Protein AF-0000000079914287 (afdb_homodimer)

Radius of gyration: 27.18 Å; Cα contacts (8 Å, |Δi|>4): 436; chains: 2; bounding box: 62×89×82 Å

Nearest PDB structures (foldseek):
  3f1b-assembly1_A-2  TM=6.170E-01  e=4.366E-04  Rhodococcus jostii RHA1
  5gpa-assembly1_A  TM=5.921E-01  e=1.396E-03  Halalkalibacterium halodurans C-125
  5gp9-assembly1_A  TM=5.927E-01  e=1.463E-03  Halalkalibacterium halodurans C-125
  3qkx-assembly1_A  TM=6.008E-01  e=1.605E-03  Haemophilus influenzae
  3dcf-assembly1_B  TM=6.128E-01  e=3.225E-03  Thermobifida fusca YX

Organism: NCBI:txid1990687

Sequence (414 aa):
MRTHGWGGAAPSSDDEAVARILRAAGEILDEGADEVTILQVAKRLAVTRPTVYRYYSSTDELLEATAAHAADDFLRGLACSVEGITDLTEAVIQALATTVERLHANRRFRVLFSDDFRGKVIPKVTSASAVELGRSIVDEFEVDWSGWGERDKNELVEHMLRTLQSFILDPGDPPRLGDALRDYLRRWVVPVSFTAPPPLAGSRRHRMRTHGWGGAAPSSDDEAVARILRAAGEILDEGADEVTILQVAKRLAVTRPTVYRYYSSTDELLEATAAHAADDFLRGLACSVEGITDLTEAVIQALATTVERLHANRRFRVLFSDDFRGKVIPKVTSASAVELGRSIVDEFEVDWSGWGERDKNELVEHMLRTLQSFILDPGDPPRLGDALRDYLRRWVVPVSFTAPPPLAGSRRHR

Solvent-accessible surface area (backbone atoms only — not comparable to full-atom values): 22902 Å² total; per-residue (Å²): 129,83,74,51,46,41,70,67,56,67,62,92,40,70,66,49,43,49,51,51,51,36,48,46,46,46,50,46,39,49,72,61,43,89,68,78,50,60,61,58,38,17,57,75,42,37,39,52,54,67,64,52,42,74,78,33,86,40,49,64,54,43,50,52,51,28,51,52,50,52,50,51,53,47,52,52,50,46,53,58,68,33,60,91,37,47,50,61,69,58,30,51,42,45,44,52,49,52,50,53,52,50,46,67,70,34,54,59,47,50,53,54,63,34,46,72,42,29,30,65,50,51,52,48,48,67,27,71,69,40,38,54,54,41,42,64,54,58,71,64,50,61,43,82,59,79,93,57,51,72,67,52,54,52,50,49,37,45,52,52,30,39,52,49,42,33,42,66,64,49,45,56,90,72,62,63,52,71,68,62,33,47,51,48,36,59,45,47,56,38,25,39,46,78,78,42,74,72,75,71,85,74,78,80,71,84,119,129,82,75,51,44,40,70,66,57,67,61,90,41,70,65,49,43,49,52,51,52,36,50,47,44,47,48,46,39,50,73,61,44,90,68,76,50,58,61,60,38,16,58,74,40,37,38,54,56,67,65,52,42,74,78,35,87,40,49,66,55,43,51,52,51,28,51,51,48,51,51,51,54,47,52,51,50,46,54,59,69,34,59,91,37,47,50,63,68,60,30,52,42,45,44,52,49,52,51,54,52,50,48,68,70,35,54,60,46,51,53,53,64,34,45,73,43,28,31,66,50,52,51,48,48,67,28,71,68,39,39,54,54,43,43,64,55,59,71,64,50,61,44,81,60,80,93,59,49,72,66,52,52,51,50,50,35,46,51,52,30,40,53,49,42,34,40,66,64,49,46,56,90,72,62,63,54,71,67,62,33,47,50,47,37,59,44,47,55,37,26,39,45,78,79,43,75,71,74,70,87,73,78,79,69,84,120

InterPro domains:
  IPR001647 DNA-binding HTH domain, TetR-type [PF00440] (23-65)
  IPR001647 DNA-binding HTH domain, TetR-type [PR00455] (21-34)
  IPR001647 DNA-binding HTH domain, TetR-type [PR00455] (41-64)
  IPR001647 DNA-binding HTH domain, TetR-type [PS50977] (15-74)
  IPR009057 Homedomain-like superfamily [SSF46689] (15-77)
  IPR050109 HTH-type, TetR-like transcriptional regulator [PTHR30055] (9-111)

Secondary structure (DSSP, 8-state):
----GGGG---SSHHHHHHHHHHHHHHHHHTT-S---HHHHHHHHT--HHHHHTT-SSHHHHHHHHHHHHHHHHHHHHHHHTTT---HHHHHHHHHHHHHHHHHH-GGGGGGGSHHHHHHHGGGGGSHHHHHHHHHHHTTS-S--TT--HHHHHHHHHHHHHHHHHHHH--TTTT--HHHHHHHIIIIISBGGGTS-----------/----GGGG---SSHHHHHHHHHHHHHHHHHTT-S---HHHHHHHHT--HHHHHTT-SSHHHHHHHHHHHHHHHHHHHHHHHTTT---HHHHHHHHHHHHHHHHHH-GGGGGGGSHHHHHHHGGGGGSHHHHHHHHHHHTTS-S--TT--HHHHHHHHHHHHHHHHHHHH--TTTT--HHHHHHHIIIIISBGGGTS-----------

Structure (mmCIF, N/CA/C/O backbone):
data_AF-0000000079914287-model_v1
#
loop_
_entity.id
_entity.type
_entity.pdbx_description
1 polymer 'HTH tetR-type domain-containing protein'
#
loop_
_atom_site.group_PDB
_atom_site.id
_atom_site.type_symbol
_atom_site.label_atom_id
_atom_site.label_alt_id
_atom_site.label_comp_id
_atom_site.label_asym_id
_atom_site.label_entity_id
_atom_site.label_seq_id
_atom_site.pdbx_PDB_ins_code
_atom_site.Cartn_x
_atom_site.Cartn_y
_atom_site.Cartn_z
_atom_site.occupancy
_atom_site.B_iso_or_equiv
_atom_site.auth_seq_id
_atom_site.auth_comp_id
_atom_site.auth_asym_id
_atom_site.auth_atom_id
_atom_site.pdbx_PDB_model_num
ATOM 1 N N . MET A 1 1 ? -17.125 53.438 -2.926 1 34.78 1 MET A N 1
ATOM 2 C CA . MET A 1 1 ? -17.188 52.562 -1.749 1 34.78 1 MET A CA 1
ATOM 3 C C . MET A 1 1 ? -15.805 52.031 -1.384 1 34.78 1 MET A C 1
ATOM 5 O O . MET A 1 1 ? -15.125 51.438 -2.217 1 34.78 1 MET A O 1
ATOM 9 N N . ARG A 1 2 ? -15 52.625 -0.612 1 43.12 2 ARG A N 1
ATOM 10 C CA . ARG A 1 2 ? -13.625 52.25 -0.274 1 43.12 2 ARG A CA 1
ATOM 11 C C . ARG A 1 2 ? -13.523 50.781 0.117 1 43.12 2 ARG A C 1
ATOM 13 O O . ARG A 1 2 ? -14.148 50.344 1.086 1 43.12 2 ARG A O 1
ATOM 20 N N . THR A 1 3 ? -13.492 49.812 -0.741 1 48.53 3 THR A N 1
ATOM 21 C CA . THR A 1 3 ? -13.453 48.375 -0.486 1 48.53 3 THR A CA 1
ATOM 22 C C . THR A 1 3 ? -12.562 48.062 0.712 1 48.53 3 THR A C 1
ATOM 24 O O . THR A 1 3 ? -11.383 48.406 0.729 1 48.53 3 THR A O 1
ATOM 27 N N . HIS A 1 4 ? -13.008 48.344 1.9 1 57.5 4 HIS A N 1
ATOM 28 C CA . HIS A 1 4 ? -12.258 48.031 3.115 1 57.5 4 HIS A CA 1
ATOM 29 C C . HIS A 1 4 ? -11.562 46.688 3.01 1 57.5 4 HIS A C 1
ATOM 31 O O . HIS A 1 4 ? -12.219 45.656 2.756 1 57.5 4 HIS A O 1
ATOM 37 N N . GLY A 1 5 ? -10.367 46.656 2.537 1 72.25 5 GLY A N 1
ATOM 38 C CA . GLY A 1 5 ? -9.469 45.531 2.363 1 72.25 5 GLY A CA 1
ATOM 39 C C . GLY A 1 5 ? -9.594 44.469 3.459 1 72.25 5 GLY A C 1
ATOM 40 O O . GLY A 1 5 ? -10.016 44.781 4.574 1 72.25 5 GLY A O 1
ATOM 41 N N . TRP A 1 6 ? -9.547 43.25 3.127 1 87.31 6 TRP A N 1
ATOM 42 C CA . TRP A 1 6 ? -9.562 42.094 4.031 1 87.31 6 TRP A CA 1
ATOM 43 C C . TRP A 1 6 ? -10.922 41.969 4.719 1 87.31 6 TRP A C 1
ATOM 45 O O . TRP A 1 6 ? -10.992 41.688 5.918 1 87.31 6 TRP A O 1
ATOM 55 N N . GLY A 1 7 ? -11.953 42.469 4.078 1 82.19 7 GLY A N 1
ATOM 56 C CA . GLY A 1 7 ? -13.297 42.375 4.641 1 82.19 7 GLY A CA 1
ATOM 57 C C . GLY A 1 7 ? -13.477 43.219 5.875 1 82.19 7 GLY A C 1
ATOM 58 O O . GLY A 1 7 ? -14.312 42.938 6.73 1 82.19 7 GLY A O 1
ATOM 59 N N . GLY A 1 8 ? -12.641 44.25 6.016 1 82.38 8 GLY A N 1
ATOM 60 C CA . GLY A 1 8 ? -12.773 45.156 7.133 1 82.38 8 GLY A CA 1
ATOM 61 C C . GLY A 1 8 ? -11.883 44.812 8.305 1 82.38 8 GLY A C 1
ATOM 62 O O . GLY A 1 8 ? -11.859 45.531 9.312 1 82.38 8 GLY A O 1
ATOM 63 N N . ALA A 1 9 ? -11.172 43.688 8.273 1 86.19 9 ALA A N 1
ATOM 64 C CA . ALA A 1 9 ? -10.258 43.281 9.336 1 86.19 9 ALA A CA 1
ATOM 65 C C . ALA A 1 9 ? -8.859 43.031 8.781 1 86.19 9 ALA A C 1
ATOM 67 O O . ALA A 1 9 ? -8.508 41.875 8.469 1 86.19 9 ALA A O 1
ATOM 68 N N . ALA A 1 10 ? -8.148 44.094 8.773 1 88.38 10 ALA A N 1
ATOM 69 C CA . ALA A 1 10 ? -6.797 44 8.227 1 88.38 10 ALA A CA 1
ATOM 70 C C . ALA A 1 10 ? -5.906 43.156 9.125 1 88.38 10 ALA A C 1
ATOM 72 O O . ALA A 1 10 ? -5.984 43.219 10.352 1 88.38 10 ALA A O 1
ATOM 73 N N . PRO A 1 11 ? -5.02 42.375 8.508 1 91.56 11 PRO A N 1
ATOM 74 C CA . PRO A 1 11 ? -4.094 41.562 9.32 1 91.56 11 PRO A CA 1
ATOM 75 C C . PRO A 1 11 ? -3.129 42.406 10.133 1 91.56 11 PRO A C 1
ATOM 77 O O . PRO A 1 11 ? -2.758 43.5 9.703 1 91.56 11 PRO A O 1
ATOM 80 N N . SER A 1 12 ? -2.797 41.938 11.242 1 91.31 12 SER A N 1
ATOM 81 C CA . SER A 1 12 ? -1.933 42.688 12.156 1 91.31 12 SER A CA 1
ATOM 82 C C . SER A 1 12 ? -0.463 42.5 11.797 1 91.31 12 SER A C 1
ATOM 84 O O . SER A 1 12 ? 0.4 43.219 12.312 1 91.31 12 SER A O 1
ATOM 86 N N . SER A 1 13 ? -0.139 41.594 10.992 1 93.12 13 SER A N 1
ATOM 87 C CA . SER A 1 13 ? 1.226 41.312 10.57 1 93.12 13 SER A CA 1
ATOM 88 C C . SER A 1 13 ? 1.245 40.656 9.195 1 93.12 13 SER A C 1
ATOM 90 O O . SER A 1 13 ? 0.214 40.156 8.711 1 93.12 13 SER A O 1
ATOM 92 N N . ASP A 1 14 ? 2.391 40.656 8.625 1 92.44 14 ASP A N 1
ATOM 93 C CA . ASP A 1 14 ? 2.555 39.969 7.344 1 92.44 14 ASP A CA 1
ATOM 94 C C . ASP A 1 14 ? 2.307 38.469 7.48 1 92.44 14 ASP A C 1
ATOM 96 O O . ASP A 1 14 ? 1.747 37.844 6.578 1 92.44 14 ASP A O 1
ATOM 100 N N . ASP A 1 15 ? 2.678 38.031 8.602 1 92.81 15 ASP A N 1
ATOM 101 C CA . ASP A 1 15 ? 2.473 36.594 8.852 1 92.81 15 ASP A CA 1
ATOM 102 C C . ASP A 1 15 ? 0.985 36.25 8.875 1 92.81 15 ASP A C 1
ATOM 104 O O . ASP A 1 15 ? 0.572 35.219 8.344 1 92.81 15 ASP A O 1
ATOM 108 N N . GLU A 1 16 ? 0.363 37.094 9.461 1 93.56 16 GLU A N 1
ATOM 109 C CA . GLU A 1 16 ? -1.08 36.875 9.508 1 93.56 16 GLU A CA 1
ATOM 110 C C . GLU A 1 16 ? -1.697 37 8.117 1 93.56 16 GLU A C 1
ATOM 112 O O . GLU A 1 16 ? -2.598 36.219 7.773 1 93.56 16 GLU A O 1
ATOM 117 N N . ALA A 1 17 ? -1.27 38 7.375 1 93.88 17 ALA A N 1
ATOM 118 C CA . ALA A 1 17 ? -1.757 38.125 6.004 1 93.88 17 ALA A CA 1
ATOM 119 C C . ALA A 1 17 ? -1.507 36.875 5.188 1 93.88 17 ALA A C 1
ATOM 121 O O . ALA A 1 17 ? -2.41 36.375 4.512 1 93.88 17 ALA A O 1
ATOM 122 N N . VAL A 1 18 ? -0.344 36.375 5.355 1 94.62 18 VAL A N 1
ATOM 123 C CA . VAL A 1 18 ? 0.049 35.156 4.629 1 94.62 18 VAL A CA 1
ATOM 124 C C . VAL A 1 18 ? -0.843 34 5.047 1 94.62 18 VAL A C 1
ATOM 126 O O . VAL A 1 18 ? -1.354 33.25 4.199 1 94.62 18 VAL A O 1
ATOM 129 N N . ALA A 1 19 ? -1.005 33.875 6.258 1 93.19 19 ALA A N 1
ATOM 130 C CA . ALA A 1 19 ? -1.832 32.781 6.77 1 93.19 19 ALA A CA 1
ATOM 131 C C . ALA A 1 19 ? -3.25 32.875 6.215 1 93.19 19 ALA A C 1
ATOM 133 O O . ALA A 1 19 ? -3.832 31.844 5.832 1 93.19 19 ALA A O 1
ATOM 134 N N . ARG A 1 20 ? -3.77 34 6.129 1 94.06 20 ARG A N 1
ATOM 135 C CA . ARG A 1 20 ? -5.129 34.188 5.629 1 94.06 20 ARG A CA 1
ATOM 136 C C . ARG A 1 20 ? -5.215 33.875 4.137 1 94.06 20 ARG A C 1
ATOM 138 O O . ARG A 1 20 ? -6.18 33.281 3.684 1 94.06 20 ARG A O 1
ATOM 145 N N . ILE A 1 21 ? -4.215 34.312 3.473 1 95.19 21 ILE A N 1
ATOM 146 C CA . ILE A 1 21 ? -4.176 34.062 2.035 1 95.19 21 ILE A CA 1
ATOM 147 C C . ILE A 1 21 ? -4.117 32.562 1.773 1 95.19 21 ILE A C 1
ATOM 149 O O . ILE A 1 21 ? -4.887 32.031 0.967 1 95.19 21 ILE A O 1
ATOM 153 N N . LEU A 1 22 ? -3.258 31.906 2.5 1 93.44 22 LEU A N 1
ATOM 154 C CA . LEU A 1 22 ? -3.074 30.469 2.295 1 93.44 22 LEU A CA 1
ATOM 155 C C . LEU A 1 22 ? -4.316 29.703 2.73 1 93.44 22 LEU A C 1
ATOM 157 O O . LEU A 1 22 ? -4.695 28.719 2.088 1 93.44 22 LEU A O 1
ATOM 161 N N . ARG A 1 23 ? -4.898 30.141 3.75 1 91.62 23 ARG A N 1
ATOM 162 C CA . ARG A 1 23 ? -6.137 29.516 4.195 1 91.62 23 ARG A CA 1
ATOM 163 C C . ARG A 1 23 ? -7.234 29.672 3.15 1 91.62 23 ARG A C 1
ATOM 165 O O . ARG A 1 23 ? -7.949 28.703 2.846 1 91.62 23 ARG A O 1
ATOM 172 N N . ALA A 1 24 ? -7.352 30.828 2.645 1 93.12 24 ALA A N 1
ATOM 173 C CA . ALA A 1 24 ? -8.352 31.078 1.614 1 93.12 24 ALA A CA 1
ATOM 174 C C . ALA A 1 24 ? -8.109 30.203 0.384 1 93.12 24 ALA A C 1
ATOM 176 O O . ALA A 1 24 ? -9.047 29.625 -0.165 1 93.12 24 ALA A O 1
ATOM 177 N N . ALA A 1 25 ? -6.867 30.172 -0.029 1 91.5 25 ALA A N 1
ATOM 178 C CA . ALA A 1 25 ? -6.52 29.328 -1.17 1 91.5 25 ALA A CA 1
ATOM 179 C C . ALA A 1 25 ? -6.867 27.875 -0.9 1 91.5 25 ALA A C 1
ATOM 181 O O . ALA A 1 25 ? -7.43 27.188 -1.761 1 91.5 25 ALA A O 1
ATOM 182 N N . GLY A 1 26 ? -6.535 27.391 0.259 1 86.31 26 GLY A N 1
ATOM 183 C CA . GLY A 1 26 ? -6.855 26.031 0.658 1 86.31 26 GLY A CA 1
ATOM 184 C C . GLY A 1 26 ? -8.344 25.75 0.634 1 86.31 26 GLY A C 1
ATOM 185 O O . GLY A 1 26 ? -8.766 24.672 0.188 1 86.31 26 GLY A O 1
ATOM 186 N N . GLU A 1 27 ? -9.078 26.688 1.101 1 86.81 27 GLU A N 1
ATOM 187 C CA . GLU A 1 27 ? -10.531 26.531 1.133 1 86.81 27 GLU A CA 1
ATOM 188 C C . GLU A 1 27 ? -11.102 26.422 -0.276 1 86.81 27 GLU A C 1
ATOM 190 O O . GLU A 1 27 ? -12.023 25.641 -0.517 1 86.81 27 GLU A O 1
ATOM 195 N N . ILE A 1 28 ? -10.578 27.172 -1.093 1 87.06 28 ILE A N 1
ATOM 196 C CA . ILE A 1 28 ? -11.023 27.125 -2.482 1 87.06 28 ILE A CA 1
ATOM 197 C C . ILE A 1 28 ? -10.742 25.75 -3.066 1 87.06 28 ILE A C 1
ATOM 199 O O . ILE A 1 28 ? -11.594 25.172 -3.748 1 87.06 28 ILE A O 1
ATOM 203 N N . LEU A 1 29 ? -9.625 25.25 -2.736 1 79.44 29 LEU A N 1
ATOM 204 C CA . LEU A 1 29 ? -9.266 23.922 -3.207 1 79.44 29 LEU A CA 1
ATOM 205 C C . LEU A 1 29 ? -10.188 22.859 -2.609 1 79.44 29 LEU A C 1
ATOM 207 O O . LEU A 1 29 ? -10.625 21.953 -3.311 1 79.44 29 LEU A O 1
ATOM 211 N N . ASP A 1 30 ? -10.461 23.078 -1.396 1 76.44 30 ASP A N 1
ATOM 212 C CA . ASP A 1 30 ? -11.289 22.125 -0.679 1 76.44 30 ASP A CA 1
ATOM 213 C C . ASP A 1 30 ? -12.711 22.109 -1.232 1 76.44 30 ASP A C 1
ATOM 215 O O . ASP A 1 30 ? -13.398 21.094 -1.156 1 76.44 30 ASP A O 1
ATOM 219 N N . GLU A 1 31 ? -13.102 23.188 -1.657 1 77.81 31 GLU A N 1
ATOM 220 C CA . GLU A 1 31 ? -14.445 23.297 -2.217 1 77.81 31 GLU A CA 1
ATOM 221 C C . GLU A 1 31 ? -14.523 22.672 -3.604 1 77.81 31 GLU A C 1
ATOM 223 O O . GLU A 1 31 ? -15.602 22.594 -4.195 1 77.81 31 GLU A O 1
ATOM 228 N N . GLY A 1 32 ? -13.414 22.156 -4.035 1 71.62 32 GLY A N 1
ATOM 229 C CA . GLY A 1 32 ? -13.438 21.359 -5.246 1 71.62 32 GLY A CA 1
ATOM 230 C C . GLY A 1 32 ? -13 22.125 -6.48 1 71.62 32 GLY A C 1
ATOM 231 O O . GLY A 1 32 ? -13.25 21.688 -7.605 1 71.62 32 GLY A O 1
ATOM 232 N N . ALA A 1 33 ? -12.469 23.281 -6.254 1 71.56 33 ALA A N 1
ATOM 233 C CA . ALA A 1 33 ? -12.016 24.031 -7.422 1 71.56 33 ALA A CA 1
ATOM 234 C C . ALA A 1 33 ? -10.883 23.312 -8.141 1 71.56 33 ALA A C 1
ATOM 236 O O . ALA A 1 33 ? -10 22.734 -7.496 1 71.56 33 ALA A O 1
ATOM 237 N N . ASP A 1 34 ? -11.039 23.172 -9.344 1 66.94 34 ASP A N 1
ATOM 238 C CA . ASP A 1 34 ? -10.016 22.531 -10.156 1 66.94 34 ASP A CA 1
ATOM 239 C C . ASP A 1 34 ? -8.719 23.328 -10.148 1 66.94 34 ASP A C 1
ATOM 241 O O . ASP A 1 34 ? -7.633 22.766 -10.312 1 66.94 34 ASP A O 1
ATOM 245 N N . GLU A 1 35 ? -8.945 24.641 -10.141 1 73.44 35 GLU A N 1
ATOM 246 C CA . GLU A 1 35 ? -7.809 25.547 -10.133 1 73.44 35 GLU A CA 1
ATOM 247 C C . GLU A 1 35 ? -8.016 26.672 -9.125 1 73.44 35 GLU A C 1
ATOM 249 O O . GLU A 1 35 ? -9.156 27.016 -8.805 1 73.44 35 GLU A O 1
ATOM 254 N N . VAL A 1 36 ? -6.957 27.016 -8.547 1 84.44 36 VAL A N 1
ATOM 255 C CA . VAL A 1 36 ? -6.953 28.203 -7.684 1 84.44 36 VAL A CA 1
ATOM 256 C C . VAL A 1 36 ? -6.242 29.344 -8.391 1 84.44 36 VAL A C 1
ATOM 258 O O . VAL A 1 36 ? -5.152 29.172 -8.938 1 84.44 36 VAL A O 1
ATOM 261 N N . THR A 1 37 ? -6.938 30.516 -8.492 1 89.62 37 THR A N 1
ATOM 262 C CA . THR A 1 37 ? -6.316 31.703 -9.078 1 89.62 37 THR A CA 1
ATOM 263 C C . THR A 1 37 ? -6.16 32.812 -8.047 1 89.62 37 THR A C 1
ATOM 265 O O . THR A 1 37 ? -6.816 32.781 -7 1 89.62 37 THR A O 1
ATOM 268 N N . ILE A 1 38 ? -5.324 33.719 -8.391 1 93.44 38 ILE A N 1
ATOM 269 C CA . ILE A 1 38 ? -5.102 34.875 -7.531 1 93.44 38 ILE A CA 1
ATOM 270 C C . ILE A 1 38 ? -6.395 35.688 -7.398 1 93.44 38 ILE A C 1
ATOM 272 O O . ILE A 1 38 ? -6.727 36.156 -6.312 1 93.44 38 ILE A O 1
ATOM 276 N N . LEU A 1 39 ? -7.117 35.75 -8.438 1 93.69 39 LEU A N 1
ATOM 277 C CA . LEU A 1 39 ? -8.375 36.5 -8.43 1 93.69 39 LEU A CA 1
ATOM 278 C C . LEU A 1 39 ? -9.375 35.875 -7.473 1 93.69 39 LEU A C 1
ATOM 280 O O . LEU A 1 39 ? -10.047 36.594 -6.719 1 93.69 39 LEU A O 1
ATOM 284 N N . GLN A 1 40 ? -9.547 34.625 -7.465 1 94.19 40 GLN A N 1
ATOM 285 C CA . GLN A 1 40 ? -10.469 33.906 -6.59 1 94.19 40 GLN A CA 1
ATOM 286 C C . GLN A 1 40 ? -10.117 34.125 -5.121 1 94.19 40 GLN A C 1
ATOM 288 O O . GLN A 1 40 ? -11 34.344 -4.285 1 94.19 40 GLN A O 1
ATOM 293 N N . VAL A 1 41 ? -8.859 34.062 -4.855 1 95.44 41 VAL A N 1
ATOM 294 C CA . VAL A 1 41 ? -8.375 34.25 -3.488 1 95.44 41 VAL A CA 1
ATOM 295 C C . VAL A 1 41 ? -8.633 35.688 -3.045 1 95.44 41 VAL A C 1
ATOM 297 O O . VAL A 1 41 ? -9.102 35.938 -1.929 1 95.44 41 VAL A O 1
ATOM 300 N N . ALA A 1 42 ? -8.305 36.656 -3.916 1 95.56 42 ALA A N 1
ATOM 301 C CA . ALA A 1 42 ? -8.539 38.062 -3.627 1 95.56 42 ALA A CA 1
ATOM 302 C C . ALA A 1 42 ? -10.016 38.312 -3.311 1 95.56 42 ALA A C 1
ATOM 304 O O . ALA A 1 42 ? -10.336 39 -2.33 1 95.56 42 ALA A O 1
ATOM 305 N N . LYS A 1 43 ? -10.867 37.719 -4.059 1 94.69 43 LYS A N 1
ATOM 306 C CA . LYS A 1 43 ? -12.305 37.875 -3.857 1 94.69 43 LYS A CA 1
ATOM 307 C C . LYS A 1 43 ? -12.742 37.312 -2.516 1 94.69 43 LYS A C 1
ATOM 309 O O . LYS A 1 43 ? -13.523 37.906 -1.789 1 94.69 43 LYS A O 1
ATOM 314 N N . ARG A 1 44 ? -12.211 36.219 -2.182 1 93.81 44 ARG A N 1
ATOM 315 C CA . ARG A 1 44 ? -12.578 35.531 -0.942 1 93.81 44 ARG A CA 1
ATOM 316 C C . ARG A 1 44 ? -12.164 36.344 0.273 1 93.81 44 ARG A C 1
ATOM 318 O O . ARG A 1 44 ? -12.867 36.375 1.288 1 93.81 44 ARG A O 1
ATOM 325 N N . LEU A 1 45 ? -11.078 37.031 0.094 1 95.19 45 LEU A N 1
ATOM 326 C CA . LEU A 1 45 ? -10.523 37.781 1.204 1 95.19 45 LEU A CA 1
ATOM 327 C C . LEU A 1 45 ? -11 39.25 1.155 1 95.19 45 LEU A C 1
ATOM 329 O O . LEU A 1 45 ? -10.695 40.031 2.055 1 95.19 45 LEU A O 1
ATOM 333 N N . ALA A 1 46 ? -11.719 39.562 0.076 1 94.75 46 ALA A N 1
ATOM 334 C CA . ALA A 1 46 ? -12.18 40.938 -0.134 1 94.75 46 ALA A CA 1
ATOM 335 C C . ALA A 1 46 ? -11.008 41.906 -0.203 1 94.75 46 ALA A C 1
ATOM 337 O O . ALA A 1 46 ? -11.008 42.938 0.472 1 94.75 46 ALA A O 1
ATOM 338 N N . VAL A 1 47 ? -10.086 41.5 -0.959 1 95.06 47 VAL A N 1
ATOM 339 C CA . VAL A 1 47 ? -8.938 42.344 -1.25 1 95.06 47 VAL A CA 1
ATOM 340 C C . VAL A 1 47 ? -8.734 42.438 -2.76 1 95.06 47 VAL A C 1
ATOM 342 O O . VAL A 1 47 ? -9.43 41.781 -3.529 1 95.06 47 VAL A O 1
ATOM 345 N N . THR A 1 48 ? -7.82 43.375 -3.131 1 93.44 48 THR A N 1
ATOM 346 C CA . THR A 1 48 ? -7.5 43.5 -4.547 1 93.44 48 THR A CA 1
ATOM 347 C C . THR A 1 48 ? -6.445 42.469 -4.961 1 93.44 48 THR A C 1
ATOM 349 O O . THR A 1 48 ? -5.727 41.938 -4.113 1 93.44 48 THR A O 1
ATOM 352 N N . ARG A 1 49 ? -6.352 42.219 -6.223 1 94.44 49 ARG A N 1
ATOM 353 C CA . ARG A 1 49 ? -5.34 41.312 -6.746 1 94.44 49 ARG A CA 1
ATOM 354 C C . ARG A 1 49 ? -3.938 41.781 -6.363 1 94.44 49 ARG A C 1
ATOM 356 O O . ARG A 1 49 ? -3.104 40.969 -5.949 1 94.44 49 ARG A O 1
ATOM 363 N N . PRO A 1 50 ? -3.648 43.094 -6.453 1 94.12 50 PRO A N 1
ATOM 364 C CA . PRO A 1 50 ? -2.309 43.562 -6.105 1 94.12 50 PRO A CA 1
ATOM 365 C C . PRO A 1 50 ? -1.926 43.25 -4.66 1 94.12 50 PRO A C 1
ATOM 367 O O . PRO A 1 50 ? -0.75 43.031 -4.367 1 94.12 50 PRO A O 1
ATOM 370 N N . THR A 1 51 ? -2.875 43.219 -3.834 1 93.69 51 THR A N 1
ATOM 371 C CA . THR A 1 51 ? -2.615 42.875 -2.441 1 93.69 51 THR A CA 1
ATOM 372 C C . THR A 1 51 ? -2.08 41.469 -2.324 1 93.69 51 THR A C 1
ATOM 374 O O . THR A 1 51 ? -1.125 41.219 -1.587 1 93.69 51 THR A O 1
ATOM 377 N N . VAL A 1 52 ? -2.66 40.5 -3.068 1 95.81 52 VAL A N 1
ATOM 378 C CA . VAL A 1 52 ? -2.213 39.125 -3.043 1 95.81 52 VAL A CA 1
ATOM 379 C C . VAL A 1 52 ? -0.867 39 -3.754 1 95.81 52 VAL A C 1
ATOM 381 O O . VAL A 1 52 ? 0.019 38.281 -3.299 1 95.81 52 VAL A O 1
ATOM 384 N N . TYR A 1 53 ? -0.616 39.812 -4.773 1 95 53 TYR A N 1
ATOM 385 C CA . TYR A 1 53 ? 0.611 39.781 -5.562 1 95 53 TYR A CA 1
ATOM 386 C C . TYR A 1 53 ? 1.797 40.281 -4.754 1 95 53 TYR A C 1
ATOM 388 O O . TYR A 1 53 ? 2.949 39.969 -5.062 1 95 53 TYR A O 1
ATOM 396 N N . ARG A 1 54 ? 1.473 41.094 -3.752 1 94.81 54 ARG A N 1
ATOM 397 C CA . ARG A 1 54 ? 2.531 41.562 -2.859 1 94.81 54 ARG A CA 1
ATOM 398 C C . ARG A 1 54 ? 3.207 40.406 -2.16 1 94.81 54 ARG A C 1
ATOM 400 O O . ARG A 1 54 ? 4.398 40.438 -1.852 1 94.81 54 ARG A O 1
ATOM 407 N N . TYR A 1 55 ? 2.473 39.375 -2.031 1 95.81 55 TYR A N 1
ATOM 408 C CA . TYR A 1 55 ? 2.98 38.219 -1.27 1 95.81 55 TYR A CA 1
ATOM 409 C C . TYR A 1 55 ? 3.342 37.062 -2.191 1 95.81 55 TYR A C 1
ATOM 411 O O . TYR A 1 55 ? 4.293 36.344 -1.926 1 95.81 55 TYR A O 1
ATOM 419 N N . TYR A 1 56 ? 2.527 36.906 -3.271 1 95.56 56 TYR A N 1
ATOM 420 C CA . TYR A 1 56 ? 2.742 35.812 -4.223 1 95.56 56 TYR A CA 1
ATOM 421 C C . TYR A 1 56 ? 2.672 36.312 -5.656 1 95.56 56 TYR A C 1
ATOM 423 O O . TYR A 1 56 ? 1.617 36.781 -6.113 1 95.56 56 TYR A O 1
ATOM 431 N N . SER A 1 57 ? 3.707 36.031 -6.359 1 94.12 57 SER A N 1
ATOM 432 C CA . SER A 1 57 ? 3.871 36.656 -7.668 1 94.12 57 SER A CA 1
ATOM 433 C C . SER A 1 57 ? 3.148 35.844 -8.75 1 94.12 57 SER A C 1
ATOM 435 O O . SER A 1 57 ? 2.957 36.344 -9.867 1 94.12 57 SER A O 1
ATOM 437 N N . SER A 1 58 ? 2.816 34.562 -8.383 1 93.12 58 SER A N 1
ATOM 438 C CA . SER A 1 58 ? 2.133 33.719 -9.352 1 93.12 58 SER A CA 1
ATOM 439 C C . SER A 1 58 ? 1.207 32.719 -8.656 1 93.12 58 SER A C 1
ATOM 441 O O . SER A 1 58 ? 1.341 32.469 -7.461 1 93.12 58 SER A O 1
ATOM 443 N N . THR A 1 59 ? 0.39 32.188 -9.5 1 89.81 59 THR A N 1
ATOM 444 C CA . THR A 1 59 ? -0.505 31.156 -9 1 89.81 59 THR A CA 1
ATOM 445 C C . THR A 1 59 ? 0.284 29.922 -8.57 1 89.81 59 THR A C 1
ATOM 447 O O . THR A 1 59 ? -0.047 29.297 -7.566 1 89.81 59 THR A O 1
ATOM 450 N N . ASP A 1 60 ? 1.322 29.719 -9.32 1 84.06 60 ASP A N 1
ATOM 451 C CA . ASP A 1 60 ? 2.154 28.562 -8.984 1 84.06 60 ASP A CA 1
ATOM 452 C C . ASP A 1 60 ? 2.811 28.734 -7.617 1 84.06 60 ASP A C 1
ATOM 454 O O . ASP A 1 60 ? 2.83 27.812 -6.809 1 84.06 60 ASP A O 1
ATOM 458 N N . GLU A 1 61 ? 3.299 29.844 -7.453 1 89.75 61 GLU A N 1
ATOM 459 C CA . GLU A 1 61 ? 3.91 30.141 -6.16 1 89.75 61 GLU A CA 1
ATOM 460 C C . GLU A 1 61 ? 2.887 30.047 -5.031 1 89.75 61 GLU A C 1
ATOM 462 O O . GLU A 1 61 ? 3.176 29.484 -3.967 1 89.75 61 GLU A O 1
ATOM 467 N N . LEU A 1 62 ? 1.711 30.531 -5.262 1 92.25 62 LEU A N 1
ATOM 468 C CA . LEU A 1 62 ? 0.635 30.484 -4.277 1 92.25 62 LEU A CA 1
ATOM 469 C C . LEU A 1 62 ? 0.247 29.031 -3.98 1 92.25 62 LEU A C 1
ATOM 471 O O . LEU A 1 62 ? 0.102 28.656 -2.818 1 92.25 62 LEU A O 1
ATOM 475 N N . LEU A 1 63 ? 0.181 28.266 -5.047 1 86.06 63 LEU A N 1
ATOM 476 C CA . LEU A 1 63 ? -0.21 26.875 -4.887 1 86.06 63 LEU A CA 1
ATOM 477 C C . LEU A 1 63 ? 0.846 26.094 -4.105 1 86.06 63 LEU A C 1
ATOM 479 O O . LEU A 1 63 ? 0.511 25.281 -3.244 1 86.06 63 LEU A O 1
ATOM 483 N N . GLU A 1 64 ? 2.031 26.344 -4.41 1 82.25 64 GLU A N 1
ATOM 484 C CA . GLU A 1 64 ? 3.123 25.688 -3.691 1 82.25 64 GLU A CA 1
ATOM 485 C C . GLU A 1 64 ? 3.102 26.062 -2.209 1 82.25 64 GLU A C 1
ATOM 487 O O . GLU A 1 64 ? 3.25 25.188 -1.35 1 82.25 64 GLU A O 1
ATOM 492 N N . ALA A 1 65 ? 2.955 27.297 -1.959 1 87.38 65 ALA A N 1
ATOM 493 C CA . ALA A 1 65 ? 2.906 27.766 -0.575 1 87.38 65 ALA A CA 1
ATOM 494 C C . ALA A 1 65 ? 1.686 27.203 0.15 1 87.38 65 ALA A C 1
ATOM 496 O O . ALA A 1 65 ? 1.763 26.844 1.328 1 87.38 65 ALA A O 1
ATOM 497 N N . THR A 1 66 ? 0.59 27.141 -0.54 1 87.44 66 THR A N 1
ATOM 498 C CA . THR A 1 66 ? -0.628 26.578 0.033 1 87.44 66 THR A CA 1
ATOM 499 C C . THR A 1 66 ? -0.428 25.109 0.395 1 87.44 66 THR A C 1
ATOM 501 O O . THR A 1 66 ? -0.822 24.672 1.479 1 87.44 66 THR A O 1
ATOM 504 N N . ALA A 1 67 ? 0.208 24.422 -0.465 1 79 67 ALA A N 1
ATOM 505 C CA . ALA A 1 67 ? 0.507 23 -0.216 1 79 67 ALA A CA 1
ATOM 506 C C . ALA A 1 67 ? 1.418 22.844 0.998 1 79 67 ALA A C 1
ATOM 508 O O . ALA A 1 67 ? 1.187 21.984 1.845 1 79 67 ALA A O 1
ATOM 509 N N . ALA A 1 68 ? 2.406 23.656 1.017 1 80.56 68 ALA A N 1
ATOM 510 C CA . ALA A 1 68 ? 3.348 23.609 2.133 1 80.56 68 ALA A CA 1
ATOM 511 C C . ALA A 1 68 ? 2.65 23.938 3.451 1 80.56 68 ALA A C 1
ATOM 513 O O . ALA A 1 68 ? 2.893 23.281 4.469 1 80.56 68 ALA A O 1
ATOM 514 N N . HIS A 1 69 ? 1.823 24.953 3.418 1 84.69 69 HIS A N 1
ATOM 515 C CA . HIS A 1 69 ? 1.074 25.328 4.609 1 84.69 69 HIS A CA 1
ATOM 516 C C . HIS A 1 69 ? 0.144 24.219 5.059 1 84.69 69 HIS A C 1
ATOM 518 O O . HIS A 1 69 ? 0.039 23.922 6.254 1 84.69 69 HIS A O 1
ATOM 524 N N . ALA A 1 70 ? -0.517 23.625 4.141 1 80.5 70 ALA A N 1
ATOM 525 C CA . ALA A 1 70 ? -1.409 22.516 4.445 1 80.5 70 ALA A CA 1
ATOM 526 C C . ALA A 1 70 ? -0.642 21.344 5.074 1 80.5 70 ALA A C 1
ATOM 528 O O . ALA A 1 70 ? -1.116 20.719 6.023 1 80.5 70 ALA A O 1
ATOM 529 N N . ALA A 1 71 ? 0.489 21.078 4.551 1 77.38 71 ALA A N 1
ATOM 530 C CA . ALA A 1 71 ? 1.343 20.016 5.082 1 77.38 71 ALA A CA 1
ATOM 531 C C . ALA A 1 71 ? 1.759 20.312 6.52 1 77.38 71 ALA A C 1
ATOM 533 O O . ALA A 1 71 ? 1.716 19.438 7.383 1 77.38 71 ALA A O 1
ATOM 534 N N . ASP A 1 72 ? 2.154 21.578 6.695 1 81.19 72 ASP A N 1
ATOM 535 C CA . ASP A 1 72 ? 2.557 22 8.031 1 81.19 72 ASP A CA 1
ATOM 536 C C . ASP A 1 72 ? 1.406 21.844 9.023 1 81.19 72 ASP A C 1
ATOM 538 O O . ASP A 1 72 ? 1.601 21.344 10.133 1 81.19 72 ASP A O 1
ATOM 542 N N . ASP A 1 73 ? 0.27 22.328 8.617 1 82.75 73 ASP A N 1
ATOM 543 C CA . ASP A 1 73 ? -0.912 22.203 9.469 1 82.75 73 ASP A CA 1
ATOM 544 C C . ASP A 1 73 ? -1.232 20.734 9.758 1 82.75 73 ASP A C 1
ATOM 546 O O . ASP A 1 73 ? -1.609 20.391 10.875 1 82.75 73 ASP A O 1
ATOM 550 N N . PHE A 1 74 ? -1.062 19.938 8.859 1 81.69 74 PHE A N 1
ATOM 551 C CA . PHE A 1 74 ? -1.297 18.516 9.008 1 81.69 74 PHE A CA 1
ATOM 552 C C . PHE A 1 74 ? -0.33 17.906 10.023 1 81.69 74 PHE A C 1
ATOM 554 O O . PHE A 1 74 ? -0.746 17.203 10.938 1 81.69 74 PHE A O 1
ATOM 561 N N . LEU A 1 75 ? 0.892 18.219 9.836 1 81.94 75 LEU A N 1
ATOM 562 C CA . LEU A 1 75 ? 1.929 17.688 10.719 1 81.94 75 LEU A CA 1
ATOM 563 C C . LEU A 1 75 ? 1.716 18.156 12.156 1 81.94 75 LEU A C 1
ATOM 565 O O . LEU A 1 75 ? 1.893 17.375 13.094 1 81.94 75 LEU A O 1
ATOM 569 N N . ARG A 1 76 ? 1.371 19.422 12.32 1 83.19 76 ARG A N 1
ATOM 570 C CA . ARG A 1 76 ? 1.081 19.938 13.648 1 83.19 76 ARG A CA 1
ATOM 571 C C . ARG A 1 76 ? -0.106 19.219 14.273 1 83.19 76 ARG A C 1
ATOM 573 O O . ARG A 1 76 ? -0.072 18.859 15.453 1 83.19 76 ARG A O 1
ATOM 580 N N . GLY A 1 77 ? -1.101 19.016 13.477 1 85.62 77 GLY A N 1
ATOM 581 C CA . GLY A 1 77 ? -2.256 18.266 13.945 1 85.62 77 GLY A CA 1
ATOM 582 C C . GLY A 1 77 ? -1.919 16.844 14.359 1 85.62 77 GLY A C 1
ATOM 583 O O . GLY A 1 77 ? -2.42 16.344 15.375 1 85.62 77 GLY A O 1
ATOM 584 N N . LEU A 1 78 ? -1.135 16.219 13.609 1 87.81 78 LEU A N 1
ATOM 585 C CA . LEU A 1 78 ? -0.701 14.867 13.93 1 87.81 78 LEU A CA 1
ATOM 586 C C . LEU A 1 78 ? 0.08 14.844 15.234 1 87.81 78 LEU A C 1
ATOM 588 O O . LEU A 1 78 ? -0.148 13.977 16.078 1 87.81 78 LEU A O 1
ATOM 592 N N . ALA A 1 79 ? 0.969 15.82 15.367 1 85.06 79 ALA A N 1
ATOM 593 C CA . ALA A 1 79 ? 1.75 15.922 16.594 1 85.06 79 ALA A CA 1
ATOM 594 C C . ALA A 1 79 ? 0.841 16.078 17.812 1 85.06 79 ALA A C 1
ATOM 596 O O . ALA A 1 79 ? 1.045 15.43 18.844 1 85.06 79 ALA A O 1
ATOM 597 N N . CYS A 1 80 ? -0.142 16.891 17.703 1 90 80 CYS A N 1
ATOM 598 C CA . CYS A 1 80 ? -1.081 17.125 18.797 1 90 80 CYS A CA 1
ATOM 599 C C . CYS A 1 80 ? -1.875 15.875 19.125 1 90 80 CYS A C 1
ATOM 601 O O . CYS A 1 80 ? -2.176 15.609 20.281 1 90 80 CYS A O 1
ATOM 603 N N . SER A 1 81 ? -2.18 15.148 18.125 1 91.94 81 SER A N 1
ATOM 604 C CA . SER A 1 81 ? -3.029 13.977 18.297 1 91.94 81 SER A CA 1
ATOM 605 C C . SER A 1 81 ? -2.322 12.898 19.109 1 91.94 81 SER A C 1
ATOM 607 O O . SER A 1 81 ? -2.975 12.062 19.734 1 91.94 81 SER A O 1
ATOM 609 N N . VAL A 1 82 ? -1.024 12.883 19.109 1 93.44 82 VAL A N 1
ATOM 610 C CA . VAL A 1 82 ? -0.298 11.828 19.812 1 93.44 82 VAL A CA 1
ATOM 611 C C . VAL A 1 82 ? 0.305 12.391 21.094 1 93.44 82 VAL A C 1
ATOM 613 O O . VAL A 1 82 ? 1.022 11.68 21.812 1 93.44 82 VAL A O 1
ATOM 616 N N . GLU A 1 83 ? 0.018 13.609 21.375 1 91.88 83 GLU A N 1
ATOM 617 C CA . GLU A 1 83 ? 0.535 14.242 22.578 1 91.88 83 GLU A CA 1
ATOM 618 C C . GLU A 1 83 ? 0.095 13.492 23.844 1 91.88 83 GLU A C 1
ATOM 620 O O . GLU A 1 83 ? -1.073 13.117 23.969 1 91.88 83 GLU A O 1
ATOM 625 N N . GLY A 1 84 ? 1.103 13.164 24.75 1 92.75 84 GLY A N 1
ATOM 626 C CA . GLY A 1 84 ? 0.802 12.531 26.016 1 92.75 84 GLY A CA 1
ATOM 627 C C . GLY A 1 84 ? 0.772 11.016 25.938 1 92.75 84 GLY A C 1
ATOM 628 O O . GLY A 1 84 ? 0.669 10.336 26.953 1 92.75 84 GLY A O 1
ATOM 629 N N . ILE A 1 85 ? 0.82 10.484 24.797 1 93.56 85 ILE A N 1
ATOM 630 C CA . ILE A 1 85 ? 0.823 9.039 24.656 1 93.56 85 ILE A CA 1
ATOM 631 C C . ILE A 1 85 ? 2.248 8.508 24.781 1 93.56 85 ILE A C 1
ATOM 633 O O . ILE A 1 85 ? 3.125 8.844 23.984 1 93.56 85 ILE A O 1
ATOM 637 N N . THR A 1 86 ? 2.449 7.645 25.703 1 92.88 86 THR A N 1
ATOM 638 C CA . THR A 1 86 ? 3.805 7.176 25.969 1 92.88 86 THR A CA 1
ATOM 639 C C . THR A 1 86 ? 3.99 5.746 25.484 1 92.88 86 THR A C 1
ATOM 641 O O . THR A 1 86 ? 5.117 5.262 25.375 1 92.88 86 THR A O 1
ATOM 644 N N . ASP A 1 87 ? 2.896 5.039 25.266 1 91.94 87 ASP A N 1
ATOM 645 C CA . ASP A 1 87 ? 2.955 3.693 24.703 1 91.94 87 ASP A CA 1
ATOM 646 C C . ASP A 1 87 ? 3.166 3.738 23.188 1 91.94 87 ASP A C 1
ATOM 648 O O . ASP A 1 87 ? 2.395 4.375 22.469 1 91.94 87 ASP A O 1
ATOM 652 N N . LEU A 1 88 ? 4.191 3.107 22.703 1 90.38 88 LEU A N 1
ATOM 653 C CA . LEU A 1 88 ? 4.555 3.156 21.281 1 90.38 88 LEU A CA 1
ATOM 654 C C . LEU A 1 88 ? 3.42 2.625 20.406 1 90.38 88 LEU A C 1
ATOM 656 O O . LEU A 1 88 ? 3.1 3.215 19.375 1 90.38 88 LEU A O 1
ATOM 660 N N . THR A 1 89 ? 2.797 1.547 20.828 1 90.31 89 THR A N 1
ATOM 661 C CA . THR A 1 89 ? 1.704 0.948 20.062 1 90.31 89 THR A CA 1
ATOM 662 C C . THR A 1 89 ? 0.561 1.942 19.891 1 90.31 89 THR A C 1
ATOM 664 O O . THR A 1 89 ? 0.092 2.164 18.766 1 90.31 89 THR A O 1
ATOM 667 N N . GLU A 1 90 ? 0.168 2.555 20.953 1 92.56 90 GLU A N 1
ATOM 668 C CA . GLU A 1 90 ? -0.943 3.5 20.922 1 92.56 90 GLU A CA 1
ATOM 669 C C . GLU A 1 90 ? -0.582 4.75 20.125 1 92.56 90 GLU A C 1
ATOM 671 O O . GLU A 1 90 ? -1.426 5.309 19.422 1 92.56 90 GLU A O 1
ATOM 676 N N . ALA A 1 91 ? 0.651 5.172 20.266 1 93.75 91 ALA A N 1
ATOM 677 C CA . ALA A 1 91 ? 1.102 6.34 19.5 1 93.75 91 ALA A CA 1
ATOM 678 C C . ALA A 1 91 ? 1.042 6.082 18 1 93.75 91 ALA A C 1
ATOM 680 O O . ALA A 1 91 ? 0.558 6.922 17.234 1 93.75 91 ALA A O 1
ATOM 681 N N . VAL A 1 92 ? 1.493 4.934 17.562 1 93.12 92 VAL A N 1
ATOM 682 C CA . VAL A 1 92 ? 1.522 4.566 16.156 1 93.12 92 VAL A CA 1
ATOM 683 C C . VAL A 1 92 ? 0.096 4.434 15.625 1 93.12 92 VAL A C 1
ATOM 685 O O . VAL A 1 92 ? -0.227 4.965 14.562 1 93.12 92 VAL A O 1
ATOM 688 N N . ILE A 1 93 ? -0.765 3.756 16.375 1 94.25 93 ILE A N 1
ATOM 689 C CA . ILE A 1 93 ? -2.15 3.566 15.961 1 94.25 93 ILE A CA 1
ATOM 690 C C . ILE A 1 93 ? -2.836 4.922 15.805 1 94.25 93 ILE A C 1
ATOM 692 O O . ILE A 1 93 ? -3.504 5.18 14.805 1 94.25 93 ILE A O 1
ATOM 696 N N . GLN A 1 94 ? -2.617 5.734 16.828 1 94.69 94 GLN A N 1
ATOM 697 C CA . GLN A 1 94 ? -3.234 7.055 16.797 1 94.69 94 GLN A CA 1
ATOM 698 C C . GLN A 1 94 ? -2.727 7.879 15.617 1 94.69 94 GLN A C 1
ATOM 700 O O . GLN A 1 94 ? -3.508 8.547 14.938 1 94.69 94 GLN A O 1
ATOM 705 N N . ALA A 1 95 ? -1.465 7.887 15.406 1 94.69 95 ALA A N 1
ATOM 706 C CA . ALA A 1 95 ? -0.868 8.633 14.297 1 94.69 95 ALA A CA 1
ATOM 707 C C . ALA A 1 95 ? -1.415 8.164 12.953 1 94.69 95 ALA A C 1
ATOM 709 O O . ALA A 1 95 ? -1.816 8.977 12.125 1 94.69 95 ALA A O 1
ATOM 710 N N . LEU A 1 96 ? -1.458 6.855 12.75 1 95.38 96 LEU A N 1
ATOM 711 C CA . LEU A 1 96 ? -1.954 6.281 11.5 1 95.38 96 LEU A CA 1
ATOM 712 C C . LEU A 1 96 ? -3.436 6.586 11.312 1 95.38 96 LEU A C 1
ATOM 714 O O . LEU A 1 96 ? -3.852 7.027 10.242 1 95.38 96 LEU A O 1
ATOM 718 N N . ALA A 1 97 ? -4.211 6.328 12.328 1 95.12 97 ALA A N 1
ATOM 719 C CA . ALA A 1 97 ? -5.656 6.543 12.242 1 95.12 97 ALA A CA 1
ATOM 720 C C . ALA A 1 97 ? -5.977 8.008 11.945 1 95.12 97 ALA A C 1
ATOM 722 O O . ALA A 1 97 ? -6.789 8.305 11.07 1 95.12 97 ALA A O 1
ATOM 723 N N . THR A 1 98 ? -5.352 8.906 12.688 1 93.25 98 THR A N 1
ATOM 724 C CA . THR A 1 98 ? -5.574 10.336 12.477 1 93.25 98 THR A CA 1
ATOM 725 C C . THR A 1 98 ? -5.219 10.734 11.047 1 93.25 98 THR A C 1
ATOM 727 O O . THR A 1 98 ? -5.957 11.492 10.406 1 93.25 98 THR A O 1
ATOM 730 N N . THR A 1 99 ? -4.105 10.25 10.547 1 91.75 99 THR A N 1
ATOM 731 C CA . THR A 1 99 ? -3.676 10.578 9.195 1 91.75 99 THR A CA 1
ATOM 732 C C . THR A 1 99 ? -4.688 10.078 8.164 1 91.75 99 THR A C 1
ATOM 734 O O . THR A 1 99 ? -5.121 10.836 7.293 1 91.75 99 THR A O 1
ATOM 737 N N . VAL A 1 100 ? -5.117 8.859 8.273 1 91.06 100 VAL A N 1
ATOM 738 C CA . VAL A 1 100 ? -6.086 8.266 7.355 1 91.06 100 VAL A CA 1
ATOM 739 C C . VAL A 1 100 ? -7.387 9.07 7.391 1 91.06 100 VAL A C 1
ATOM 741 O O . VAL A 1 100 ? -7.945 9.398 6.344 1 91.06 100 VAL A O 1
ATOM 744 N N . GLU A 1 101 ? -7.836 9.375 8.516 1 90.31 101 GLU A N 1
ATOM 745 C CA . GLU A 1 101 ? -9.109 10.078 8.68 1 90.31 101 GLU A CA 1
ATOM 746 C C . GLU A 1 101 ? -9.031 11.5 8.133 1 90.31 101 GLU A C 1
ATOM 748 O O . GLU A 1 101 ? -9.977 11.984 7.52 1 90.31 101 GLU A O 1
ATOM 753 N N . ARG A 1 102 ? -7.949 12.141 8.336 1 85.06 102 ARG A N 1
ATOM 754 C CA . ARG A 1 102 ? -7.773 13.484 7.812 1 85.06 102 ARG A CA 1
ATOM 755 C C . ARG A 1 102 ? -7.695 13.477 6.289 1 85.06 102 ARG A C 1
ATOM 757 O O . ARG A 1 102 ? -8.234 14.367 5.629 1 85.06 102 ARG A O 1
ATOM 764 N N . LEU A 1 103 ? -6.969 12.516 5.762 1 81.56 103 LEU A N 1
ATOM 765 C CA . LEU A 1 103 ? -6.879 12.391 4.312 1 81.56 103 LEU A CA 1
ATOM 766 C C . LEU A 1 103 ? -8.25 12.125 3.703 1 81.56 103 LEU A C 1
ATOM 768 O O . LEU A 1 103 ? -8.562 12.625 2.623 1 81.56 103 LEU A O 1
ATOM 772 N N . HIS A 1 104 ? -9.062 11.352 4.352 1 79.38 104 HIS A N 1
ATOM 773 C CA . HIS A 1 104 ? -10.406 11.031 3.871 1 79.38 104 HIS A CA 1
ATOM 774 C C . HIS A 1 104 ? -11.32 12.242 3.951 1 79.38 104 HIS A C 1
ATOM 776 O O . HIS A 1 104 ? -12.188 12.43 3.094 1 79.38 104 HIS A O 1
ATOM 782 N N . ALA A 1 105 ? -11.164 12.922 4.953 1 77.06 105 ALA A N 1
ATOM 783 C CA . ALA A 1 105 ? -12.031 14.07 5.191 1 77.06 105 ALA A CA 1
ATOM 784 C C . ALA A 1 105 ? -11.695 15.219 4.246 1 77.06 105 ALA A C 1
ATOM 786 O O . ALA A 1 105 ? -12.516 16.109 4.023 1 77.06 105 ALA A O 1
ATOM 787 N N . ASN A 1 106 ? -10.414 15.203 3.85 1 68.38 106 ASN A N 1
ATOM 788 C CA . ASN A 1 106 ? -9.977 16.297 2.988 1 68.38 106 ASN A CA 1
ATOM 789 C C . ASN A 1 106 ? -10.297 16.016 1.521 1 68.38 106 ASN A C 1
ATOM 791 O O . ASN A 1 106 ? -9.82 15.031 0.956 1 68.38 106 ASN A O 1
ATOM 795 N N . ARG A 1 107 ? -11.102 16.672 0.917 1 63.22 107 ARG A N 1
ATOM 796 C CA . ARG A 1 107 ? -11.555 16.5 -0.459 1 63.22 107 ARG A CA 1
ATOM 797 C C . ARG A 1 107 ? -10.391 16.578 -1.437 1 63.22 107 ARG A C 1
ATOM 799 O O . ARG A 1 107 ? -10.422 15.961 -2.502 1 63.22 107 ARG A O 1
ATOM 806 N N . ARG A 1 108 ? -9.438 17.422 -1.056 1 59.38 108 ARG A N 1
ATOM 807 C CA . ARG A 1 108 ? -8.289 17.578 -1.94 1 59.38 108 ARG A CA 1
ATOM 808 C C . ARG A 1 108 ? -7.621 16.234 -2.211 1 59.38 108 ARG A C 1
ATOM 810 O O . ARG A 1 108 ? -7.059 16.016 -3.287 1 59.38 108 ARG A O 1
ATOM 817 N N . PHE A 1 109 ? -7.801 15.477 -1.265 1 61.19 109 PHE A N 1
ATOM 818 C CA . PHE A 1 109 ? -7.148 14.172 -1.391 1 61.19 109 PHE A CA 1
ATOM 819 C C . PHE A 1 109 ? -7.992 13.219 -2.227 1 61.19 109 PHE A C 1
ATOM 821 O O . PHE A 1 109 ? -7.523 12.156 -2.629 1 61.19 109 PHE A O 1
ATOM 828 N N . ARG A 1 110 ? -9.117 13.773 -2.555 1 58.81 110 ARG A N 1
ATOM 829 C CA . ARG A 1 110 ? -9.938 12.945 -3.438 1 58.81 110 ARG A CA 1
ATOM 830 C C . ARG A 1 110 ? -9.289 12.797 -4.809 1 58.81 110 ARG A C 1
ATOM 832 O O . ARG A 1 110 ? -9.492 11.797 -5.5 1 58.81 110 ARG A O 1
ATOM 839 N N . VAL A 1 111 ? -8.617 13.898 -5.145 1 56.25 111 VAL A N 1
ATOM 840 C CA . VAL A 1 111 ? -7.914 13.859 -6.422 1 56.25 111 VAL A CA 1
ATOM 841 C C . VAL A 1 111 ? -6.863 12.75 -6.395 1 56.25 111 VAL A C 1
ATOM 843 O O . VAL A 1 111 ? -6.57 12.141 -7.43 1 56.25 111 VAL A O 1
ATOM 846 N N . LEU A 1 112 ? -6.363 12.578 -5.184 1 55.66 112 LEU A N 1
ATOM 847 C CA . LEU A 1 112 ? -5.367 11.523 -4.988 1 55.66 112 LEU A CA 1
ATOM 848 C C . LEU A 1 112 ? -5.957 10.156 -5.301 1 55.66 112 LEU A C 1
ATOM 850 O O . LEU A 1 112 ? -5.219 9.211 -5.594 1 55.66 112 LEU A O 1
ATOM 854 N N . PHE A 1 113 ? -7.262 10.281 -5.422 1 55 113 PHE A N 1
ATOM 855 C CA . PHE A 1 113 ? -7.938 9.016 -5.656 1 55 113 PHE A CA 1
ATOM 856 C C . PHE A 1 113 ? -8.258 8.836 -7.137 1 55 113 PHE A C 1
ATOM 858 O O . PHE A 1 113 ? -8.797 7.805 -7.539 1 55 113 PHE A O 1
ATOM 865 N N . SER A 1 114 ? -7.793 9.93 -7.863 1 58.53 114 SER A N 1
ATOM 866 C CA . SER A 1 114 ? -7.934 9.758 -9.305 1 58.53 114 SER A CA 1
ATOM 867 C C . SER A 1 114 ? -6.793 8.922 -9.875 1 58.53 114 SER A C 1
ATOM 869 O O . SER A 1 114 ? -5.684 8.93 -9.344 1 58.53 114 SER A O 1
ATOM 871 N N . ASP A 1 115 ? -7.059 8.109 -10.9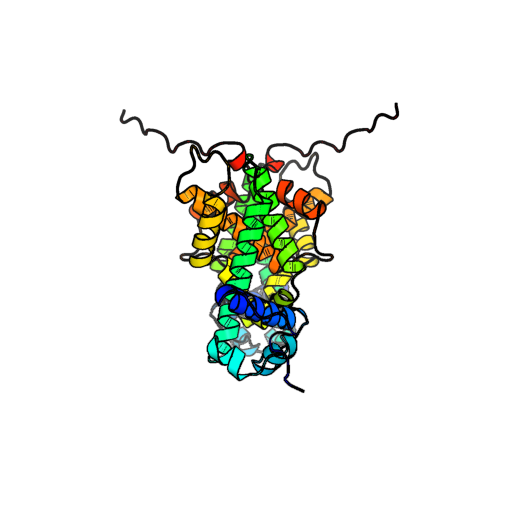61 1 58.84 115 ASP A N 1
ATOM 872 C CA . ASP A 1 115 ? -6.141 7.137 -11.539 1 58.84 115 ASP A CA 1
ATOM 873 C C . ASP A 1 115 ? -4.809 7.785 -11.914 1 58.84 115 ASP A C 1
ATOM 875 O O . ASP A 1 115 ? -3.744 7.219 -11.664 1 58.84 115 ASP A O 1
ATOM 879 N N . ASP A 1 116 ? -4.855 8.859 -12.531 1 56.78 116 ASP A N 1
ATOM 880 C CA . ASP A 1 116 ? -3.645 9.523 -13.008 1 56.78 116 ASP A CA 1
ATOM 881 C C . ASP A 1 116 ? -2.764 9.961 -11.844 1 56.78 116 ASP A C 1
ATOM 883 O O . ASP A 1 116 ? -1.545 9.781 -11.875 1 56.78 116 ASP A O 1
ATOM 887 N N . PHE A 1 117 ? -3.371 10.484 -10.961 1 59.34 117 PHE A N 1
ATOM 888 C CA . PHE A 1 117 ? -2.637 11.023 -9.82 1 59.34 117 PHE A CA 1
ATOM 889 C C . PHE A 1 117 ? -2.1 9.898 -8.945 1 59.34 117 PHE A C 1
ATOM 891 O O . PHE A 1 117 ? -0.963 9.961 -8.469 1 59.34 117 PHE A O 1
ATOM 898 N N . ARG A 1 118 ? -2.789 8.828 -8.961 1 63.25 118 ARG A N 1
ATOM 899 C CA . ARG A 1 118 ? -2.369 7.68 -8.156 1 63.25 118 ARG A CA 1
ATOM 900 C C . ARG A 1 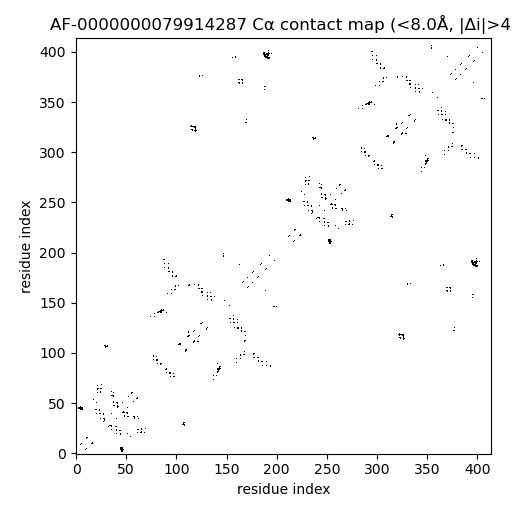118 ? -1.036 7.125 -8.641 1 63.25 118 ARG A C 1
ATOM 902 O O . ARG A 1 118 ? -0.152 6.82 -7.84 1 63.25 118 ARG A O 1
ATOM 909 N N . GLY A 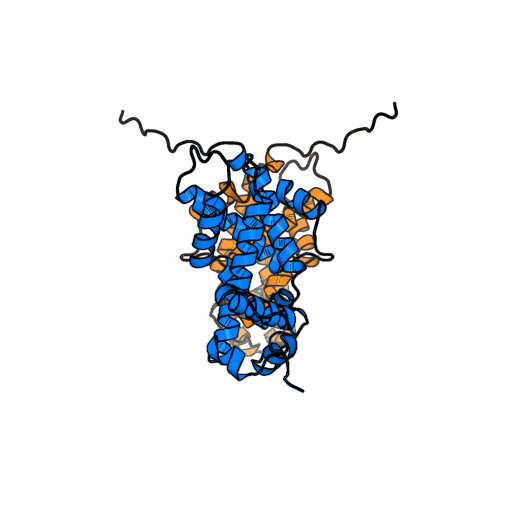1 119 ? -0.956 7.109 -9.883 1 64.56 119 GLY A N 1
ATOM 910 C CA . GLY A 1 119 ? 0.261 6.527 -10.43 1 64.56 119 GLY A CA 1
ATOM 911 C C . GLY A 1 119 ? 1.499 7.359 -10.141 1 64.56 119 GLY A C 1
ATOM 912 O O . GLY A 1 119 ? 2.596 6.816 -10 1 64.56 119 GLY A O 1
ATOM 913 N N . LYS A 1 120 ? 1.269 8.609 -9.961 1 66.06 120 LYS A N 1
ATOM 914 C CA . LYS A 1 120 ? 2.42 9.492 -9.82 1 66.06 120 LYS A CA 1
ATOM 915 C C . LYS A 1 120 ? 2.703 9.805 -8.352 1 66.06 120 LYS A C 1
ATOM 917 O O . LYS A 1 120 ? 3.863 9.891 -7.949 1 66.06 120 LYS A O 1
ATOM 922 N N . VAL A 1 121 ? 1.75 9.852 -7.566 1 70.25 121 VAL A N 1
ATOM 923 C CA . VAL A 1 121 ? 1.899 10.422 -6.23 1 70.25 121 VAL A CA 1
ATOM 924 C C . VAL A 1 121 ? 2.01 9.297 -5.199 1 70.25 121 VAL A C 1
ATOM 926 O O . VAL A 1 121 ? 2.826 9.367 -4.281 1 70.25 121 VAL A O 1
ATOM 929 N N . ILE A 1 122 ? 1.309 8.281 -5.406 1 77.31 122 ILE A N 1
ATOM 930 C CA . ILE A 1 122 ? 1.16 7.262 -4.371 1 77.31 122 ILE A CA 1
ATOM 931 C C . ILE A 1 122 ? 2.49 6.543 -4.16 1 77.31 122 ILE A C 1
ATOM 933 O O . ILE A 1 122 ? 2.883 6.27 -3.025 1 77.31 122 ILE A O 1
ATOM 937 N N . PRO A 1 123 ? 3.205 6.402 -5.25 1 76.25 123 PRO A N 1
ATOM 938 C CA . PRO A 1 123 ? 4.5 5.758 -5.027 1 76.25 123 PRO A CA 1
ATOM 939 C C . PRO A 1 123 ? 5.461 6.629 -4.219 1 76.25 123 PRO A C 1
ATOM 941 O O . PRO A 1 123 ? 6.391 6.113 -3.596 1 76.25 123 PRO A O 1
ATOM 944 N N . LYS A 1 124 ? 5.238 7.879 -4.102 1 79.44 124 LYS A N 1
ATOM 945 C CA . LYS A 1 124 ? 6.125 8.812 -3.408 1 79.44 124 LYS A CA 1
ATOM 946 C C . LYS A 1 124 ? 5.852 8.812 -1.906 1 79.44 124 LYS A C 1
ATOM 948 O O . LYS A 1 124 ? 6.633 9.359 -1.129 1 79.44 124 LYS A O 1
ATOM 953 N N . VAL A 1 125 ? 4.805 8.172 -1.52 1 85.19 125 VAL A N 1
ATOM 954 C CA . VAL A 1 125 ? 4.43 8.125 -0.111 1 85.19 125 VAL A CA 1
ATOM 955 C C . VAL A 1 125 ? 5.496 7.375 0.684 1 85.19 125 VAL A C 1
ATOM 957 O O . VAL A 1 125 ? 5.668 7.609 1.882 1 85.19 125 VAL A O 1
ATOM 960 N N . THR A 1 126 ? 6.27 6.535 0.038 1 88.44 126 THR A N 1
ATOM 961 C CA . THR A 1 126 ? 7.312 5.781 0.729 1 88.44 126 THR A CA 1
ATOM 962 C C . THR A 1 126 ? 8.695 6.23 0.276 1 88.44 126 THR A C 1
ATOM 964 O O . THR A 1 126 ? 9.68 5.504 0.445 1 88.44 126 THR A O 1
ATOM 967 N N . SER A 1 127 ? 8.734 7.359 -0.318 1 87.38 127 SER A N 1
ATOM 968 C CA . SER A 1 127 ? 10.008 7.891 -0.792 1 87.38 127 SER A CA 1
ATOM 969 C C . SER A 1 127 ? 10.961 8.164 0.369 1 87.38 127 SER A C 1
ATOM 971 O O . SER A 1 127 ? 10.539 8.203 1.527 1 87.38 127 SER A O 1
ATOM 973 N N . ALA A 1 128 ? 12.211 8.344 0.009 1 88.56 128 ALA A N 1
ATOM 974 C CA . ALA A 1 128 ? 13.211 8.664 1.021 1 88.56 128 ALA A CA 1
ATOM 975 C C . ALA A 1 128 ? 12.875 9.969 1.735 1 88.56 128 ALA A C 1
ATOM 977 O O . ALA A 1 128 ? 13.031 10.078 2.953 1 88.56 128 ALA A O 1
ATOM 978 N N . SER A 1 129 ? 12.414 10.93 0.961 1 86.62 129 SER A N 1
ATOM 979 C CA . SER A 1 129 ? 12.023 12.203 1.555 1 86.62 129 SER A CA 1
ATOM 980 C C . SER A 1 129 ? 10.836 12.039 2.494 1 86.62 129 SER A C 1
ATOM 982 O O . SER A 1 129 ? 10.758 12.711 3.527 1 86.62 129 SER A O 1
ATOM 984 N N . ALA A 1 130 ? 9.898 11.219 2.166 1 87.44 130 ALA A N 1
ATOM 985 C CA . ALA A 1 130 ? 8.75 10.945 3.031 1 87.44 130 ALA A CA 1
ATOM 986 C C . ALA A 1 130 ? 9.188 10.266 4.324 1 87.44 130 ALA A C 1
ATOM 988 O O . ALA A 1 130 ? 8.672 10.57 5.402 1 87.44 130 ALA A O 1
ATOM 989 N N . VAL A 1 131 ? 10.117 9.359 4.227 1 92.06 131 VAL A N 1
ATOM 990 C CA . VAL A 1 131 ? 10.641 8.688 5.41 1 92.06 131 VAL A CA 1
ATOM 991 C C . VAL A 1 131 ? 11.32 9.703 6.324 1 92.06 131 VAL A C 1
ATOM 993 O O . VAL A 1 131 ? 11.141 9.672 7.543 1 92.06 131 VAL A O 1
ATOM 996 N N . GLU A 1 132 ? 12.109 10.57 5.742 1 90.12 132 GLU A N 1
ATOM 997 C CA . GLU A 1 132 ? 12.758 11.617 6.523 1 90.12 132 GLU A CA 1
ATOM 998 C C . GLU A 1 132 ? 11.727 12.477 7.262 1 90.12 132 GLU A C 1
ATOM 1000 O O . GLU A 1 132 ? 11.898 12.781 8.445 1 90.12 132 GLU A O 1
ATOM 1005 N N . LEU A 1 133 ? 10.734 12.812 6.535 1 86.56 133 LEU A N 1
ATOM 1006 C CA . LEU A 1 133 ? 9.656 13.586 7.156 1 86.56 133 LEU A CA 1
ATOM 1007 C C . LEU A 1 133 ? 8.984 12.789 8.266 1 86.56 133 LEU A C 1
ATOM 1009 O O . LEU A 1 133 ? 8.742 13.312 9.352 1 86.56 133 LEU A O 1
ATOM 1013 N N . GLY A 1 134 ? 8.664 11.555 8.016 1 90.5 134 GLY A N 1
ATOM 1014 C CA . GLY A 1 134 ? 8.07 10.695 9.031 1 90.5 134 GLY A CA 1
ATOM 1015 C C . GLY A 1 134 ? 8.945 10.539 10.266 1 90.5 134 GLY A C 1
ATOM 1016 O O . GLY A 1 134 ? 8.438 10.508 11.383 1 90.5 134 GLY A O 1
ATOM 1017 N N . ARG A 1 135 ? 10.211 10.453 10.039 1 92.81 135 ARG A N 1
ATOM 1018 C CA . ARG A 1 135 ? 11.148 10.352 11.148 1 92.81 135 ARG A CA 1
ATOM 1019 C C . ARG A 1 135 ? 11.07 11.578 12.055 1 92.81 135 ARG A C 1
ATOM 1021 O O . ARG A 1 135 ? 11.133 11.461 13.273 1 92.81 135 ARG A O 1
ATOM 1028 N N . SER A 1 136 ? 10.984 12.734 11.5 1 88.75 136 SER A N 1
ATOM 1029 C CA . SER A 1 136 ? 10.891 13.961 12.289 1 88.75 136 SER A CA 1
ATOM 1030 C C . SER A 1 136 ? 9.664 13.938 13.195 1 88.75 136 SER A C 1
ATOM 1032 O O . SER A 1 136 ? 9.695 14.492 14.297 1 88.75 136 SER A O 1
ATOM 1034 N N . ILE A 1 137 ? 8.633 13.258 12.742 1 89.31 137 ILE A N 1
ATOM 1035 C CA . ILE A 1 137 ? 7.402 13.164 13.523 1 89.31 137 ILE A CA 1
ATOM 1036 C C . ILE A 1 137 ? 7.562 12.109 14.609 1 89.31 137 ILE A C 1
ATOM 1038 O O . ILE A 1 137 ? 7.277 12.367 15.781 1 89.31 137 ILE A O 1
ATOM 1042 N N . VAL A 1 138 ? 8.039 10.961 14.234 1 91.88 138 VAL A N 1
ATOM 1043 C CA . VAL A 1 138 ? 8.156 9.82 15.141 1 91.88 138 VAL A CA 1
ATOM 1044 C C . VAL A 1 138 ? 9.164 10.133 16.25 1 91.88 138 VAL A C 1
ATOM 1046 O O . VAL A 1 138 ? 8.984 9.727 17.391 1 91.88 138 VAL A O 1
ATOM 1049 N N . ASP A 1 139 ? 10.203 10.852 15.891 1 90.81 139 ASP A N 1
ATOM 1050 C CA . ASP A 1 139 ? 11.227 11.203 16.859 1 90.81 139 ASP A CA 1
ATOM 1051 C C . ASP A 1 139 ? 10.656 12.094 17.969 1 90.81 139 ASP A C 1
ATOM 1053 O O . ASP A 1 139 ? 11.234 12.195 19.047 1 90.81 139 ASP A O 1
ATOM 1057 N N . GLU A 1 140 ? 9.5 12.664 17.734 1 88.38 140 GLU A N 1
ATOM 1058 C CA . GLU A 1 140 ? 8.891 13.555 18.719 1 88.38 140 GLU A CA 1
ATOM 1059 C C . GLU A 1 140 ? 7.895 12.812 19.594 1 88.38 140 GLU A C 1
ATOM 1061 O O . GLU A 1 140 ? 7.344 13.383 20.547 1 88.38 140 GLU A O 1
ATOM 1066 N N . PHE A 1 141 ? 7.684 11.547 19.219 1 90.62 141 PHE A N 1
ATOM 1067 C CA . PHE A 1 141 ? 6.816 10.758 20.094 1 90.62 141 PHE A CA 1
ATOM 1068 C C . PHE A 1 141 ? 7.363 10.734 21.516 1 90.62 141 PHE A C 1
ATOM 1070 O O . PHE A 1 141 ? 8.578 10.664 21.719 1 90.62 141 PHE A O 1
ATOM 1077 N N . GLU A 1 142 ? 6.523 10.82 22.5 1 92.31 142 GLU A N 1
ATOM 1078 C CA . GLU A 1 142 ? 6.918 10.758 23.906 1 92.31 142 GLU A CA 1
ATOM 1079 C C . GLU A 1 142 ? 7.051 9.312 24.375 1 92.31 142 GLU A C 1
ATOM 1081 O O . GLU A 1 142 ? 6.43 8.914 25.359 1 92.31 142 GLU A O 1
ATOM 1086 N N . VAL A 1 143 ? 7.746 8.523 23.641 1 90.88 143 VAL A N 1
ATOM 1087 C CA . VAL A 1 143 ? 7.934 7.113 23.969 1 90.88 143 VAL A CA 1
ATOM 1088 C C . VAL A 1 143 ? 9.391 6.859 24.359 1 90.88 143 VAL A C 1
ATOM 1090 O O . VAL A 1 143 ? 10.266 7.688 24.078 1 90.88 143 VAL A O 1
ATOM 1093 N N . ASP A 1 144 ? 9.562 5.77 25.062 1 89.06 144 ASP A N 1
ATOM 1094 C CA . ASP A 1 144 ? 10.922 5.355 25.406 1 89.06 144 ASP A CA 1
ATOM 1095 C C . ASP A 1 144 ? 11.609 4.695 24.203 1 89.06 144 ASP A C 1
ATOM 1097 O O . ASP A 1 144 ? 11.25 3.584 23.812 1 89.06 144 ASP A O 1
ATOM 1101 N N . TRP A 1 145 ? 12.547 5.312 23.656 1 90.06 145 TRP A N 1
ATOM 1102 C CA . TRP A 1 145 ? 13.227 4.82 22.453 1 90.06 145 TRP A CA 1
ATOM 1103 C C . TRP A 1 145 ? 14.469 4.012 22.828 1 90.06 145 TRP A C 1
ATOM 1105 O O . TRP A 1 145 ? 15.297 3.705 21.969 1 90.06 145 TRP A O 1
ATOM 1115 N N . SER A 1 146 ? 14.523 3.703 24.109 1 86.88 146 SER A N 1
ATOM 1116 C CA . SER A 1 146 ? 15.672 2.904 24.531 1 86.88 146 SER A CA 1
ATOM 1117 C C . SER A 1 146 ? 15.734 1.584 23.766 1 86.88 146 SER A C 1
ATOM 1119 O O . SER A 1 146 ? 14.719 0.892 23.641 1 86.88 146 SER A O 1
ATOM 1121 N N . GLY A 1 147 ? 16.828 1.212 23.156 1 84.06 147 GLY A N 1
ATOM 1122 C CA . GLY A 1 147 ? 17 -0.036 22.422 1 84.06 147 GLY A CA 1
ATOM 1123 C C . GLY A 1 147 ? 16.719 0.091 20.953 1 84.06 147 GLY A C 1
ATOM 1124 O O . GLY A 1 147 ? 16.891 -0.867 20.188 1 84.06 147 GLY A O 1
ATOM 1125 N N . TRP A 1 148 ? 16.156 1.23 20.625 1 88.19 148 TRP A N 1
ATOM 1126 C CA . TRP A 1 148 ? 15.859 1.457 19.219 1 88.19 148 TRP A CA 1
ATOM 1127 C C . TRP A 1 148 ? 17.016 2.17 18.531 1 88.19 148 TRP A C 1
ATOM 1129 O O . TRP A 1 148 ? 17.422 3.262 18.938 1 88.19 148 TRP A O 1
ATOM 1139 N N . GLY A 1 149 ? 17.594 1.535 17.5 1 89.75 149 GLY A N 1
ATOM 1140 C CA . GLY A 1 149 ? 18.594 2.197 16.672 1 89.75 149 GLY A CA 1
ATOM 1141 C C . GLY A 1 149 ? 17.984 2.986 15.523 1 89.75 149 GLY A C 1
ATOM 1142 O O . GLY A 1 149 ? 16.766 2.984 15.336 1 89.75 149 GLY A O 1
ATOM 1143 N N . GLU A 1 150 ? 18.844 3.672 14.781 1 91.38 150 GLU A N 1
ATOM 1144 C CA . GLU A 1 150 ? 18.406 4.477 13.648 1 91.38 150 GLU A CA 1
ATOM 1145 C C . GLU A 1 150 ? 17.719 3.617 12.594 1 91.38 150 GLU A C 1
ATOM 1147 O O . GLU A 1 150 ? 16.703 4.012 12.031 1 91.38 150 GLU A O 1
ATOM 1152 N N . ARG A 1 151 ? 18.234 2.488 12.391 1 89.06 151 ARG A N 1
ATOM 1153 C CA . ARG A 1 151 ? 17.656 1.583 11.406 1 89.06 151 ARG A CA 1
ATOM 1154 C C . ARG A 1 151 ? 16.266 1.131 11.836 1 89.06 151 ARG A C 1
ATOM 1156 O O . ARG A 1 151 ? 15.359 1.023 11.008 1 89.06 151 ARG A O 1
ATOM 1163 N N . ASP A 1 152 ? 16.141 0.919 13.094 1 89.81 152 ASP A N 1
ATOM 1164 C CA . ASP A 1 152 ? 14.859 0.487 13.625 1 89.81 152 ASP A CA 1
ATOM 1165 C C . ASP A 1 152 ? 13.789 1.561 13.422 1 89.81 152 ASP A C 1
ATOM 1167 O O . ASP A 1 152 ? 12.68 1.264 12.977 1 89.81 152 ASP A O 1
ATOM 1171 N N . LYS A 1 153 ? 14.188 2.727 13.742 1 92.56 153 LYS A N 1
ATOM 1172 C CA . LYS A 1 153 ? 13.242 3.832 13.609 1 92.56 153 LYS A CA 1
ATOM 1173 C C . LYS A 1 153 ? 12.875 4.074 12.148 1 92.56 153 LYS A C 1
ATOM 1175 O O . LYS A 1 153 ? 11.711 4.328 11.828 1 92.56 153 LYS A O 1
ATOM 1180 N N . ASN A 1 154 ? 13.875 3.98 11.289 1 93.31 154 ASN A N 1
ATOM 1181 C CA . ASN A 1 154 ? 13.617 4.133 9.859 1 93.31 154 ASN A CA 1
ATOM 1182 C C . ASN A 1 154 ? 12.641 3.076 9.344 1 93.31 154 ASN A C 1
ATOM 1184 O O . ASN A 1 154 ? 11.727 3.385 8.586 1 93.31 154 ASN A O 1
ATOM 1188 N N . GLU A 1 155 ? 12.805 1.881 9.742 1 92.06 155 GLU A N 1
ATOM 1189 C CA . GLU A 1 155 ? 11.938 0.796 9.289 1 92.06 155 GLU A CA 1
ATOM 1190 C C . GLU A 1 155 ? 10.539 0.936 9.867 1 92.06 155 GLU A C 1
ATOM 1192 O O . GLU A 1 155 ? 9.555 0.585 9.219 1 92.06 155 GLU A O 1
ATOM 1197 N N . LEU A 1 156 ? 10.516 1.408 11.078 1 92.44 156 LEU A N 1
ATOM 1198 C CA . LEU A 1 156 ? 9.211 1.695 11.672 1 92.44 156 LEU A CA 1
ATOM 1199 C C . LEU A 1 156 ? 8.445 2.713 10.828 1 92.44 156 LEU A C 1
ATOM 1201 O O . LEU A 1 156 ? 7.277 2.492 10.492 1 92.44 156 LEU A O 1
ATOM 1205 N N . VAL A 1 157 ? 9.094 3.75 10.508 1 94.06 157 VAL A N 1
ATOM 1206 C CA . VAL A 1 157 ? 8.469 4.805 9.719 1 94.06 157 VAL A CA 1
ATOM 1207 C C . VAL A 1 157 ? 8.078 4.254 8.344 1 94.06 157 VAL A C 1
ATOM 1209 O O . VAL A 1 157 ? 6.988 4.539 7.844 1 94.06 157 VAL A O 1
ATOM 1212 N N . GLU A 1 158 ? 8.961 3.502 7.766 1 94.12 158 GLU A N 1
ATOM 1213 C CA . GLU A 1 158 ? 8.641 2.875 6.488 1 94.12 158 GLU A CA 1
ATOM 1214 C C . GLU A 1 158 ? 7.367 2.035 6.59 1 94.12 158 GLU A C 1
ATOM 1216 O O . GLU A 1 158 ? 6.492 2.117 5.73 1 94.12 158 GLU A O 1
ATOM 1221 N N . HIS A 1 159 ? 7.352 1.211 7.602 1 93.88 159 HIS A N 1
ATOM 1222 C CA . HIS A 1 159 ? 6.18 0.371 7.824 1 93.88 159 HIS A CA 1
ATOM 1223 C C . HIS A 1 159 ? 4.914 1.213 7.949 1 93.88 159 HIS A C 1
ATOM 1225 O O . HIS A 1 159 ? 3.879 0.873 7.375 1 93.88 159 HIS A O 1
ATOM 1231 N N . MET A 1 160 ? 4.973 2.293 8.68 1 94.56 160 MET A N 1
ATOM 1232 C CA . MET A 1 160 ? 3.838 3.197 8.844 1 94.56 160 MET A CA 1
ATOM 1233 C C . MET A 1 160 ? 3.432 3.811 7.508 1 94.56 160 MET A C 1
ATOM 1235 O O . MET A 1 160 ? 2.244 3.867 7.184 1 94.56 160 MET A O 1
ATOM 1239 N N . LEU A 1 161 ? 4.359 4.211 6.75 1 93.69 161 LEU A N 1
ATOM 1240 C CA . LEU A 1 161 ? 4.102 4.844 5.461 1 93.69 161 LEU A CA 1
ATOM 1241 C C . LEU A 1 161 ? 3.506 3.846 4.477 1 93.69 161 LEU A C 1
ATOM 1243 O O . LEU A 1 161 ? 2.602 4.188 3.711 1 93.69 161 LEU A O 1
ATOM 1247 N N . ARG A 1 162 ? 4.004 2.633 4.527 1 93.38 162 ARG A N 1
ATOM 1248 C CA . ARG A 1 162 ? 3.432 1.598 3.674 1 93.38 162 ARG A CA 1
ATOM 1249 C C . ARG A 1 162 ? 1.974 1.335 4.031 1 93.38 162 ARG A C 1
ATOM 1251 O O . ARG A 1 162 ? 1.139 1.126 3.15 1 93.38 162 ARG A O 1
ATOM 1258 N N . THR A 1 163 ? 1.72 1.298 5.27 1 93.81 163 THR A N 1
ATOM 1259 C CA . THR A 1 163 ? 0.342 1.136 5.719 1 93.81 163 THR A CA 1
ATOM 1260 C C . THR A 1 163 ? -0.53 2.283 5.215 1 93.81 163 THR A C 1
ATOM 1262 O O . THR A 1 163 ? -1.614 2.055 4.676 1 93.81 163 THR A O 1
ATOM 1265 N N . LEU A 1 164 ? -0.072 3.494 5.352 1 91.38 164 LEU A N 1
ATOM 1266 C CA . LEU A 1 164 ? -0.796 4.668 4.883 1 91.38 164 LEU A CA 1
ATOM 1267 C C . LEU A 1 164 ? -1.026 4.598 3.377 1 91.38 164 LEU A C 1
ATOM 1269 O O . LEU A 1 164 ? -2.133 4.867 2.9 1 91.38 164 LEU A O 1
ATOM 1273 N N . GLN A 1 165 ? 0.039 4.27 2.695 1 88.94 165 GLN A N 1
ATOM 1274 C CA . GLN A 1 165 ? -0.025 4.137 1.243 1 88.94 165 GLN A CA 1
ATOM 1275 C C . GLN A 1 165 ? -1.134 3.172 0.828 1 88.94 165 GLN A C 1
ATOM 1277 O O . GLN A 1 165 ? -1.9 3.459 -0.094 1 88.94 165 GLN A O 1
ATOM 1282 N N . SER A 1 166 ? -1.203 2.088 1.458 1 89.69 166 SER A N 1
ATOM 1283 C CA . SER A 1 166 ? -2.225 1.085 1.172 1 89.69 166 SER A CA 1
ATOM 1284 C C . SER A 1 166 ? -3.625 1.639 1.413 1 89.69 166 SER A C 1
ATOM 1286 O O . SER A 1 166 ? -4.523 1.453 0.588 1 89.69 166 SER A O 1
ATOM 1288 N N . PHE A 1 167 ? -3.855 2.355 2.506 1 88.62 167 PHE A N 1
ATOM 1289 C CA . PHE A 1 167 ? -5.176 2.865 2.857 1 88.62 167 PHE A CA 1
ATOM 1290 C C . PHE A 1 167 ? -5.555 4.047 1.972 1 88.62 167 PHE A C 1
ATOM 1292 O O . PHE A 1 167 ? -6.738 4.309 1.751 1 88.62 167 PHE A O 1
ATOM 1299 N N . ILE A 1 168 ? -4.586 4.77 1.542 1 83.62 168 ILE A N 1
ATOM 1300 C CA . ILE A 1 168 ? -4.855 5.828 0.572 1 83.62 168 ILE A CA 1
ATOM 1301 C C . ILE A 1 168 ? -5.32 5.207 -0.746 1 83.62 168 ILE A C 1
ATOM 1303 O O . ILE A 1 168 ? -6.281 5.68 -1.354 1 83.62 168 ILE A O 1
ATOM 1307 N N . LEU A 1 169 ? -4.641 4.211 -1.131 1 82.94 169 LEU A N 1
ATOM 1308 C CA . LEU A 1 169 ? -4.941 3.537 -2.391 1 82.94 169 LEU A CA 1
ATOM 1309 C C . LEU A 1 169 ? -6.285 2.826 -2.32 1 82.94 169 LEU A C 1
ATOM 1311 O O . LEU A 1 169 ? -7.051 2.84 -3.287 1 82.94 169 LEU A O 1
ATOM 1315 N N . ASP A 1 170 ? -6.527 2.184 -1.199 1 85.25 170 ASP A N 1
ATOM 1316 C CA . ASP A 1 170 ? -7.77 1.446 -0.986 1 85.25 170 ASP A CA 1
ATOM 1317 C C . ASP A 1 170 ? -8.297 1.66 0.43 1 85.25 170 ASP A C 1
ATOM 1319 O O . ASP A 1 170 ? -7.945 0.917 1.349 1 85.25 170 ASP A O 1
ATOM 1323 N N . PRO A 1 171 ? -9.164 2.529 0.667 1 84.25 171 PRO A N 1
ATOM 1324 C CA . PRO A 1 171 ? -9.695 2.811 2.004 1 84.25 171 PRO A CA 1
ATOM 1325 C C . PRO A 1 171 ? -10.688 1.748 2.48 1 84.25 171 PRO A C 1
ATOM 1327 O O . PRO A 1 171 ? -11.047 1.723 3.658 1 84.25 171 PRO A O 1
ATOM 1330 N N . GLY A 1 172 ? -11.039 0.886 1.549 1 81.44 172 GLY A N 1
ATOM 1331 C CA . GLY A 1 172 ? -12.117 -0.054 1.826 1 81.44 172 GLY A CA 1
ATOM 1332 C C . GLY A 1 172 ? -13.477 0.433 1.354 1 81.44 172 GLY A C 1
ATOM 1333 O O . GLY A 1 172 ? -13.633 1.607 1.015 1 81.44 172 GLY A O 1
ATOM 1334 N N . ASP A 1 173 ? -14.383 -0.493 1.229 1 80.31 173 ASP A N 1
ATOM 1335 C CA . ASP A 1 173 ? -15.742 -0.158 0.839 1 80.31 173 ASP A CA 1
ATOM 1336 C C . ASP A 1 173 ? -16.766 -0.822 1.768 1 80.31 173 ASP A C 1
ATOM 1338 O O . ASP A 1 173 ? -17.016 -2.023 1.657 1 80.31 173 ASP A O 1
ATOM 1342 N N . PRO A 1 174 ? -17.359 -0.018 2.734 1 84.19 174 PRO A N 1
ATOM 1343 C CA . PRO A 1 174 ? -17.062 1.385 3.029 1 84.19 174 PRO A CA 1
ATOM 1344 C C . PRO A 1 174 ? -15.672 1.575 3.643 1 84.19 174 PRO A C 1
ATOM 1346 O O . PRO A 1 174 ? -15.055 0.609 4.105 1 84.19 174 PRO A O 1
ATOM 1349 N N . PRO A 1 175 ? -15.25 2.906 3.58 1 87.5 175 PRO A N 1
ATOM 1350 C CA . PRO A 1 175 ? -13.945 3.164 4.188 1 87.5 175 PRO A CA 1
ATOM 1351 C C . PRO A 1 175 ? -13.898 2.795 5.668 1 87.5 175 PRO A C 1
ATOM 1353 O O . PRO A 1 175 ? -14.875 3.004 6.391 1 87.5 175 PRO A O 1
ATOM 1356 N N . ARG A 1 176 ? -12.852 2.18 6.016 1 89.81 176 ARG A N 1
ATOM 1357 C CA . ARG A 1 176 ? -12.648 1.832 7.418 1 89.81 176 ARG A CA 1
ATOM 1358 C C . ARG A 1 176 ? -12.156 3.037 8.219 1 89.81 176 ARG A C 1
ATOM 1360 O O . ARG A 1 176 ? -11.078 3.574 7.945 1 89.81 176 ARG A O 1
ATOM 1367 N N . LEU A 1 177 ? -12.977 3.523 9.125 1 92.31 177 LEU A N 1
ATOM 1368 C CA . LEU A 1 177 ? -12.648 4.688 9.938 1 92.31 177 LEU A CA 1
ATOM 1369 C C . LEU A 1 177 ? -13.016 4.445 11.398 1 92.31 177 LEU A C 1
ATOM 1371 O O . LEU A 1 177 ? -13.516 3.375 11.75 1 92.31 177 LEU A O 1
ATOM 1375 N N . GLY A 1 178 ? -12.672 5.328 12.273 1 93.06 178 GLY A N 1
ATOM 1376 C CA . GLY A 1 178 ? -13.062 5.27 13.672 1 93.06 178 GLY A CA 1
ATOM 1377 C C . GLY A 1 178 ? -12.531 4.043 14.391 1 93.06 178 GLY A C 1
ATOM 1378 O O . GLY A 1 178 ? -11.367 3.66 14.203 1 93.06 178 GLY A O 1
ATOM 1379 N N . ASP A 1 179 ? -13.336 3.395 15.188 1 93.75 179 ASP A N 1
ATOM 1380 C CA . ASP A 1 179 ? -12.938 2.268 16.031 1 93.75 179 ASP A CA 1
ATOM 1381 C C . ASP A 1 179 ? -12.562 1.058 15.172 1 93.75 179 ASP A C 1
ATOM 1383 O O . ASP A 1 179 ? -11.641 0.31 15.516 1 93.75 179 ASP A O 1
ATOM 1387 N N . ALA A 1 180 ? -13.281 0.956 14.086 1 92.75 180 ALA A N 1
ATOM 1388 C CA . ALA A 1 180 ? -12.992 -0.178 13.211 1 92.75 180 ALA A CA 1
ATOM 1389 C C . ALA A 1 180 ? -11.57 -0.095 12.664 1 92.75 180 ALA A C 1
ATOM 1391 O O . ALA A 1 180 ? -10.883 -1.11 12.562 1 92.75 180 ALA A O 1
ATOM 1392 N N . LEU A 1 181 ? -11.133 1.125 12.273 1 94.81 181 LEU A N 1
ATOM 1393 C CA . LEU A 1 181 ? -9.773 1.325 11.781 1 94.81 181 LEU A CA 1
ATOM 1394 C C . LEU A 1 181 ? -8.75 1.048 12.883 1 94.81 181 LEU A C 1
ATOM 1396 O O . LEU A 1 181 ? -7.781 0.317 12.664 1 94.81 181 LEU A O 1
ATOM 1400 N N . ARG A 1 182 ? -8.992 1.551 14.055 1 94.25 182 ARG A N 1
ATOM 1401 C CA . ARG A 1 182 ? -8.055 1.384 15.164 1 94.25 182 ARG A CA 1
ATOM 1402 C C . ARG A 1 182 ? -7.957 -0.079 15.586 1 94.25 182 ARG A C 1
ATOM 1404 O O . ARG A 1 182 ? -6.871 -0.567 15.906 1 94.25 182 ARG A O 1
ATOM 1411 N N . ASP A 1 183 ? -9.086 -0.759 15.539 1 91.38 183 ASP A N 1
ATOM 1412 C CA . ASP A 1 183 ? -9.078 -2.188 15.836 1 91.38 183 ASP A CA 1
ATOM 1413 C C . ASP A 1 183 ? -8.242 -2.957 14.812 1 91.38 183 ASP A C 1
ATOM 1415 O O . ASP A 1 183 ? -7.461 -3.834 15.18 1 91.38 183 ASP A O 1
ATOM 1419 N N . TYR A 1 184 ? -8.422 -2.637 13.594 1 92.81 184 TYR A N 1
ATOM 1420 C CA . TYR A 1 184 ? -7.656 -3.281 12.531 1 92.81 184 TYR A CA 1
ATOM 1421 C C . TYR A 1 184 ? -6.164 -3.008 12.695 1 92.81 184 TYR A C 1
ATOM 1423 O O . TYR A 1 184 ? -5.344 -3.926 12.594 1 92.81 184 TYR A O 1
ATOM 1431 N N . LEU A 1 185 ? -5.812 -1.719 12.891 1 93.62 185 LEU A N 1
ATOM 1432 C CA . LEU A 1 185 ? -4.414 -1.338 13.047 1 93.62 185 LEU A CA 1
ATOM 1433 C C . LEU A 1 185 ? -3.787 -2.062 14.234 1 93.62 185 LEU A C 1
ATOM 1435 O O . LEU A 1 185 ? -2.664 -2.564 14.141 1 93.62 185 LEU A O 1
ATOM 1439 N N . ARG A 1 186 ? -4.504 -2.193 15.336 1 89.25 186 ARG A N 1
ATOM 1440 C CA . ARG A 1 186 ? -4.008 -2.848 16.547 1 89.25 186 ARG A CA 1
ATOM 1441 C C . ARG A 1 186 ? -3.766 -4.332 16.297 1 89.25 186 ARG A C 1
ATOM 1443 O O . ARG A 1 186 ? -2.762 -4.887 16.75 1 89.25 186 ARG A O 1
ATOM 1450 N N . ARG A 1 187 ? -4.594 -4.852 15.555 1 87 187 ARG A N 1
ATOM 1451 C CA . ARG A 1 187 ? -4.551 -6.297 15.367 1 87 187 ARG A CA 1
ATOM 1452 C C . ARG A 1 187 ? -3.496 -6.68 14.328 1 87 187 ARG A C 1
ATOM 1454 O O . ARG A 1 187 ? -2.781 -7.672 14.5 1 87 187 ARG A O 1
ATOM 1461 N N . TRP A 1 188 ? -3.377 -5.855 13.281 1 87.94 188 TRP A N 1
ATOM 1462 C CA . TRP A 1 188 ? -2.688 -6.375 12.109 1 87.94 188 TRP A CA 1
ATOM 1463 C C . TRP A 1 188 ? -1.452 -5.543 11.789 1 87.94 188 TRP A C 1
ATOM 1465 O O . TRP A 1 188 ? -0.498 -6.039 11.18 1 87.94 188 TRP A O 1
ATOM 1475 N N . VAL A 1 189 ? -1.403 -4.324 12.188 1 86.81 189 VAL A N 1
ATOM 1476 C CA . VAL A 1 189 ? -0.343 -3.432 11.727 1 86.81 189 VAL A CA 1
ATOM 1477 C C . VAL A 1 189 ? 0.72 -3.293 12.812 1 86.81 189 VAL A C 1
ATOM 1479 O O . VAL A 1 189 ? 1.891 -3.041 12.516 1 86.81 189 VAL A O 1
ATOM 1482 N N . VAL A 1 190 ? 0.303 -3.469 14.086 1 81.5 190 VAL A N 1
ATOM 1483 C CA . VAL A 1 190 ? 1.267 -3.398 15.18 1 81.5 190 VAL A CA 1
ATOM 1484 C C . VAL A 1 190 ? 2.115 -4.668 15.203 1 81.5 190 VAL A C 1
ATOM 1486 O O . VAL A 1 190 ? 1.596 -5.766 15.414 1 81.5 190 VAL A O 1
ATOM 1489 N N . PRO A 1 191 ? 3.355 -4.449 14.969 1 77.38 191 PRO A N 1
ATOM 1490 C CA . PRO A 1 191 ? 4.215 -5.629 14.859 1 77.38 191 PRO A CA 1
ATOM 1491 C C . PRO A 1 191 ? 4.512 -6.273 16.203 1 77.38 191 PRO A C 1
ATOM 1493 O O . PRO A 1 191 ? 4.375 -5.629 17.25 1 77.38 191 PRO A O 1
ATOM 1496 N N . VAL A 1 192 ? 4.918 -7.512 16.203 1 64.94 192 VAL A N 1
ATOM 1497 C CA . VAL A 1 192 ? 5.297 -8.281 17.391 1 64.94 192 VAL A CA 1
ATOM 1498 C C . VAL A 1 192 ? 6.508 -7.641 18.062 1 64.94 192 VAL A C 1
ATOM 1500 O O . VAL A 1 192 ? 6.691 -7.762 19.266 1 64.94 192 VAL A O 1
ATOM 1503 N N . SER A 1 193 ? 7.324 -6.953 17.234 1 60.94 193 SER A N 1
ATOM 1504 C CA . SER A 1 193 ? 8.555 -6.359 17.734 1 60.94 193 SER A CA 1
ATOM 1505 C C . SER A 1 193 ? 8.266 -5.281 18.781 1 60.94 193 SER A C 1
ATOM 1507 O O . SER A 1 193 ? 9.148 -4.906 19.547 1 60.94 193 SER A O 1
ATOM 1509 N N . PHE A 1 194 ? 7.062 -4.758 18.656 1 65.25 194 PHE A N 1
ATOM 1510 C CA . PHE A 1 194 ? 6.711 -3.734 19.625 1 65.25 194 PHE A CA 1
ATOM 1511 C C . PHE A 1 194 ? 6.641 -4.328 21.031 1 65.25 194 PHE A C 1
ATOM 1513 O O . PHE A 1 194 ? 6.824 -3.617 22.016 1 65.25 194 PHE A O 1
ATOM 1520 N N . THR A 1 195 ? 6.367 -5.582 21.141 1 60 195 THR A N 1
ATOM 1521 C CA . THR A 1 195 ? 6.203 -6.195 22.453 1 60 195 THR A CA 1
ATOM 1522 C C . THR A 1 195 ? 7.5 -6.859 22.906 1 60 195 THR A C 1
ATOM 1524 O O . THR A 1 195 ? 7.656 -7.184 24.078 1 60 195 THR A O 1
ATOM 1527 N N . ALA A 1 196 ? 8.453 -7.227 22 1 54.81 196 ALA A N 1
ATOM 1528 C CA . ALA A 1 196 ? 9.727 -7.816 22.422 1 54.81 196 ALA A CA 1
ATOM 1529 C C . ALA A 1 196 ? 10.906 -7.031 21.859 1 54.81 196 ALA A C 1
ATOM 1531 O O . ALA A 1 196 ? 10.984 -6.781 20.656 1 54.81 196 ALA A O 1
ATOM 1532 N N . PRO A 1 197 ? 11.555 -6.18 22.656 1 48.09 197 PRO A N 1
ATOM 1533 C CA . PRO A 1 197 ? 12.734 -5.473 22.141 1 48.09 197 PRO A CA 1
ATOM 1534 C C . PRO A 1 197 ? 13.617 -6.355 21.281 1 48.09 197 PRO A C 1
ATOM 1536 O O . PRO A 1 197 ? 13.656 -7.574 21.469 1 48.09 197 PRO A O 1
ATOM 1539 N N . PRO A 1 198 ? 13.883 -6.02 19.969 1 47 198 PRO A N 1
ATOM 1540 C CA . PRO A 1 198 ? 14.805 -6.832 19.188 1 47 198 PRO A CA 1
ATOM 1541 C C . PRO A 1 198 ? 16 -7.328 20 1 47 198 PRO A C 1
ATOM 1543 O O . PRO A 1 198 ? 16.422 -6.66 20.938 1 47 198 PRO A O 1
ATOM 1546 N N . PRO A 1 199 ? 16.172 -8.594 20.016 1 41.91 199 PRO A N 1
ATOM 1547 C CA . PRO A 1 199 ? 17.391 -8.977 20.734 1 41.91 199 PRO A CA 1
ATOM 1548 C C . PRO A 1 199 ? 18.594 -8.148 20.328 1 41.91 199 PRO A C 1
ATOM 1550 O O . PRO A 1 199 ? 18.656 -7.656 19.203 1 41.91 199 PRO A O 1
ATOM 1553 N N . LEU A 1 200 ? 19.172 -7.527 21.281 1 34.5 200 LEU A N 1
ATOM 1554 C CA . LEU A 1 200 ? 20.453 -6.871 21.016 1 34.5 200 LEU A CA 1
ATOM 1555 C C . LEU A 1 200 ? 21.344 -7.754 20.156 1 34.5 200 LEU A C 1
ATOM 1557 O O . LEU A 1 200 ? 21.375 -8.977 20.312 1 34.5 200 LEU A O 1
ATOM 1561 N N . ALA A 1 201 ? 21.719 -7.438 18.922 1 39.16 201 ALA A N 1
ATOM 1562 C CA . ALA A 1 201 ? 22.797 -8.133 18.234 1 39.16 201 ALA A CA 1
ATOM 1563 C C . ALA A 1 201 ? 23.875 -8.562 19.219 1 39.16 201 ALA A C 1
ATOM 1565 O O . ALA A 1 201 ? 24.562 -7.727 19.812 1 39.16 201 ALA A O 1
ATOM 1566 N N . GLY A 1 202 ? 23.719 -9.555 20.031 1 32.81 202 GLY A N 1
ATOM 1567 C CA . GLY A 1 202 ? 24.781 -10.07 20.891 1 32.81 202 GLY A CA 1
ATOM 1568 C C . GLY A 1 202 ? 26.156 -9.984 20.25 1 32.81 202 GLY A C 1
ATOM 1569 O O . GLY A 1 202 ? 26.281 -9.789 19.047 1 32.81 202 GLY A O 1
ATOM 1570 N N . SER A 1 203 ? 27.297 -9.914 21.234 1 32.47 203 SER A N 1
ATOM 1571 C CA . SER A 1 203 ? 28.703 -10.148 21.562 1 32.47 203 SER A CA 1
ATOM 1572 C C . SER A 1 203 ? 29.172 -11.5 21.016 1 32.47 203 SER A C 1
ATOM 1574 O O . SER A 1 203 ? 28.719 -12.547 21.484 1 32.47 203 SER A O 1
ATOM 1576 N N . ARG A 1 204 ? 29.312 -11.797 19.766 1 30.84 204 ARG A N 1
ATOM 1577 C CA . ARG A 1 204 ? 30.344 -12.789 19.484 1 30.84 204 ARG A CA 1
ATOM 1578 C C . ARG A 1 204 ? 31.5 -12.68 20.484 1 30.84 204 ARG A C 1
ATOM 1580 O O . ARG A 1 204 ? 32.219 -11.688 20.484 1 30.84 204 ARG A O 1
ATOM 1587 N N . ARG A 1 205 ? 31.328 -13.242 21.688 1 26.5 205 ARG A N 1
ATOM 1588 C CA . ARG A 1 205 ? 32.5 -13.641 22.469 1 26.5 205 ARG A CA 1
ATOM 1589 C C . ARG A 1 205 ? 33.5 -14.375 21.594 1 26.5 205 ARG A C 1
ATOM 1591 O O . ARG A 1 205 ? 33.156 -15.336 20.906 1 26.5 205 ARG A O 1
ATOM 1598 N N . HIS A 1 206 ? 34.531 -13.617 21.125 1 25.88 206 HIS A N 1
ATOM 1599 C CA . HIS A 1 206 ? 35.875 -14.133 20.906 1 25.88 206 HIS A CA 1
ATOM 1600 C C . HIS A 1 206 ? 36.25 -15.156 21.969 1 25.88 206 HIS A C 1
ATOM 1602 O O . HIS A 1 206 ? 36.531 -14.797 23.109 1 25.88 206 HIS A O 1
ATOM 1608 N N . ARG A 1 207 ? 35.562 -16.359 22.109 1 21.23 207 ARG A N 1
ATOM 1609 C CA . ARG A 1 207 ? 36.531 -17.375 22.438 1 21.23 207 ARG A CA 1
ATOM 1610 C C . ARG A 1 207 ? 37.312 -17.797 21.188 1 21.23 207 ARG A C 1
ATOM 1612 O O . ARG A 1 207 ? 36.781 -17.875 20.094 1 21.23 207 ARG A O 1
ATOM 1619 N N . MET B 1 1 ? 8.953 -29.219 -47.719 1 34.88 1 MET B N 1
ATOM 1620 C CA . MET B 1 1 ? 9.445 -29.578 -46.406 1 34.88 1 MET B CA 1
ATOM 1621 C C . MET B 1 1 ? 8.297 -29.703 -45.406 1 34.88 1 MET B C 1
ATOM 1623 O O . MET B 1 1 ? 7.512 -28.766 -45.25 1 34.88 1 MET B O 1
ATOM 1627 N N . ARG B 1 2 ? 7.633 -30.766 -45.219 1 42.81 2 ARG B N 1
ATOM 1628 C CA . ARG B 1 2 ? 6.469 -30.984 -44.375 1 42.81 2 ARG B CA 1
ATOM 1629 C C . ARG B 1 2 ? 6.691 -30.406 -42.969 1 42.81 2 ARG B C 1
ATOM 1631 O O . ARG B 1 2 ? 7.605 -30.812 -42.25 1 42.81 2 ARG B O 1
ATOM 1638 N N . THR B 1 3 ? 6.559 -29.125 -42.688 1 48.84 3 THR B N 1
ATOM 1639 C CA . THR B 1 3 ? 6.793 -28.453 -41.406 1 48.84 3 THR B CA 1
ATOM 1640 C C . THR B 1 3 ? 6.312 -29.312 -40.25 1 48.84 3 THR B C 1
ATOM 1642 O O . THR B 1 3 ? 5.148 -29.719 -40.188 1 48.84 3 THR B O 1
ATOM 1645 N N . HIS B 1 4 ? 7.039 -30.344 -39.906 1 57.34 4 HIS B N 1
ATOM 1646 C CA . HIS B 1 4 ? 6.711 -31.203 -38.781 1 57.34 4 HIS B CA 1
ATOM 1647 C C . HIS B 1 4 ? 6.184 -30.375 -37.594 1 57.34 4 HIS B C 1
ATOM 1649 O O . HIS B 1 4 ? 6.852 -29.438 -37.125 1 57.34 4 HIS B O 1
ATOM 1655 N N . GLY B 1 5 ? 4.902 -30.172 -37.562 1 72.25 5 GLY B N 1
ATOM 1656 C CA . GLY B 1 5 ? 4.125 -29.469 -36.531 1 72.25 5 GLY B CA 1
ATOM 1657 C C . GLY B 1 5 ? 4.68 -29.625 -35.125 1 72.25 5 GLY B C 1
ATOM 1658 O O . GLY B 1 5 ? 5.359 -30.609 -34.844 1 72.25 5 GLY B O 1
ATOM 1659 N N . TRP B 1 6 ? 4.688 -28.625 -34.375 1 87.19 6 TRP B N 1
ATOM 1660 C CA . TRP B 1 6 ? 5.094 -28.594 -32.969 1 87.19 6 TRP B CA 1
ATOM 1661 C C . TRP B 1 6 ? 6.586 -28.859 -32.844 1 87.19 6 TRP B C 1
ATOM 1663 O O . TRP B 1 6 ? 7.012 -29.594 -31.938 1 87.19 6 TRP B O 1
ATOM 1673 N N . GLY B 1 7 ? 7.34 -28.516 -33.844 1 82.12 7 GLY B N 1
ATOM 1674 C CA . GLY B 1 7 ? 8.781 -28.719 -33.812 1 82.12 7 GLY B CA 1
ATOM 1675 C C . GLY B 1 7 ? 9.18 -30.188 -33.812 1 82.12 7 GLY B C 1
ATOM 1676 O O . GLY B 1 7 ? 10.25 -30.531 -33.312 1 82.12 7 GLY B O 1
ATOM 1677 N N . GLY B 1 8 ? 8.289 -31.031 -34.281 1 82.44 8 GLY B N 1
ATOM 1678 C CA . GLY B 1 8 ? 8.602 -32.438 -34.406 1 82.44 8 GLY B CA 1
ATOM 1679 C C . GLY B 1 8 ? 8.109 -33.25 -33.219 1 82.44 8 GLY B C 1
ATOM 1680 O O . GLY B 1 8 ? 8.258 -34.469 -33.188 1 82.44 8 GLY B O 1
ATOM 1681 N N . ALA B 1 9 ? 7.574 -32.625 -32.188 1 86.06 9 ALA B N 1
ATOM 1682 C CA . ALA B 1 9 ? 7.043 -33.312 -31 1 86.06 9 ALA B CA 1
ATOM 1683 C C . ALA B 1 9 ? 5.594 -32.906 -30.75 1 86.06 9 ALA B C 1
ATOM 1685 O O . ALA B 1 9 ? 5.316 -32 -29.953 1 86.06 9 ALA B O 1
ATOM 1686 N N . ALA B 1 10 ? 4.773 -33.688 -31.406 1 88.31 10 ALA B N 1
ATOM 1687 C CA . ALA B 1 10 ? 3.35 -33.375 -31.281 1 88.31 10 ALA B CA 1
ATOM 1688 C C . ALA B 1 10 ? 2.855 -33.656 -29.859 1 88.31 10 ALA B C 1
ATOM 1690 O O . ALA B 1 10 ? 3.256 -34.625 -29.234 1 88.31 10 ALA B O 1
ATOM 1691 N N . PRO B 1 11 ? 1.951 -32.812 -29.359 1 91.62 11 PRO B N 1
ATOM 1692 C CA . PRO B 1 11 ? 1.395 -33.031 -28.016 1 91.62 11 PRO B CA 1
ATOM 1693 C C . PRO B 1 11 ? 0.58 -34.344 -27.953 1 91.62 11 PRO B C 1
ATOM 1695 O O . PRO B 1 11 ? -0.035 -34.75 -28.938 1 91.62 11 PRO B O 1
ATOM 1698 N N . SER B 1 12 ? 0.633 -34.938 -26.859 1 91.31 12 SER B N 1
ATOM 1699 C CA . SER B 1 12 ? -0.04 -36.219 -26.672 1 91.31 12 SER B CA 1
ATOM 1700 C C . SER B 1 12 ? -1.519 -36.031 -26.344 1 91.31 12 SER B C 1
ATOM 1702 O O . SER B 1 12 ? -2.295 -37 -26.375 1 91.31 12 SER B O 1
ATOM 1704 N N . SER B 1 13 ? -1.928 -34.875 -26.016 1 93.12 13 SER B N 1
ATOM 1705 C CA . SER B 1 13 ? -3.309 -34.562 -25.688 1 93.12 13 SER B CA 1
ATOM 1706 C C . SER B 1 13 ? -3.615 -33.094 -25.969 1 93.12 13 SER B C 1
ATOM 1708 O O . SER B 1 13 ? -2.701 -32.281 -26.156 1 93.12 13 SER B O 1
ATOM 1710 N N . ASP B 1 14 ? -4.867 -32.812 -25.984 1 92.38 14 ASP B N 1
ATOM 1711 C CA . ASP B 1 14 ? -5.285 -31.422 -26.156 1 92.38 14 ASP B CA 1
ATOM 1712 C C . ASP B 1 14 ? -4.816 -30.562 -24.984 1 92.38 14 ASP B C 1
ATOM 1714 O O . ASP B 1 14 ? -4.449 -29.406 -25.172 1 92.38 14 ASP B O 1
ATOM 1718 N N . ASP B 1 15 ? -4.812 -31.203 -23.891 1 92.81 15 ASP B N 1
ATOM 1719 C CA . ASP B 1 15 ? -4.363 -30.484 -22.703 1 92.81 15 ASP B CA 1
ATOM 1720 C C . ASP B 1 15 ? -2.893 -30.094 -22.828 1 92.81 15 ASP B C 1
ATOM 1722 O O . ASP B 1 15 ? -2.51 -28.984 -22.453 1 92.81 15 ASP B O 1
ATOM 1726 N N . GLU B 1 16 ? -2.248 -30.984 -23.312 1 93.5 16 GLU B N 1
ATOM 1727 C CA . GLU B 1 16 ? -0.83 -30.688 -23.5 1 93.5 16 GLU B CA 1
ATOM 1728 C C . GLU B 1 16 ? -0.629 -29.609 -24.547 1 93.5 16 GLU B C 1
ATOM 1730 O O . GLU B 1 16 ? 0.234 -28.734 -24.406 1 93.5 16 GLU B O 1
ATOM 1735 N N . ALA B 1 17 ? -1.367 -29.703 -25.641 1 93.94 17 ALA B N 1
ATOM 1736 C CA . ALA B 1 17 ? -1.292 -28.688 -26.688 1 93.94 17 ALA B CA 1
ATOM 1737 C C . ALA B 1 17 ? -1.589 -27.297 -26.109 1 93.94 17 ALA B C 1
ATOM 1739 O O . ALA B 1 17 ? -0.845 -26.344 -26.359 1 93.94 17 ALA B O 1
ATOM 1740 N N . VAL B 1 18 ? -2.59 -27.266 -25.312 1 94.56 18 VAL B N 1
ATOM 1741 C CA . VAL B 1 18 ? -3.002 -26 -24.688 1 94.56 18 VAL B CA 1
ATOM 1742 C C . VAL B 1 18 ? -1.888 -25.484 -23.797 1 94.56 18 VAL B C 1
ATOM 1744 O O . VAL B 1 18 ? -1.534 -24.297 -23.859 1 94.56 18 VAL B O 1
ATOM 1747 N N . ALA B 1 19 ? -1.388 -26.312 -23.047 1 93.19 19 ALA B N 1
ATOM 1748 C CA . ALA B 1 19 ? -0.32 -25.922 -22.141 1 93.19 19 ALA B CA 1
ATOM 1749 C C . ALA B 1 19 ? 0.874 -25.359 -22.891 1 93.19 19 ALA B C 1
ATOM 1751 O O . ALA B 1 19 ? 1.458 -24.344 -22.484 1 93.19 19 ALA B O 1
ATOM 1752 N N . ARG B 1 20 ? 1.195 -25.938 -23.969 1 94 20 ARG B N 1
ATOM 1753 C CA . ARG B 1 20 ? 2.33 -25.484 -24.766 1 94 20 ARG B CA 1
ATOM 1754 C C . ARG B 1 20 ? 2.051 -24.141 -25.406 1 94 20 ARG B C 1
ATOM 1756 O O . ARG B 1 20 ? 2.93 -23.266 -25.453 1 94 20 ARG B O 1
ATOM 1763 N N . ILE B 1 21 ? 0.866 -24.016 -25.859 1 95.25 21 ILE B N 1
ATOM 1764 C CA . ILE B 1 21 ? 0.473 -22.766 -26.484 1 95.25 21 ILE B CA 1
ATOM 1765 C C . ILE B 1 21 ? 0.542 -21.625 -25.469 1 95.25 21 ILE B C 1
ATOM 1767 O O . ILE B 1 21 ? 1.129 -20.578 -25.734 1 95.25 21 ILE B O 1
ATOM 1771 N N . LEU B 1 22 ? -0.009 -21.891 -24.312 1 93.44 22 LEU B N 1
ATOM 1772 C CA . LEU B 1 22 ? -0.051 -20.875 -23.281 1 93.44 22 LEU B CA 1
ATOM 1773 C C . LEU B 1 22 ? 1.35 -20.562 -22.766 1 93.44 22 LEU B C 1
ATOM 1775 O O . LEU B 1 22 ? 1.669 -19.406 -22.469 1 93.44 22 LEU B O 1
ATOM 1779 N N . ARG B 1 23 ? 2.125 -21.547 -22.656 1 91.62 23 ARG B N 1
ATOM 1780 C CA . ARG B 1 23 ? 3.508 -21.328 -22.25 1 91.62 23 ARG B CA 1
ATOM 1781 C C . ARG B 1 23 ? 4.258 -20.484 -23.266 1 91.62 23 ARG B C 1
ATOM 1783 O O . ARG B 1 23 ? 4.984 -19.5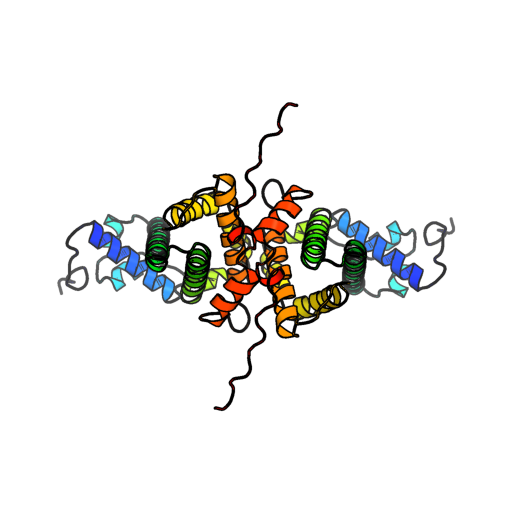62 -22.891 1 91.62 23 ARG B O 1
ATOM 1790 N N . ALA B 1 24 ? 4.086 -20.797 -24.484 1 93.19 24 ALA B N 1
ATOM 1791 C CA . ALA B 1 24 ? 4.73 -20.031 -25.547 1 93.19 24 ALA B CA 1
ATOM 1792 C C . ALA B 1 24 ? 4.281 -18.562 -25.531 1 93.19 24 ALA B C 1
ATOM 1794 O O . ALA B 1 24 ? 5.102 -17.656 -25.656 1 93.19 24 ALA B O 1
ATOM 1795 N N . ALA B 1 25 ? 2.988 -18.391 -25.406 1 91.56 25 ALA B N 1
ATOM 1796 C CA . ALA B 1 25 ? 2.459 -17.031 -25.328 1 91.56 25 ALA B CA 1
ATOM 1797 C C . ALA B 1 25 ? 3.055 -16.281 -24.141 1 91.56 25 ALA B C 1
ATOM 1799 O O . ALA B 1 25 ? 3.449 -15.125 -24.266 1 91.56 25 ALA B O 1
ATOM 1800 N N . GLY B 1 26 ? 3.107 -16.922 -23.016 1 86.31 26 GLY B N 1
ATOM 1801 C CA . GLY B 1 26 ? 3.699 -16.344 -21.812 1 86.31 26 GLY B CA 1
ATOM 1802 C C . GLY B 1 26 ? 5.152 -15.945 -22 1 86.31 26 GLY B C 1
ATOM 1803 O O . GLY B 1 26 ? 5.57 -14.883 -21.547 1 86.31 26 GLY B O 1
ATOM 1804 N N . GLU B 1 27 ? 5.852 -16.797 -22.656 1 86.81 27 GLU B N 1
ATOM 1805 C CA . GLU B 1 27 ? 7.266 -16.531 -22.906 1 86.81 27 GLU B CA 1
ATOM 1806 C C . GLU B 1 27 ? 7.449 -15.305 -23.797 1 86.81 27 GLU B C 1
ATOM 1808 O O . GLU B 1 27 ? 8.367 -14.508 -23.578 1 86.81 27 GLU B O 1
ATOM 1813 N N . ILE B 1 28 ? 6.629 -15.219 -24.719 1 87.25 28 ILE B N 1
ATOM 1814 C CA . ILE B 1 28 ? 6.684 -14.062 -25.594 1 87.25 28 ILE B CA 1
ATOM 1815 C C . ILE B 1 28 ? 6.438 -12.789 -24.797 1 87.25 28 ILE B C 1
ATOM 1817 O O . ILE B 1 28 ? 7.141 -11.789 -24.969 1 87.25 28 ILE B O 1
ATOM 1821 N N . LEU B 1 29 ? 5.531 -12.883 -23.922 1 79.44 29 LEU B N 1
ATOM 1822 C CA . LEU B 1 29 ? 5.23 -11.734 -23.062 1 79.44 29 LEU B CA 1
ATOM 1823 C C . LEU B 1 29 ? 6.406 -11.414 -22.156 1 79.44 29 LEU B C 1
ATOM 1825 O O . LEU B 1 29 ? 6.754 -10.242 -21.969 1 79.44 29 LEU B O 1
ATOM 1829 N N . ASP B 1 30 ? 6.973 -12.438 -21.688 1 76.44 30 ASP B N 1
ATOM 1830 C CA . ASP B 1 30 ? 8.086 -12.281 -20.75 1 76.44 30 ASP B CA 1
ATOM 1831 C C . ASP B 1 30 ? 9.297 -11.656 -21.453 1 76.44 30 ASP B C 1
ATOM 1833 O O . ASP B 1 30 ? 10.102 -10.984 -20.797 1 76.44 30 ASP B O 1
ATOM 1837 N N . GLU B 1 31 ? 9.406 -11.953 -22.625 1 77.56 31 GLU B N 1
ATOM 1838 C CA . GLU B 1 31 ? 10.523 -11.422 -23.406 1 77.56 31 GLU B CA 1
ATOM 1839 C C . GLU B 1 31 ? 10.312 -9.953 -23.75 1 77.56 31 GLU B C 1
ATOM 1841 O O . GLU B 1 31 ? 11.188 -9.305 -24.312 1 77.56 31 GLU B O 1
ATOM 1846 N N . GLY B 1 32 ? 9.203 -9.43 -23.281 1 71.62 32 GLY B N 1
ATOM 1847 C CA . GLY B 1 32 ? 9.008 -7.996 -23.375 1 71.62 32 GLY B CA 1
ATOM 1848 C C . GLY B 1 32 ? 8.164 -7.578 -24.562 1 71.62 32 GLY B C 1
ATOM 1849 O O . GLY B 1 32 ? 8.164 -6.41 -24.953 1 71.62 32 GLY B O 1
ATOM 1850 N N . ALA B 1 33 ? 7.562 -8.547 -25.188 1 71.81 33 ALA B N 1
ATOM 1851 C CA . ALA B 1 33 ? 6.723 -8.172 -26.328 1 71.81 33 ALA B CA 1
ATOM 1852 C C . ALA B 1 33 ? 5.539 -7.324 -25.875 1 71.81 33 ALA B C 1
ATOM 1854 O O . ALA B 1 33 ? 4.945 -7.574 -24.828 1 71.81 33 ALA B O 1
ATOM 1855 N N . ASP B 1 34 ? 5.383 -6.305 -26.531 1 67 34 ASP B N 1
ATOM 1856 C CA . ASP B 1 34 ? 4.273 -5.406 -26.219 1 67 34 ASP B CA 1
ATOM 1857 C C . ASP B 1 34 ? 2.93 -6.086 -26.5 1 67 34 ASP B C 1
ATOM 1859 O O . ASP B 1 34 ? 1.923 -5.75 -25.859 1 67 34 ASP B O 1
ATOM 1863 N N . GLU B 1 35 ? 2.977 -6.863 -27.547 1 73.56 35 GLU B N 1
ATOM 1864 C CA . GLU B 1 35 ? 1.775 -7.594 -27.938 1 73.56 35 GLU B CA 1
ATOM 1865 C C . GLU B 1 35 ? 2.098 -9.047 -28.281 1 73.56 35 GLU B C 1
ATOM 1867 O O . GLU B 1 35 ? 3.229 -9.367 -28.641 1 73.56 35 GLU B O 1
ATOM 1872 N N . VAL B 1 36 ? 1.188 -9.852 -27.938 1 84.44 36 VAL B N 1
ATOM 1873 C CA . VAL B 1 36 ? 1.263 -11.25 -28.344 1 84.44 36 VAL B CA 1
ATOM 1874 C C . VAL B 1 36 ? 0.244 -11.523 -29.453 1 84.44 36 VAL B C 1
ATOM 1876 O O . VAL B 1 36 ? -0.922 -11.141 -29.328 1 84.44 36 VAL B O 1
ATOM 1879 N N . THR B 1 37 ? 0.729 -12.078 -30.594 1 89.75 37 THR B N 1
ATOM 1880 C CA . THR B 1 37 ? -0.177 -12.438 -31.672 1 89.75 37 THR B CA 1
ATOM 1881 C C . THR B 1 37 ? -0.191 -13.953 -31.891 1 89.75 37 THR B C 1
ATOM 1883 O O . THR B 1 37 ? 0.721 -14.656 -31.438 1 89.75 37 THR B O 1
ATOM 1886 N N . ILE B 1 38 ? -1.198 -14.367 -32.562 1 93.44 38 ILE B N 1
ATOM 1887 C CA . ILE B 1 38 ? -1.33 -15.781 -32.906 1 93.44 38 ILE B CA 1
ATOM 1888 C C . ILE B 1 38 ? -0.165 -16.219 -33.781 1 93.44 38 ILE B C 1
ATOM 1890 O O . ILE B 1 38 ? 0.382 -17.297 -33.625 1 93.44 38 ILE B O 1
ATOM 1894 N N . LEU B 1 39 ? 0.237 -15.367 -34.656 1 93.75 39 LEU B N 1
ATOM 1895 C CA . LEU B 1 39 ? 1.336 -15.68 -35.562 1 93.75 39 LEU B CA 1
ATOM 1896 C C . LEU B 1 39 ? 2.635 -15.891 -34.781 1 93.75 39 LEU B C 1
ATOM 1898 O O . LEU B 1 39 ? 3.391 -16.812 -35.094 1 93.75 39 LEU B O 1
ATOM 1902 N N . GLN B 1 40 ? 2.967 -15.086 -33.875 1 94.19 40 GLN B N 1
ATOM 1903 C CA . GLN B 1 40 ? 4.18 -15.195 -33.062 1 94.19 40 GLN B CA 1
ATOM 1904 C C . GLN B 1 40 ? 4.207 -16.516 -32.281 1 94.19 40 GLN B C 1
ATOM 1906 O O . GLN B 1 40 ? 5.246 -17.172 -32.219 1 94.19 40 GLN B O 1
ATOM 1911 N N . VAL B 1 41 ? 3.082 -16.844 -31.75 1 95.44 41 VAL B N 1
ATOM 1912 C CA . VAL B 1 41 ? 2.969 -18.078 -30.969 1 95.44 41 VAL B CA 1
ATOM 1913 C C . VAL B 1 41 ? 3.145 -19.281 -31.891 1 95.44 41 VAL B C 1
ATOM 1915 O O . VAL B 1 41 ? 3.859 -20.234 -31.547 1 95.44 41 VAL B O 1
ATOM 1918 N N . ALA B 1 42 ? 2.467 -19.25 -33.031 1 95.56 42 ALA B N 1
ATOM 1919 C CA . ALA B 1 42 ? 2.586 -20.328 -34.031 1 95.56 42 ALA B CA 1
ATOM 1920 C C . ALA B 1 42 ? 4.043 -20.547 -34.438 1 95.56 42 ALA B C 1
ATOM 1922 O O . ALA B 1 42 ? 4.523 -21.672 -34.469 1 95.56 42 ALA B O 1
ATOM 1923 N N . LYS B 1 43 ? 4.742 -19.484 -34.625 1 94.62 43 LYS B N 1
ATOM 1924 C CA . LYS B 1 43 ? 6.145 -19.547 -35.031 1 94.62 43 LYS B CA 1
ATOM 1925 C C . LYS B 1 43 ? 7 -20.156 -33.938 1 94.62 43 LYS B C 1
ATOM 1927 O O . LYS B 1 43 ? 7.859 -21 -34.188 1 94.62 43 LYS B O 1
ATOM 1932 N N . ARG B 1 44 ? 6.727 -19.797 -32.75 1 93.81 44 ARG B N 1
ATOM 1933 C CA . ARG B 1 44 ? 7.5 -20.281 -31.609 1 93.81 44 ARG B CA 1
ATOM 1934 C C . ARG B 1 44 ? 7.324 -21.781 -31.422 1 93.81 44 ARG B C 1
ATOM 1936 O O . ARG B 1 44 ? 8.266 -22.484 -31.031 1 93.81 44 ARG B O 1
ATOM 1943 N N . LEU B 1 45 ? 6.145 -22.203 -31.75 1 95.12 45 LEU B N 1
ATOM 1944 C CA . LEU B 1 45 ? 5.812 -23.609 -31.547 1 95.12 45 LEU B CA 1
ATOM 1945 C C . LEU B 1 45 ? 6.062 -24.422 -32.812 1 95.12 45 LEU B C 1
ATOM 1947 O O . LEU B 1 45 ? 5.91 -25.641 -32.844 1 95.12 45 LEU B O 1
ATOM 1951 N N . ALA B 1 46 ? 6.422 -23.703 -33.875 1 94.75 46 ALA B N 1
ATOM 1952 C CA . ALA B 1 46 ? 6.633 -24.328 -35.188 1 94.75 46 ALA B CA 1
ATOM 1953 C C . ALA B 1 46 ? 5.367 -25.031 -35.656 1 94.75 46 ALA B C 1
ATOM 1955 O O . ALA B 1 46 ? 5.418 -26.203 -36.062 1 94.75 46 ALA B O 1
ATOM 1956 N N . VAL B 1 47 ? 4.34 -24.328 -35.531 1 95.06 47 VAL B N 1
ATOM 1957 C CA . VAL B 1 47 ? 3.059 -24.797 -36.062 1 95.06 47 VAL B CA 1
ATOM 1958 C C . VAL B 1 47 ? 2.441 -23.719 -36.969 1 95.06 47 VAL B C 1
ATOM 1960 O O . VAL B 1 47 ? 2.982 -22.625 -37.062 1 95.06 47 VAL B O 1
ATOM 1963 N N . THR B 1 48 ? 1.349 -24.125 -37.625 1 93.44 48 THR B N 1
ATOM 1964 C CA . THR B 1 48 ? 0.644 -23.156 -38.469 1 93.44 48 THR B CA 1
ATOM 1965 C C . THR B 1 48 ? -0.342 -22.344 -37.625 1 93.44 48 THR B C 1
ATOM 1967 O O . THR B 1 48 ? -0.733 -22.75 -36.531 1 93.44 48 THR B O 1
ATOM 1970 N N . ARG B 1 49 ? -0.739 -21.219 -38.156 1 94.38 49 ARG B N 1
ATOM 1971 C CA . ARG B 1 49 ? -1.728 -20.391 -37.469 1 94.38 49 ARG B CA 1
ATOM 1972 C C . ARG B 1 49 ? -3.021 -21.156 -37.219 1 94.38 49 ARG B C 1
ATOM 1974 O O . ARG B 1 49 ? -3.6 -21.078 -36.125 1 94.38 49 ARG B O 1
ATOM 1981 N N . PRO B 1 50 ? -3.492 -21.938 -38.219 1 94.12 50 PRO B N 1
ATOM 1982 C CA . PRO B 1 50 ? -4.738 -22.688 -38 1 94.12 50 PRO B CA 1
ATOM 1983 C C . PRO B 1 50 ? -4.672 -23.641 -36.844 1 94.12 50 PRO B C 1
ATOM 1985 O O . PRO B 1 50 ? -5.684 -23.891 -36.156 1 94.12 50 PRO B O 1
ATOM 1988 N N . THR B 1 51 ? -3.545 -24.156 -36.594 1 93.62 51 THR B N 1
ATOM 1989 C CA . THR B 1 51 ? -3.373 -25.047 -35.438 1 93.62 51 THR B CA 1
ATOM 1990 C C . THR B 1 51 ? -3.668 -24.312 -34.156 1 93.62 51 THR B C 1
ATOM 1992 O O . THR B 1 51 ? -4.348 -24.844 -33.281 1 93.62 51 THR B O 1
ATOM 1995 N N . VAL B 1 52 ? -3.191 -23.078 -34 1 95.75 52 VAL B N 1
ATOM 1996 C CA . VAL B 1 52 ? -3.432 -22.281 -32.781 1 95.75 52 VAL B CA 1
ATOM 1997 C C . VAL B 1 52 ? -4.891 -21.844 -32.75 1 95.75 52 VAL B C 1
ATOM 1999 O O . VAL B 1 52 ? -5.52 -21.859 -31.688 1 95.75 52 VAL B O 1
ATOM 2002 N N . TYR B 1 53 ? -5.512 -21.609 -33.906 1 95 53 TYR B N 1
ATOM 2003 C CA . TYR B 1 53 ? -6.891 -21.141 -34 1 95 53 TYR B CA 1
ATOM 2004 C C . TYR B 1 53 ? -7.867 -22.234 -33.625 1 95 53 TYR B C 1
ATOM 2006 O O . TYR B 1 53 ? -9.008 -21.953 -33.25 1 95 53 TYR B O 1
ATOM 2014 N N . ARG B 1 54 ? -7.402 -23.469 -33.75 1 94.88 54 ARG B N 1
ATOM 2015 C CA . ARG B 1 54 ? -8.227 -24.578 -33.281 1 94.88 54 ARG B CA 1
ATOM 2016 C C . ARG B 1 54 ? -8.531 -24.469 -31.812 1 94.88 54 ARG B C 1
ATOM 2018 O O . ARG B 1 54 ? -9.594 -24.906 -31.344 1 94.88 54 ARG B O 1
ATOM 2025 N N . TYR B 1 55 ? -7.652 -23.844 -31.141 1 95.88 55 TYR B N 1
ATOM 2026 C CA . TYR B 1 55 ? -7.78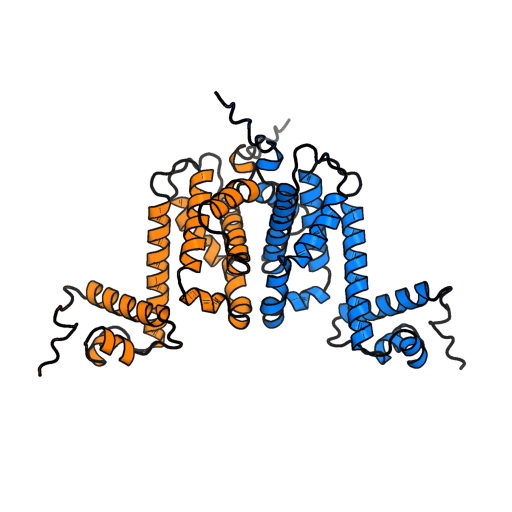1 -23.781 -29.688 1 95.88 55 TYR B CA 1
ATOM 2027 C C . TYR B 1 55 ? -8.227 -22.391 -29.234 1 95.88 55 TYR B C 1
ATOM 2029 O O . TYR B 1 55 ? -8.961 -22.266 -28.25 1 95.88 55 TYR B O 1
ATOM 2037 N N . TYR B 1 56 ? -7.723 -21.344 -29.953 1 95.56 56 TYR B N 1
ATOM 2038 C CA . TYR B 1 56 ? -8.039 -19.969 -29.609 1 95.56 56 TYR B CA 1
ATOM 2039 C C . TYR B 1 56 ? -8.43 -19.172 -30.844 1 95.56 56 TYR B C 1
ATOM 2041 O O . TYR B 1 56 ? -7.609 -18.969 -31.75 1 95.56 56 TYR B O 1
ATOM 2049 N N . SER B 1 57 ? -9.57 -18.594 -30.75 1 94.12 57 SER B N 1
ATOM 2050 C CA . SER B 1 57 ? -10.164 -17.984 -31.938 1 94.12 57 SER B CA 1
ATOM 2051 C C . SER B 1 57 ? -9.664 -16.562 -32.156 1 94.12 57 SER B C 1
ATOM 2053 O O . SER B 1 57 ? -9.844 -15.984 -33.219 1 94.12 57 SER B O 1
ATOM 2055 N N . SER B 1 58 ? -9.078 -15.992 -31.031 1 93.19 58 SER B N 1
ATOM 2056 C CA . SER B 1 58 ? -8.578 -14.625 -31.125 1 93.19 58 SER B CA 1
ATOM 2057 C C . SER B 1 58 ? -7.383 -14.414 -30.203 1 93.19 58 SER B C 1
ATOM 2059 O O . SER B 1 58 ? -7.156 -15.195 -29.281 1 93.19 58 SER B O 1
ATOM 2061 N N . THR B 1 59 ? -6.754 -13.328 -30.5 1 89.88 59 THR B N 1
ATOM 2062 C CA . THR B 1 59 ? -5.633 -12.945 -29.656 1 89.88 59 THR B CA 1
ATOM 2063 C C . THR B 1 59 ? -6.109 -12.609 -28.25 1 89.88 59 THR B C 1
ATOM 2065 O O . THR B 1 59 ? -5.441 -12.938 -27.266 1 89.88 59 THR B O 1
ATOM 2068 N N . ASP B 1 60 ? -7.285 -12.047 -28.25 1 84.31 60 ASP B N 1
ATOM 2069 C CA . ASP B 1 60 ? -7.844 -11.695 -26.938 1 84.31 60 ASP B CA 1
ATOM 2070 C C . ASP B 1 60 ? -8.117 -12.945 -26.109 1 84.31 60 ASP B C 1
ATOM 2072 O O . ASP B 1 60 ? -7.805 -12.984 -24.922 1 84.31 60 ASP B O 1
ATOM 2076 N N . GLU B 1 61 ? -8.68 -13.828 -26.734 1 89.81 61 GLU B N 1
ATOM 2077 C CA . GLU B 1 61 ? -8.945 -15.078 -26.047 1 89.81 61 GLU B CA 1
ATOM 2078 C C . GLU B 1 61 ? -7.652 -15.75 -25.594 1 89.81 61 GLU B C 1
ATOM 2080 O O . GLU B 1 61 ? -7.57 -16.266 -24.469 1 89.81 61 GLU B O 1
ATOM 2085 N N . LEU B 1 62 ? -6.66 -15.727 -26.422 1 92.25 62 LEU B N 1
ATOM 2086 C CA . LEU B 1 62 ? -5.359 -16.297 -26.094 1 92.25 62 LEU B CA 1
ATOM 2087 C C . LEU B 1 62 ? -4.723 -15.578 -24.922 1 92.25 62 LEU B C 1
ATOM 2089 O O . LEU B 1 62 ? -4.219 -16.219 -23.984 1 92.25 62 LEU B O 1
ATOM 2093 N N . LEU B 1 63 ? -4.852 -14.266 -24.953 1 85.94 63 LEU B N 1
ATOM 2094 C CA . LEU B 1 63 ? -4.258 -13.461 -23.891 1 85.94 63 LEU B CA 1
ATOM 2095 C C . LEU B 1 63 ? -4.953 -13.719 -22.562 1 85.94 63 LEU B C 1
ATOM 2097 O O . LEU B 1 63 ? -4.297 -13.828 -21.531 1 85.94 63 LEU B O 1
ATOM 2101 N N . GLU B 1 64 ? -6.195 -13.805 -22.609 1 82.19 64 GLU B N 1
ATOM 2102 C CA . GLU B 1 64 ? -6.961 -14.094 -21.406 1 82.19 64 GLU B CA 1
ATOM 2103 C C . GLU B 1 64 ? -6.582 -15.461 -20.828 1 82.19 64 GLU B C 1
ATOM 2105 O O . GLU B 1 64 ? -6.379 -15.602 -19.625 1 82.19 64 GLU B O 1
ATOM 2110 N N . ALA B 1 65 ? -6.535 -16.406 -21.672 1 87.44 65 ALA B N 1
ATOM 2111 C CA . ALA B 1 65 ? -6.176 -17.75 -21.234 1 87.44 65 ALA B CA 1
ATOM 2112 C C . ALA B 1 65 ? -4.742 -17.797 -20.719 1 87.44 65 ALA B C 1
ATOM 2114 O O . ALA B 1 65 ? -4.449 -18.5 -19.75 1 87.44 65 ALA B O 1
ATOM 2115 N N . THR B 1 66 ? -3.869 -17.078 -21.359 1 87.44 66 THR B N 1
ATOM 2116 C CA . THR B 1 66 ? -2.48 -17 -20.922 1 87.44 66 THR B CA 1
ATOM 2117 C C . THR B 1 66 ? -2.385 -16.391 -19.531 1 87.44 66 THR B C 1
ATOM 2119 O O . THR B 1 66 ? -1.659 -16.906 -18.672 1 87.44 66 THR B O 1
ATOM 2122 N N . ALA B 1 67 ? -3.141 -15.383 -19.312 1 78.88 67 ALA B N 1
ATOM 2123 C CA . ALA B 1 67 ? -3.176 -14.734 -18 1 78.88 67 ALA B CA 1
ATOM 2124 C C . ALA B 1 67 ? -3.697 -15.688 -16.938 1 78.88 67 ALA B C 1
ATOM 2126 O O . ALA B 1 67 ? -3.135 -15.773 -15.844 1 78.88 67 ALA B O 1
ATOM 2127 N N . ALA B 1 68 ? -4.734 -16.344 -17.281 1 80.5 68 ALA B N 1
ATOM 2128 C CA . ALA B 1 68 ? -5.328 -17.312 -16.359 1 80.5 68 ALA B CA 1
ATOM 2129 C C . ALA B 1 68 ? -4.352 -18.438 -16.031 1 80.5 68 ALA B C 1
ATOM 2131 O O . ALA B 1 68 ? -4.227 -18.828 -14.867 1 80.5 68 ALA B O 1
ATOM 2132 N N . HIS B 1 69 ? -3.711 -18.938 -17.062 1 84.56 69 HIS B N 1
ATOM 2133 C CA . HIS B 1 69 ? -2.725 -19.984 -16.859 1 84.56 69 HIS B CA 1
ATOM 2134 C C . HIS B 1 69 ? -1.569 -19.516 -15.992 1 84.56 69 HIS B C 1
ATOM 2136 O O . HIS B 1 69 ? -1.11 -20.234 -15.109 1 84.56 69 HIS B O 1
ATOM 2142 N N . ALA B 1 70 ? -1.102 -18.359 -16.25 1 80.44 70 ALA B N 1
ATOM 2143 C CA . ALA B 1 70 ? -0.021 -17.781 -15.461 1 80.44 70 ALA B CA 1
ATOM 2144 C C . ALA B 1 70 ? -0.43 -17.625 -13.992 1 80.44 70 ALA B C 1
ATOM 2146 O O . ALA B 1 70 ? 0.362 -17.906 -13.094 1 80.44 70 ALA B O 1
ATOM 2147 N N . ALA B 1 71 ? -1.612 -17.203 -13.773 1 77.31 71 ALA B N 1
ATOM 2148 C CA . ALA B 1 71 ? -2.141 -17.062 -12.422 1 77.31 71 ALA B CA 1
ATOM 2149 C C . ALA B 1 71 ? -2.191 -18.406 -11.711 1 77.31 71 ALA B C 1
ATOM 2151 O O . ALA B 1 71 ? -1.8 -18.531 -10.547 1 77.31 71 ALA B O 1
ATOM 2152 N N . ASP B 1 72 ? -2.689 -19.391 -12.477 1 81.06 72 ASP B N 1
ATOM 2153 C CA . ASP B 1 72 ? -2.768 -20.734 -11.914 1 81.06 72 ASP B CA 1
ATOM 2154 C C . ASP B 1 72 ? -1.381 -21.25 -11.531 1 81.06 72 ASP B C 1
ATOM 2156 O O . ASP B 1 72 ? -1.2 -21.828 -10.453 1 81.06 72 ASP B O 1
ATOM 2160 N N . ASP B 1 73 ? -0.475 -21.109 -12.453 1 82.62 73 ASP B N 1
ATOM 2161 C CA . ASP B 1 73 ? 0.898 -21.531 -12.195 1 82.62 73 ASP B CA 1
ATOM 2162 C C . ASP B 1 73 ? 1.479 -20.797 -10.984 1 82.62 73 ASP B C 1
ATOM 2164 O O . ASP B 1 73 ? 2.189 -21.391 -10.172 1 82.62 73 ASP B O 1
ATOM 2168 N N . PHE B 1 74 ? 1.186 -19.625 -10.844 1 81.5 74 PHE B N 1
ATOM 2169 C CA . PHE B 1 74 ? 1.643 -18.812 -9.727 1 81.5 74 PHE B CA 1
ATOM 2170 C C . PHE B 1 74 ? 1.076 -19.328 -8.414 1 81.5 74 PHE B C 1
ATOM 2172 O O . PHE B 1 74 ? 1.818 -19.547 -7.449 1 81.5 74 PHE B O 1
ATOM 2179 N N . LEU B 1 75 ? -0.189 -19.547 -8.414 1 81.75 75 LEU B N 1
ATOM 2180 C CA . LEU B 1 75 ? -0.867 -20.031 -7.215 1 81.75 75 LEU B CA 1
ATOM 2181 C C . LEU B 1 75 ? -0.336 -21.391 -6.801 1 81.75 75 LEU B C 1
ATOM 2183 O O . LEU B 1 75 ? -0.144 -21.656 -5.609 1 81.75 75 LEU B O 1
ATOM 2187 N N . ARG B 1 76 ? -0.127 -22.266 -7.773 1 83 76 ARG B N 1
ATOM 2188 C CA . ARG B 1 76 ? 0.442 -23.578 -7.484 1 83 76 ARG B CA 1
ATOM 2189 C C . ARG B 1 76 ? 1.841 -23.453 -6.887 1 83 76 ARG B C 1
ATOM 2191 O O . ARG B 1 76 ? 2.178 -24.141 -5.926 1 83 76 ARG B O 1
ATOM 2198 N N . GLY B 1 77 ? 2.594 -22.578 -7.465 1 85.44 77 GLY B N 1
ATOM 2199 C CA . GLY B 1 77 ? 3.922 -22.328 -6.934 1 85.44 77 GLY B CA 1
ATOM 2200 C C . GLY B 1 77 ? 3.902 -21.797 -5.512 1 85.44 77 GLY B C 1
ATOM 2201 O O . GLY B 1 77 ? 4.723 -22.203 -4.684 1 85.44 77 GLY B O 1
ATOM 2202 N N . LEU B 1 78 ? 3.037 -20.938 -5.258 1 87.69 78 LEU B N 1
ATOM 2203 C CA . LEU B 1 78 ? 2.893 -20.391 -3.91 1 87.69 78 LEU B CA 1
ATOM 2204 C C . LEU B 1 78 ? 2.51 -21.484 -2.92 1 87.69 78 LEU B C 1
ATOM 2206 O O . LEU B 1 78 ? 3.074 -21.562 -1.827 1 87.69 78 LEU B O 1
ATOM 2210 N N . ALA B 1 79 ? 1.564 -22.312 -3.35 1 84.81 79 ALA B N 1
ATOM 2211 C CA . ALA B 1 79 ? 1.142 -23.438 -2.508 1 84.81 79 ALA B CA 1
ATOM 2212 C C . ALA B 1 79 ? 2.316 -24.344 -2.184 1 84.81 79 ALA B C 1
ATOM 2214 O O . ALA B 1 79 ? 2.49 -24.766 -1.033 1 84.81 79 ALA B O 1
ATOM 2215 N N . CYS B 1 80 ? 3.115 -24.641 -3.131 1 89.88 80 CYS B N 1
ATOM 2216 C CA . CYS B 1 80 ? 4.273 -25.516 -2.949 1 89.88 80 CYS B CA 1
ATOM 2217 C C . CYS B 1 80 ? 5.289 -24.875 -2.012 1 89.88 80 CYS B C 1
ATOM 2219 O O . CYS B 1 80 ? 5.934 -25.562 -1.221 1 89.88 80 CYS B O 1
ATOM 2221 N N . SER B 1 81 ? 5.398 -23.594 -2.113 1 91.69 81 SER B N 1
ATOM 2222 C CA . SER B 1 81 ? 6.418 -22.891 -1.342 1 91.69 81 SER B CA 1
ATOM 2223 C C . SER B 1 81 ? 6.113 -22.938 0.152 1 91.69 81 SER B C 1
ATOM 2225 O O . SER B 1 81 ? 7.02 -22.812 0.979 1 91.69 81 SER B O 1
ATOM 2227 N N . VAL B 1 82 ? 4.879 -23.094 0.514 1 93.31 82 VAL B N 1
ATOM 2228 C CA . VAL B 1 82 ? 4.527 -23.078 1.929 1 93.31 82 VAL B CA 1
ATOM 2229 C C . VAL B 1 82 ? 4.227 -24.5 2.408 1 93.31 82 VAL B C 1
ATOM 2231 O O . VAL B 1 82 ? 3.828 -24.703 3.559 1 93.31 82 VAL B O 1
ATOM 2234 N N . GLU B 1 83 ? 4.418 -25.438 1.556 1 91.69 83 GLU B N 1
ATOM 2235 C CA . GLU B 1 83 ? 4.168 -26.828 1.904 1 91.69 83 GLU B CA 1
ATOM 2236 C C . GLU B 1 83 ? 5.035 -27.266 3.084 1 91.69 83 GLU B C 1
ATOM 2238 O O . GLU B 1 83 ? 6.234 -26.984 3.121 1 91.69 83 GLU B O 1
ATOM 2243 N N . GLY B 1 84 ? 4.371 -27.891 4.133 1 92.69 84 GLY B N 1
ATOM 2244 C CA . GLY B 1 84 ? 5.094 -28.438 5.273 1 92.69 84 GLY B CA 1
ATOM 2245 C C . GLY B 1 84 ? 5.305 -27.422 6.383 1 92.69 84 GLY B C 1
ATOM 2246 O O . GLY B 1 84 ? 5.773 -27.781 7.469 1 92.69 84 GLY B O 1
ATOM 2247 N N . ILE B 1 85 ? 5.023 -26.234 6.141 1 93.56 85 ILE B N 1
ATOM 2248 C CA . ILE B 1 85 ? 5.176 -25.219 7.172 1 93.56 85 ILE B CA 1
ATOM 2249 C C . ILE B 1 85 ? 3.93 -25.188 8.055 1 93.56 85 ILE B C 1
ATOM 2251 O O . ILE B 1 85 ? 2.83 -24.891 7.574 1 93.56 85 ILE B O 1
ATOM 2255 N N . THR B 1 86 ? 4.109 -25.375 9.305 1 92.81 86 THR B N 1
ATOM 2256 C CA . THR B 1 86 ? 2.957 -25.469 10.195 1 92.81 86 THR B CA 1
ATOM 2257 C C . THR B 1 86 ? 2.84 -24.219 11.062 1 92.81 86 THR B C 1
ATOM 2259 O O . THR B 1 86 ? 1.803 -23.984 11.688 1 92.81 86 THR B O 1
ATOM 2262 N N . ASP B 1 87 ? 3.91 -23.469 11.172 1 91.94 87 ASP B N 1
ATOM 2263 C CA . ASP B 1 87 ? 3.881 -22.203 11.898 1 91.94 87 ASP B CA 1
ATOM 2264 C C . ASP B 1 87 ? 3.262 -21.094 11.055 1 91.94 87 ASP B C 1
ATOM 2266 O O . ASP B 1 87 ? 3.711 -20.828 9.938 1 91.94 87 ASP B O 1
ATOM 2270 N N . LEU B 1 88 ? 2.238 -20.453 11.531 1 90.38 88 LEU B N 1
ATOM 2271 C CA . LEU B 1 88 ? 1.5 -19.438 10.781 1 90.38 88 LEU B CA 1
ATOM 2272 C C . LEU B 1 88 ? 2.412 -18.281 10.375 1 90.38 88 LEU B C 1
ATOM 2274 O O . LEU B 1 88 ? 2.354 -17.812 9.234 1 90.38 88 LEU B O 1
ATOM 2278 N N . THR B 1 89 ? 3.268 -17.844 11.273 1 90.31 89 THR B N 1
ATOM 2279 C CA . THR B 1 89 ? 4.18 -16.75 11 1 90.31 89 THR B CA 1
ATOM 2280 C C . THR B 1 89 ? 5.086 -17.078 9.812 1 90.31 89 THR B C 1
ATOM 2282 O O . THR B 1 89 ? 5.199 -16.297 8.875 1 90.31 89 THR B O 1
ATOM 2285 N N . GLU B 1 90 ? 5.66 -18.234 9.852 1 92.56 90 GLU B N 1
ATOM 2286 C CA . GLU B 1 90 ? 6.582 -18.641 8.797 1 92.56 90 GLU B CA 1
ATOM 2287 C C . GLU B 1 90 ? 5.848 -18.859 7.477 1 92.56 90 GLU B C 1
ATOM 2289 O O . GLU B 1 90 ? 6.383 -18.562 6.406 1 92.56 90 GLU B O 1
ATOM 2294 N N . ALA B 1 91 ? 4.656 -19.391 7.57 1 93.62 91 ALA B N 1
ATOM 2295 C CA . ALA B 1 91 ? 3.863 -19.594 6.363 1 93.62 91 ALA B CA 1
ATOM 2296 C C . ALA B 1 91 ? 3.543 -18.266 5.68 1 93.62 91 ALA B C 1
ATOM 2298 O O . ALA B 1 91 ? 3.68 -18.141 4.461 1 93.62 91 ALA B O 1
ATOM 2299 N N . VAL B 1 92 ? 3.148 -17.281 6.438 1 93.06 92 VAL B N 1
ATOM 2300 C CA . VAL B 1 92 ? 2.781 -15.969 5.914 1 93.06 92 VAL B CA 1
ATOM 2301 C C . VAL B 1 92 ? 4.012 -15.289 5.316 1 93.06 92 VAL B C 1
ATOM 2303 O O . VAL B 1 92 ? 3.953 -14.75 4.203 1 93.06 92 VAL B O 1
ATOM 2306 N N . ILE B 1 93 ? 5.129 -15.328 6.027 1 94.31 93 ILE B N 1
ATOM 2307 C CA . ILE B 1 93 ? 6.359 -14.703 5.555 1 94.31 93 ILE B CA 1
ATOM 2308 C C . ILE B 1 93 ? 6.789 -15.344 4.238 1 94.31 93 ILE B C 1
ATOM 2310 O O . ILE B 1 93 ? 7.113 -14.641 3.275 1 94.31 93 ILE B O 1
ATOM 2314 N N . GLN B 1 94 ? 6.746 -16.656 4.258 1 94.62 94 GLN B N 1
ATOM 2315 C CA . GLN B 1 94 ? 7.148 -17.391 3.059 1 94.62 94 GLN B CA 1
ATOM 2316 C C . GLN B 1 94 ? 6.23 -17.062 1.884 1 94.62 94 GLN B C 1
ATOM 2318 O O . GLN B 1 94 ? 6.699 -16.844 0.765 1 94.62 94 GLN B O 1
ATOM 2323 N N . ALA B 1 95 ? 4.973 -17.062 2.109 1 94.62 95 ALA B N 1
ATOM 2324 C CA . ALA B 1 95 ? 4.004 -16.766 1.061 1 94.62 95 ALA B CA 1
ATOM 2325 C C . ALA B 1 95 ? 4.219 -15.367 0.501 1 94.62 95 ALA B C 1
ATOM 2327 O O . ALA B 1 95 ? 4.258 -15.172 -0.716 1 94.62 95 ALA B O 1
ATOM 2328 N N . LEU B 1 96 ? 4.387 -14.375 1.372 1 95.31 96 LEU B N 1
ATOM 2329 C CA . LEU B 1 96 ? 4.594 -12.992 0.961 1 95.31 96 LEU B CA 1
ATOM 2330 C C . LEU B 1 96 ? 5.91 -12.844 0.211 1 95.31 96 LEU B C 1
ATOM 2332 O O . LEU B 1 96 ? 5.953 -12.234 -0.862 1 95.31 96 LEU B O 1
ATOM 2336 N N . ALA B 1 97 ? 6.953 -13.367 0.771 1 95.12 97 ALA B N 1
ATOM 2337 C CA . ALA B 1 97 ? 8.273 -13.242 0.16 1 95.12 97 ALA B CA 1
ATOM 2338 C C . ALA B 1 97 ? 8.297 -13.883 -1.226 1 95.12 97 ALA B C 1
ATOM 2340 O O . ALA B 1 97 ? 8.797 -13.281 -2.184 1 95.12 97 ALA B O 1
ATOM 2341 N N . THR B 1 98 ? 7.789 -15.094 -1.316 1 93.12 98 THR B N 1
ATOM 2342 C CA . THR B 1 98 ? 7.754 -15.797 -2.594 1 93.12 98 THR B CA 1
ATOM 2343 C C . THR B 1 98 ? 6.969 -14.992 -3.629 1 93.12 98 THR B C 1
ATOM 2345 O O . THR B 1 98 ? 7.391 -14.875 -4.781 1 93.12 98 THR B O 1
ATOM 2348 N N . THR B 1 99 ? 5.832 -14.461 -3.244 1 91.69 99 THR B N 1
ATOM 2349 C CA . THR B 1 99 ? 5.008 -13.68 -4.16 1 91.69 99 THR B CA 1
ATOM 2350 C C . THR B 1 99 ? 5.754 -12.445 -4.645 1 91.69 99 THR B C 1
ATOM 2352 O O . THR B 1 99 ? 5.828 -12.188 -5.852 1 91.69 99 THR B O 1
ATOM 2355 N N . VAL B 1 100 ? 6.355 -11.703 -3.75 1 91 100 VAL B N 1
ATOM 2356 C CA . VAL B 1 100 ? 7.102 -10.492 -4.094 1 91 100 VAL B CA 1
ATOM 2357 C C . VAL B 1 100 ? 8.242 -10.844 -5.047 1 91 100 VAL B C 1
ATOM 2359 O O . VAL B 1 100 ? 8.445 -10.172 -6.059 1 91 100 VAL B O 1
ATOM 2362 N N . GLU B 1 101 ? 8.938 -11.844 -4.766 1 90.25 101 GLU B N 1
ATOM 2363 C CA . GLU B 1 101 ? 10.102 -12.242 -5.559 1 90.25 101 GLU B CA 1
ATOM 2364 C C . GLU B 1 101 ? 9.68 -12.719 -6.945 1 90.25 101 GLU B C 1
ATOM 2366 O O . GLU B 1 101 ? 10.352 -12.422 -7.938 1 90.25 101 GLU B O 1
ATOM 2371 N N . ARG B 1 102 ? 8.625 -13.422 -7.023 1 85.06 102 ARG B N 1
ATOM 2372 C CA . ARG B 1 102 ? 8.125 -13.883 -8.32 1 85.06 102 ARG B CA 1
ATOM 2373 C C . ARG B 1 102 ? 7.637 -12.711 -9.164 1 85.06 102 ARG B C 1
ATOM 2375 O O . ARG B 1 102 ? 7.844 -12.688 -10.375 1 85.06 102 ARG B O 1
ATOM 2382 N N . LEU B 1 103 ? 6.934 -11.805 -8.523 1 81.5 103 LEU B N 1
ATOM 2383 C CA . LEU B 1 103 ? 6.465 -10.625 -9.242 1 81.5 103 LEU B CA 1
ATOM 2384 C C . LEU B 1 103 ? 7.637 -9.797 -9.758 1 81.5 103 LEU B C 1
ATOM 2386 O O . LEU B 1 103 ? 7.57 -9.242 -10.859 1 81.5 103 LEU B O 1
ATOM 2390 N N . HIS B 1 104 ? 8.703 -9.711 -9.008 1 79.25 104 HIS B N 1
ATOM 2391 C CA . HIS B 1 104 ? 9.891 -8.961 -9.414 1 79.25 104 HIS B CA 1
ATOM 2392 C C . HIS B 1 104 ? 10.617 -9.656 -10.555 1 79.25 104 HIS B C 1
ATOM 2394 O O . HIS B 1 104 ? 11.188 -8.992 -11.43 1 79.25 104 HIS B O 1
ATOM 2400 N N . ALA B 1 105 ? 10.641 -10.867 -10.453 1 77.06 105 ALA B N 1
ATOM 2401 C CA . ALA B 1 105 ? 11.375 -11.656 -11.445 1 77.06 105 ALA B CA 1
ATOM 2402 C C . ALA B 1 105 ? 10.633 -11.688 -12.781 1 77.06 105 ALA B C 1
ATOM 2404 O O . ALA B 1 105 ? 11.227 -11.961 -13.82 1 77.06 105 ALA B O 1
ATOM 2405 N N . ASN B 1 106 ? 9.312 -11.523 -12.641 1 68.19 106 ASN B N 1
ATOM 2406 C CA . ASN B 1 106 ? 8.508 -11.594 -13.852 1 68.19 106 ASN B CA 1
ATOM 2407 C C . ASN B 1 106 ? 8.445 -10.242 -14.562 1 68.19 106 ASN B C 1
ATOM 2409 O O . ASN B 1 106 ? 7.973 -9.258 -13.992 1 68.19 106 ASN B O 1
ATOM 2413 N N . ARG B 1 107 ? 8.969 -10.078 -15.633 1 63.03 107 ARG B N 1
ATOM 2414 C CA . ARG B 1 107 ? 9.062 -8.852 -16.406 1 63.03 107 ARG B CA 1
ATOM 2415 C C . ARG B 1 107 ? 7.68 -8.297 -16.719 1 63.03 107 ARG B C 1
ATOM 2417 O O . ARG B 1 107 ? 7.512 -7.082 -16.875 1 63.03 107 ARG B O 1
ATOM 2424 N N . ARG B 1 108 ? 6.758 -9.25 -16.891 1 59.34 108 ARG B N 1
ATOM 2425 C CA . ARG B 1 108 ? 5.406 -8.812 -17.219 1 59.34 108 ARG B CA 1
ATOM 2426 C C . ARG B 1 108 ? 4.871 -7.852 -16.172 1 59.34 108 ARG B C 1
ATOM 2428 O O . ARG B 1 108 ? 4.074 -6.965 -16.469 1 59.34 108 ARG B O 1
ATOM 2435 N N . PHE B 1 109 ? 5.391 -8.078 -15.078 1 61.19 109 PHE B N 1
ATOM 2436 C CA . PHE B 1 109 ? 4.906 -7.258 -13.977 1 61.19 109 PHE B CA 1
ATOM 2437 C C . PHE B 1 109 ? 5.605 -5.902 -13.961 1 61.19 109 PHE B C 1
ATOM 2439 O O . PHE B 1 109 ? 5.188 -4.992 -13.242 1 61.19 109 PHE B O 1
ATOM 2446 N N . ARG B 1 110 ? 6.523 -5.832 -14.875 1 58.88 110 ARG B N 1
ATOM 2447 C CA . ARG B 1 110 ? 7.168 -4.527 -14.969 1 58.88 110 ARG B CA 1
ATOM 2448 C C . ARG B 1 110 ? 6.195 -3.471 -15.477 1 58.88 110 ARG B C 1
ATOM 2450 O O . ARG B 1 110 ? 6.336 -2.285 -15.164 1 58.88 110 ARG B O 1
ATOM 2457 N N . VAL B 1 111 ? 5.32 -4.004 -16.344 1 56.53 111 VAL B N 1
ATOM 2458 C CA . VAL B 1 111 ? 4.309 -3.092 -16.859 1 56.53 111 VAL B CA 1
ATOM 2459 C C . VAL B 1 111 ? 3.449 -2.566 -15.711 1 56.53 111 VAL B C 1
ATOM 2461 O O . VAL B 1 111 ? 2.965 -1.434 -15.758 1 56.53 111 VAL B O 1
ATOM 2464 N N . LEU B 1 112 ? 3.32 -3.453 -14.75 1 55.5 112 LEU B N 1
ATOM 2465 C CA . LEU B 1 112 ? 2.551 -3.082 -13.562 1 55.5 112 LEU B CA 1
ATOM 2466 C C . LEU B 1 112 ? 3.201 -1.91 -12.836 1 55.5 112 LEU B C 1
ATOM 2468 O O . LEU B 1 112 ? 2.537 -1.195 -12.086 1 55.5 112 LEU B O 1
ATOM 2472 N N . PHE B 1 113 ? 4.406 -1.721 -13.359 1 54.69 113 PHE B N 1
ATOM 2473 C CA . PHE B 1 113 ? 5.148 -0.654 -12.695 1 54.69 113 PHE B CA 1
ATOM 2474 C C . PHE B 1 113 ? 5.062 0.641 -13.492 1 54.69 113 PHE B C 1
ATOM 2476 O O . PHE B 1 113 ? 5.59 1.672 -13.078 1 54.69 113 PHE B O 1
ATOM 2483 N N . SER B 1 114 ? 4.293 0.452 -14.641 1 58.44 114 SER B N 1
ATOM 2484 C CA . SER B 1 114 ? 4.055 1.692 -15.367 1 58.44 114 SER B CA 1
ATOM 2485 C C . SER B 1 114 ? 2.922 2.496 -14.734 1 58.44 114 SER B C 1
ATOM 2487 O O . SER B 1 114 ? 2.012 1.926 -14.133 1 58.44 114 SER B O 1
ATOM 2489 N N . ASP B 1 115 ? 2.986 3.883 -14.797 1 58.75 115 ASP B N 1
ATOM 2490 C CA . ASP B 1 115 ? 2.092 4.812 -14.117 1 58.75 115 ASP B CA 1
ATOM 2491 C C . ASP B 1 115 ? 0.633 4.52 -14.461 1 58.75 115 ASP B C 1
ATOM 2493 O O . ASP B 1 115 ? -0.23 4.531 -13.578 1 58.75 115 ASP B O 1
ATOM 2497 N N . ASP B 1 116 ? 0.35 4.34 -15.672 1 56.84 116 ASP B N 1
ATOM 2498 C CA . ASP B 1 116 ? -1.027 4.145 -16.109 1 56.84 116 ASP B CA 1
ATOM 2499 C C . ASP B 1 116 ? -1.603 2.846 -15.547 1 56.84 116 ASP B C 1
ATOM 2501 O O . ASP B 1 116 ? -2.744 2.816 -15.086 1 56.84 116 ASP B O 1
ATOM 2505 N N . PHE B 1 117 ? -0.852 1.924 -15.633 1 59.47 117 PHE B N 1
ATOM 2506 C CA . PHE B 1 117 ? -1.312 0.608 -15.203 1 59.47 117 PHE B CA 1
ATOM 2507 C C . PHE B 1 117 ? -1.418 0.539 -13.68 1 59.47 117 PHE B C 1
ATOM 2509 O O . PHE B 1 117 ? -2.375 -0.024 -13.148 1 59.47 117 PHE B O 1
ATOM 2516 N N . ARG B 1 118 ? -0.608 1.298 -13.055 1 63.34 118 ARG B N 1
ATOM 2517 C CA . ARG B 1 118 ? -0.627 1.32 -11.594 1 63.34 118 ARG B CA 1
ATOM 2518 C C . ARG B 1 118 ? -1.955 1.859 -11.07 1 63.34 118 ARG B C 1
ATOM 2520 O O . ARG B 1 118 ? -2.533 1.301 -10.141 1 63.34 118 ARG B O 1
ATOM 2527 N N . GLY B 1 119 ? -2.377 2.834 -11.742 1 64.62 119 GLY B N 1
ATOM 2528 C CA . GLY B 1 119 ? -3.605 3.449 -11.266 1 64.62 119 GLY B CA 1
ATOM 2529 C C . GLY B 1 119 ? -4.816 2.545 -11.391 1 64.62 119 GLY B C 1
ATOM 2530 O O . GLY B 1 119 ? -5.742 2.617 -10.578 1 64.62 119 GLY B O 1
ATOM 2531 N N . LYS B 1 120 ? -4.723 1.663 -12.328 1 66.38 120 LYS B N 1
ATOM 2532 C CA . LYS B 1 120 ? -5.902 0.848 -12.609 1 66.38 120 LYS B CA 1
ATOM 2533 C C . LYS B 1 120 ? -5.805 -0.513 -11.93 1 66.38 120 LYS B C 1
ATOM 2535 O O . LYS B 1 120 ? -6.805 -1.043 -11.438 1 66.38 120 LYS B O 1
ATOM 2540 N N . VAL B 1 121 ? -4.695 -1.025 -11.789 1 70.06 121 VAL B N 1
ATOM 2541 C CA . VAL B 1 121 ? -4.543 -2.43 -11.414 1 70.06 121 VAL B CA 1
ATOM 2542 C C . VAL B 1 121 ? -4.215 -2.541 -9.93 1 70.06 121 VAL B C 1
ATOM 2544 O O . VAL B 1 121 ? -4.746 -3.406 -9.234 1 70.06 121 VAL B O 1
ATOM 2547 N N . ILE B 1 122 ? -3.465 -1.653 -9.453 1 77.38 122 ILE B N 1
ATOM 2548 C CA . ILE B 1 122 ? -2.9 -1.799 -8.117 1 77.38 122 ILE B CA 1
ATOM 2549 C C . ILE B 1 122 ? -4.012 -1.698 -7.074 1 77.38 122 ILE B C 1
ATOM 2551 O O . ILE B 1 122 ? -4.027 -2.457 -6.102 1 77.38 122 ILE B O 1
ATOM 2555 N N . PRO B 1 123 ? -4.98 -0.874 -7.395 1 76.38 123 PRO B N 1
ATOM 2556 C CA . PRO B 1 123 ? -6.062 -0.825 -6.41 1 76.38 123 PRO B CA 1
ATOM 2557 C C . PRO B 1 123 ? -6.867 -2.123 -6.352 1 76.38 123 PRO B C 1
ATOM 2559 O O . PRO B 1 123 ? -7.508 -2.41 -5.34 1 76.38 123 PRO B O 1
ATOM 2562 N N . LYS B 1 124 ? -6.785 -2.957 -7.305 1 79.56 124 LYS B N 1
ATOM 2563 C CA . LYS B 1 124 ? -7.551 -4.195 -7.375 1 79.56 124 LYS B CA 1
ATOM 2564 C C . LYS B 1 124 ? -6.875 -5.309 -6.582 1 79.56 124 LYS B C 1
ATOM 2566 O O . LYS B 1 124 ? -7.477 -6.355 -6.332 1 79.56 124 LYS B O 1
ATOM 2571 N N . VAL B 1 125 ? -5.691 -5.062 -6.164 1 85.25 125 VAL B N 1
ATOM 2572 C CA . VAL B 1 125 ? -4.934 -6.059 -5.414 1 85.25 125 VAL B CA 1
ATOM 2573 C C . VAL B 1 125 ? -5.625 -6.344 -4.086 1 85.25 125 VAL B C 1
ATOM 2575 O O . VAL B 1 125 ? -5.488 -7.438 -3.527 1 85.25 125 VAL B O 1
ATOM 2578 N N . THR B 1 126 ? -6.434 -5.434 -3.598 1 88.56 126 THR B N 1
ATOM 2579 C CA . THR B 1 126 ? -7.129 -5.637 -2.332 1 88.56 126 THR B CA 1
ATOM 2580 C C . THR B 1 126 ? -8.633 -5.754 -2.557 1 88.56 126 THR B C 1
ATOM 2582 O O . THR B 1 126 ? -9.422 -5.57 -1.626 1 88.56 126 THR B O 1
ATOM 2585 N N . SER B 1 127 ? -8.992 -6 -3.754 1 87.38 127 SER B N 1
ATOM 2586 C CA . SER B 1 127 ? -10.406 -6.137 -4.082 1 87.38 127 SER B CA 1
ATOM 2587 C C . SER B 1 127 ? -11.031 -7.328 -3.363 1 87.38 127 SER B C 1
ATOM 2589 O O . SER B 1 127 ? -10.32 -8.188 -2.846 1 87.38 127 SER B O 1
ATOM 2591 N N . ALA B 1 128 ? -12.344 -7.34 -3.357 1 88.56 128 ALA B N 1
ATOM 2592 C CA . ALA B 1 128 ? -13.062 -8.453 -2.746 1 88.56 128 ALA B CA 1
ATOM 2593 C C . ALA B 1 128 ? -12.719 -9.773 -3.432 1 88.56 128 ALA B C 1
ATOM 2595 O O . ALA B 1 128 ? -12.555 -10.797 -2.77 1 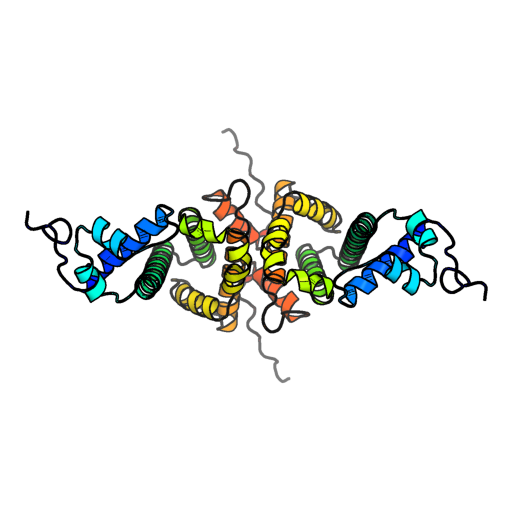88.56 128 ALA B O 1
ATOM 2596 N N . SER B 1 129 ? -12.641 -9.719 -4.746 1 86.75 129 SER B N 1
ATOM 2597 C CA . SER B 1 129 ? -12.281 -10.922 -5.492 1 86.75 129 SER B CA 1
ATOM 2598 C C . SER B 1 129 ? -10.867 -11.375 -5.152 1 86.75 129 SER B C 1
ATOM 2600 O O . SER B 1 129 ? -10.594 -12.578 -5.094 1 86.75 129 SER B O 1
ATOM 2602 N N . ALA B 1 130 ? -9.945 -10.484 -4.969 1 87.5 130 ALA B N 1
ATOM 2603 C CA . ALA B 1 130 ? -8.578 -10.828 -4.578 1 87.5 130 ALA B CA 1
ATOM 2604 C C . ALA B 1 130 ? -8.547 -11.453 -3.186 1 87.5 130 ALA B C 1
ATOM 2606 O O . ALA B 1 130 ? -7.797 -12.406 -2.943 1 87.5 130 ALA B O 1
ATOM 2607 N N . VAL B 1 131 ? -9.336 -10.938 -2.295 1 92 131 VAL B N 1
ATOM 2608 C CA . VAL B 1 131 ? -9.414 -11.5 -0.95 1 92 131 VAL B CA 1
ATOM 2609 C C . VAL B 1 131 ? -9.953 -12.93 -1.019 1 92 131 VAL B C 1
ATOM 2611 O O . VAL B 1 131 ? -9.438 -13.82 -0.342 1 92 131 VAL B O 1
ATOM 2614 N N . GLU B 1 132 ? -10.977 -13.133 -1.806 1 90.12 132 GLU B N 1
ATOM 2615 C CA . GLU B 1 132 ? -11.523 -14.477 -1.983 1 90.12 132 GLU B CA 1
ATOM 2616 C C . GLU B 1 132 ? -10.453 -15.438 -2.502 1 90.12 132 GLU B C 1
ATOM 2618 O O . GLU B 1 132 ? -10.336 -16.562 -2.012 1 90.12 132 GLU B O 1
ATOM 2623 N N . LEU B 1 133 ? -9.75 -14.953 -3.449 1 86.38 133 LEU B N 1
ATOM 2624 C CA . LEU B 1 133 ? -8.664 -15.773 -3.982 1 86.38 133 LEU B CA 1
ATOM 2625 C C . LEU B 1 133 ? -7.609 -16.031 -2.914 1 86.38 133 LEU B C 1
ATOM 2627 O O . LEU B 1 133 ? -7.152 -17.172 -2.756 1 86.38 133 LEU B O 1
ATOM 2631 N N . GLY B 1 134 ? -7.199 -15.031 -2.203 1 90.44 134 GLY B N 1
ATOM 2632 C CA . GLY B 1 134 ? -6.238 -15.195 -1.122 1 90.44 134 GLY B CA 1
ATOM 2633 C C . GLY B 1 134 ? -6.707 -16.156 -0.05 1 90.44 134 GLY B C 1
ATOM 2634 O O . GLY B 1 134 ? -5.91 -16.938 0.484 1 90.44 134 GLY B O 1
ATOM 2635 N N . ARG B 1 135 ? -7.969 -16.109 0.231 1 92.69 135 ARG B N 1
ATOM 2636 C CA . ARG B 1 135 ? -8.547 -17.016 1.208 1 92.69 135 ARG B CA 1
ATOM 2637 C C . ARG B 1 135 ? -8.383 -18.469 0.763 1 92.69 135 ARG B C 1
ATOM 2639 O O . ARG B 1 135 ? -8.094 -19.344 1.579 1 92.69 135 ARG B O 1
ATOM 2646 N N . SER B 1 136 ? -8.617 -18.75 -0.469 1 88.69 136 SER B N 1
ATOM 2647 C CA . SER B 1 136 ? -8.477 -20.109 -0.983 1 88.69 136 SER B CA 1
ATOM 2648 C C . SER B 1 136 ? -7.059 -20.641 -0.781 1 88.69 136 SER B C 1
ATOM 2650 O O . SER B 1 136 ? -6.859 -21.828 -0.56 1 88.69 136 SER B O 1
ATOM 2652 N N . ILE B 1 137 ? -6.109 -19.734 -0.801 1 89.19 137 ILE B N 1
ATOM 2653 C CA . ILE B 1 137 ? -4.711 -20.109 -0.62 1 89.19 137 ILE B CA 1
ATOM 2654 C C . ILE B 1 137 ? -4.418 -20.297 0.866 1 89.19 137 ILE B C 1
ATOM 2656 O O . ILE B 1 137 ? -3.861 -21.328 1.267 1 89.19 137 ILE B O 1
ATOM 2660 N N . VAL B 1 138 ? -4.812 -19.359 1.664 1 91.69 138 VAL B N 1
ATOM 2661 C CA . VAL B 1 138 ? -4.52 -19.344 3.094 1 91.69 138 VAL B CA 1
ATOM 2662 C C . VAL B 1 138 ? -5.215 -20.531 3.77 1 91.69 138 VAL B C 1
ATOM 2664 O O . VAL B 1 138 ? -4.668 -21.125 4.695 1 91.69 138 VAL B O 1
ATOM 2667 N N . ASP B 1 139 ? -6.398 -20.859 3.311 1 90.62 139 ASP B N 1
ATOM 2668 C CA . ASP B 1 139 ? -7.152 -21.969 3.885 1 90.62 139 ASP B CA 1
ATOM 2669 C C . ASP B 1 139 ? -6.418 -23.297 3.678 1 90.62 139 ASP B C 1
ATOM 2671 O O . ASP B 1 139 ? -6.688 -24.266 4.379 1 90.62 139 ASP B O 1
ATOM 2675 N N . GLU B 1 140 ? -5.469 -23.312 2.785 1 88.19 140 GLU B N 1
ATOM 2676 C CA . GLU B 1 140 ? -4.738 -24.547 2.492 1 88.19 140 GLU B CA 1
ATOM 2677 C C . GLU B 1 140 ? -3.447 -24.625 3.303 1 88.19 140 GLU B C 1
ATOM 2679 O O . GLU B 1 140 ? -2.746 -25.641 3.264 1 88.19 140 GLU B O 1
ATOM 2684 N N . PHE B 1 141 ? -3.18 -23.516 4 1 90.44 141 PHE B N 1
ATOM 2685 C CA . PHE B 1 141 ? -2.012 -23.578 4.871 1 90.44 141 PHE B CA 1
ATOM 2686 C C . PHE B 1 141 ? -2.139 -24.734 5.863 1 90.44 141 PHE B C 1
ATOM 2688 O O . PHE B 1 141 ? -3.229 -25 6.371 1 90.44 141 PHE B O 1
ATOM 2695 N N . GLU B 1 142 ? -1.075 -25.438 6.133 1 92.19 142 GLU B N 1
ATOM 2696 C CA . GLU B 1 142 ? -1.056 -26.516 7.102 1 92.19 142 GLU B CA 1
ATOM 2697 C C . GLU B 1 142 ? -0.86 -26 8.523 1 92.19 142 GLU B C 1
ATOM 2699 O O . GLU B 1 142 ? 0.06 -26.422 9.227 1 92.19 142 GLU B O 1
ATOM 2704 N N . VAL B 1 143 ? -1.622 -25.031 8.898 1 90.75 143 VAL B N 1
ATOM 2705 C CA . VAL B 1 143 ? -1.52 -24.438 10.227 1 90.75 143 VAL B CA 1
ATOM 2706 C C . VAL B 1 143 ? -2.766 -24.766 11.039 1 90.75 143 VAL B C 1
ATOM 2708 O O . VAL B 1 143 ? -3.783 -25.188 10.484 1 90.75 143 VAL B O 1
ATOM 2711 N N . ASP B 1 144 ? -2.598 -24.656 12.336 1 88.81 144 ASP B N 1
ATOM 2712 C CA . ASP B 1 144 ? -3.742 -24.828 13.219 1 88.81 144 ASP B CA 1
ATOM 2713 C C . ASP B 1 144 ? -4.637 -23.594 13.227 1 88.81 144 ASP B C 1
ATOM 2715 O O . ASP B 1 144 ? -4.254 -22.547 13.75 1 88.81 144 ASP B O 1
ATOM 2719 N N . TRP B 1 145 ? -5.766 -23.703 12.695 1 90 145 TRP B N 1
ATOM 2720 C CA . TRP B 1 145 ? -6.68 -22.562 12.562 1 90 145 TRP B CA 1
ATOM 2721 C C . TRP B 1 145 ? -7.648 -22.516 13.734 1 90 145 TRP B C 1
ATOM 2723 O O . TRP B 1 145 ? -8.633 -21.766 13.703 1 90 145 TRP B O 1
ATOM 2733 N N . SER B 1 146 ? -7.309 -23.312 14.734 1 86.81 146 SER B N 1
ATOM 2734 C CA . SER B 1 146 ? -8.18 -23.281 15.906 1 86.81 146 SER B CA 1
ATOM 2735 C C . SER B 1 146 ? -8.266 -21.891 16.5 1 86.81 146 SER B C 1
ATOM 2737 O O . SER B 1 146 ? -7.246 -21.219 16.672 1 86.81 146 SER B O 1
ATOM 2739 N N . GLY B 1 147 ? -9.438 -21.328 16.734 1 84 147 GLY B N 1
ATOM 2740 C CA . GLY B 1 147 ? -9.633 -20.016 17.328 1 84 147 GLY B CA 1
ATOM 2741 C C . GLY B 1 147 ? -9.781 -18.922 16.297 1 84 147 GLY B C 1
ATOM 2742 O O . GLY B 1 147 ? -10.023 -17.75 16.641 1 84 147 GLY B O 1
ATOM 2743 N N . TRP B 1 148 ? -9.492 -19.297 15.078 1 88.25 148 TRP B N 1
ATOM 2744 C CA . TRP B 1 148 ? -9.625 -18.312 14.008 1 88.25 148 TRP B CA 1
ATOM 2745 C C . TRP B 1 148 ? -11.016 -18.375 13.383 1 88.25 148 TRP B C 1
ATOM 2747 O O . TRP B 1 148 ? -11.43 -19.422 12.891 1 88.25 148 TRP B O 1
ATOM 2757 N N . GLY B 1 149 ? -11.75 -17.266 13.422 1 89.69 149 GLY B N 1
ATOM 2758 C CA . GLY B 1 149 ? -13.016 -17.172 12.711 1 89.69 149 GLY B CA 1
ATOM 2759 C C . GLY B 1 149 ? -12.859 -16.703 11.281 1 89.69 149 GLY B C 1
ATOM 2760 O O . GLY B 1 149 ? -11.75 -16.391 10.836 1 89.69 149 GLY B O 1
ATOM 2761 N N . GLU B 1 150 ? -13.984 -16.688 10.5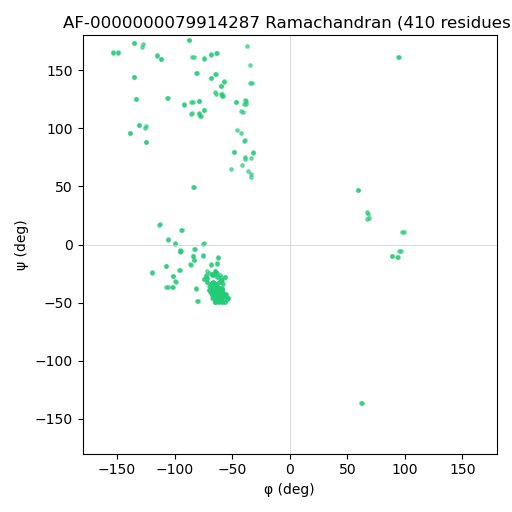62 1 91.31 150 GLU B N 1
ATOM 2762 C CA . GLU B 1 150 ? -13.984 -16.266 9.164 1 91.31 150 GLU B CA 1
ATOM 2763 C C . GLU B 1 150 ? -13.508 -14.82 9.031 1 91.31 150 GLU B C 1
ATOM 2765 O O . GLU B 1 150 ? -12.742 -14.492 8.117 1 91.31 150 GLU B O 1
ATOM 2770 N N . ARG B 1 151 ? -13.898 -14.023 9.922 1 88.94 151 ARG B N 1
ATOM 2771 C CA . ARG B 1 151 ? -13.492 -12.617 9.891 1 88.94 151 ARG B CA 1
ATOM 2772 C C . ARG B 1 151 ? -11.992 -12.477 10.109 1 88.94 151 ARG B C 1
ATOM 2774 O O . ARG B 1 151 ? -11.344 -11.648 9.461 1 88.94 151 ARG B O 1
ATOM 2781 N N . ASP B 1 152 ? -11.508 -13.289 10.961 1 89.69 152 ASP B N 1
ATOM 2782 C CA . ASP B 1 152 ? -10.078 -13.258 11.242 1 89.69 152 ASP B CA 1
ATOM 2783 C C . ASP B 1 152 ? -9.258 -13.633 10.008 1 89.69 152 ASP B C 1
ATOM 2785 O O . ASP B 1 152 ? -8.281 -12.953 9.68 1 89.69 152 ASP B O 1
ATOM 2789 N N . LYS B 1 153 ? -9.703 -14.656 9.414 1 92.56 153 LYS B N 1
ATOM 2790 C CA . LYS B 1 153 ? -8.984 -15.117 8.227 1 92.56 153 LYS B CA 1
ATOM 2791 C C . LYS B 1 153 ? -9.07 -14.102 7.098 1 92.56 153 LYS B C 1
ATOM 2793 O O . LYS B 1 153 ? -8.086 -13.852 6.402 1 92.56 153 LYS B O 1
ATOM 2798 N N . ASN B 1 154 ? -10.242 -13.516 6.945 1 93.25 154 ASN B N 1
ATOM 2799 C CA . ASN B 1 154 ? -10.406 -12.477 5.934 1 93.25 154 ASN B CA 1
ATOM 2800 C C . ASN B 1 154 ? -9.484 -11.297 6.188 1 93.25 154 ASN B C 1
ATOM 2802 O O . ASN B 1 154 ? -8.852 -10.781 5.258 1 93.25 154 ASN B O 1
ATOM 2806 N N . GLU B 1 155 ? -9.367 -10.867 7.379 1 92 155 GLU B N 1
ATOM 2807 C CA . GLU B 1 155 ? -8.516 -9.727 7.719 1 92 155 GLU B CA 1
ATOM 2808 C C . GLU B 1 155 ? -7.039 -10.078 7.559 1 92 155 GLU B C 1
ATOM 2810 O O . GLU B 1 155 ? -6.234 -9.219 7.188 1 92 155 GLU B O 1
ATOM 2815 N N . LEU B 1 156 ? -6.75 -11.297 7.887 1 92.38 156 LEU B N 1
ATOM 2816 C CA . LEU B 1 156 ? -5.387 -11.758 7.648 1 92.38 156 LEU B CA 1
ATOM 2817 C C . LEU B 1 156 ? -5.023 -11.641 6.172 1 92.38 156 LEU B C 1
ATOM 2819 O O . LEU B 1 156 ? -3.979 -11.086 5.824 1 92.38 156 LEU B O 1
ATOM 2823 N N . VAL B 1 157 ? -5.871 -12.141 5.363 1 94.06 157 VAL B N 1
ATOM 2824 C CA . VAL B 1 157 ? -5.637 -12.102 3.924 1 94.06 157 VAL B CA 1
ATOM 2825 C C . VAL B 1 157 ? -5.566 -10.648 3.449 1 94.06 157 VAL B C 1
ATOM 2827 O O . VAL B 1 157 ? -4.703 -10.297 2.641 1 94.06 157 VAL B O 1
ATOM 2830 N N . GLU B 1 158 ? -6.465 -9.852 3.936 1 94.12 158 GLU B N 1
ATOM 2831 C CA . GLU B 1 158 ? -6.426 -8.43 3.592 1 94.12 158 GLU B CA 1
ATOM 2832 C C . GLU B 1 158 ? -5.074 -7.812 3.949 1 94.12 158 GLU B C 1
ATOM 2834 O O . GLU B 1 158 ? -4.488 -7.086 3.146 1 94.12 158 GLU B O 1
ATOM 2839 N N . HIS B 1 159 ? -4.672 -8.078 5.156 1 93.81 159 HIS B N 1
ATOM 2840 C CA . HIS B 1 159 ? -3.381 -7.574 5.609 1 93.81 159 HIS B CA 1
ATOM 2841 C C . HIS B 1 159 ? -2.256 -8.023 4.684 1 93.81 159 HIS B C 1
ATOM 2843 O O . HIS B 1 159 ? -1.384 -7.23 4.328 1 93.81 159 HIS B O 1
ATOM 2849 N N . MET B 1 160 ? -2.254 -9.258 4.293 1 94.5 160 MET B N 1
ATOM 2850 C CA . MET B 1 160 ? -1.25 -9.805 3.379 1 94.5 160 MET B CA 1
ATOM 2851 C C . MET B 1 160 ? -1.311 -9.102 2.025 1 94.5 160 MET B C 1
ATOM 2853 O O . MET B 1 160 ? -0.276 -8.727 1.47 1 94.5 160 MET B O 1
ATOM 2857 N N . LEU B 1 161 ? -2.459 -8.891 1.537 1 93.62 161 LEU B N 1
ATOM 2858 C CA . LEU B 1 161 ? -2.652 -8.258 0.236 1 93.62 161 LEU B CA 1
ATOM 2859 C C . LEU B 1 161 ? -2.221 -6.801 0.272 1 93.62 161 LEU B C 1
ATOM 2861 O O . LEU B 1 161 ? -1.614 -6.305 -0.68 1 93.62 161 LEU B O 1
ATOM 2865 N N . ARG B 1 162 ? -2.518 -6.145 1.376 1 93.5 162 ARG B N 1
ATOM 2866 C CA . ARG B 1 162 ? -2.068 -4.766 1.522 1 93.5 162 ARG B CA 1
ATOM 2867 C C . ARG B 1 162 ? -0.545 -4.684 1.531 1 93.5 162 ARG B C 1
ATOM 2869 O O . ARG B 1 162 ? 0.036 -3.762 0.952 1 93.5 162 ARG B O 1
ATOM 2876 N N . THR B 1 163 ? 0.036 -5.578 2.195 1 93.88 163 THR B N 1
ATOM 2877 C CA . THR B 1 163 ? 1.493 -5.641 2.203 1 93.88 163 THR B CA 1
ATOM 2878 C C . THR B 1 163 ? 2.033 -5.852 0.791 1 93.88 163 THR B C 1
ATOM 2880 O O . THR B 1 163 ? 2.949 -5.148 0.358 1 93.88 163 THR B O 1
ATOM 2883 N N . LEU B 1 164 ? 1.475 -6.777 0.062 1 91.38 164 LEU B N 1
ATOM 2884 C CA . LEU B 1 164 ? 1.877 -7.055 -1.312 1 91.38 164 LEU B CA 1
ATOM 2885 C C . LEU B 1 164 ? 1.693 -5.82 -2.191 1 91.38 164 LEU B C 1
ATOM 2887 O O . LEU B 1 164 ? 2.58 -5.473 -2.973 1 91.38 164 LEU B O 1
ATOM 2891 N N . GLN B 1 165 ? 0.531 -5.238 -2.031 1 88.88 165 GLN B N 1
ATOM 2892 C CA . GLN B 1 165 ? 0.213 -4.027 -2.783 1 88.88 165 GLN B CA 1
ATOM 2893 C C . GLN B 1 165 ? 1.282 -2.959 -2.584 1 88.88 165 GLN B C 1
ATOM 2895 O O . GLN B 1 165 ? 1.72 -2.324 -3.547 1 88.88 165 GLN B O 1
ATOM 2900 N N . SER B 1 166 ? 1.669 -2.756 -1.404 1 89.75 166 SER B N 1
ATOM 2901 C CA . SER B 1 166 ? 2.697 -1.772 -1.076 1 89.75 166 SER B CA 1
ATOM 2902 C C . SER B 1 166 ? 4.023 -2.115 -1.747 1 89.75 166 SER B C 1
ATOM 2904 O O . SER B 1 166 ? 4.676 -1.242 -2.324 1 89.75 166 SER B O 1
ATOM 2906 N N . PHE B 1 167 ? 4.441 -3.363 -1.736 1 88.75 167 PHE B N 1
ATOM 2907 C CA . PHE B 1 167 ? 5.727 -3.771 -2.287 1 88.75 167 PHE B CA 1
ATOM 2908 C C . PHE B 1 167 ? 5.688 -3.775 -3.811 1 88.75 167 PHE B C 1
ATOM 2910 O O . PHE B 1 167 ? 6.719 -3.613 -4.465 1 88.75 167 PHE B O 1
ATOM 2917 N N . ILE B 1 168 ? 4.547 -4.023 -4.348 1 83.56 168 ILE B N 1
ATOM 2918 C CA . ILE B 1 168 ? 4.398 -3.898 -5.793 1 83.56 168 ILE B CA 1
ATOM 2919 C C . ILE B 1 168 ? 4.559 -2.436 -6.203 1 83.56 168 ILE B C 1
ATOM 2921 O O . ILE B 1 168 ? 5.246 -2.131 -7.18 1 83.56 168 ILE B O 1
ATOM 2925 N N . LEU B 1 169 ? 3.939 -1.61 -5.473 1 82.88 169 LEU B N 1
ATOM 2926 C CA . LEU B 1 169 ? 3.969 -0.181 -5.762 1 82.88 169 LEU B CA 1
ATOM 2927 C C . LEU B 1 169 ? 5.367 0.388 -5.543 1 82.88 169 LEU B C 1
ATOM 2929 O O . LEU B 1 169 ? 5.828 1.229 -6.32 1 82.88 169 LEU B O 1
ATOM 2933 N N . ASP B 1 170 ? 5.992 -0.051 -4.465 1 85.25 170 ASP B N 1
ATOM 2934 C CA . ASP B 1 170 ? 7.336 0.407 -4.117 1 85.25 170 ASP B CA 1
ATOM 2935 C C . ASP B 1 170 ? 8.195 -0.748 -3.613 1 85.25 170 ASP B C 1
ATOM 2937 O O . ASP B 1 170 ? 8.211 -1.042 -2.416 1 85.25 170 ASP B O 1
ATOM 2941 N N . PRO B 1 171 ? 8.969 -1.356 -4.383 1 84.5 171 PRO B N 1
ATOM 2942 C CA . PRO B 1 171 ? 9.805 -2.49 -3.979 1 84.5 171 PRO B CA 1
ATOM 2943 C C . PRO B 1 171 ? 11.016 -2.064 -3.156 1 84.5 171 PRO B C 1
ATOM 2945 O O . PRO B 1 171 ? 11.688 -2.908 -2.561 1 84.5 171 PRO B O 1
ATOM 2948 N N . GLY B 1 172 ? 11.219 -0.765 -3.125 1 81.56 172 GLY B N 1
ATOM 2949 C CA . GLY B 1 172 ? 12.445 -0.25 -2.531 1 81.56 172 GLY B CA 1
ATOM 2950 C C . GLY B 1 172 ? 13.539 -0.001 -3.549 1 81.56 172 GLY B C 1
ATOM 2951 O O . GLY B 1 172 ? 13.445 -0.439 -4.695 1 81.56 172 GLY B O 1
ATOM 2952 N N . ASP B 1 173 ? 14.492 0.801 -3.154 1 80.25 173 ASP B N 1
ATOM 2953 C CA . ASP B 1 173 ? 15.641 1.078 -4.012 1 80.25 173 ASP B CA 1
ATOM 2954 C C . ASP B 1 173 ? 16.953 0.912 -3.244 1 80.25 173 ASP B C 1
ATOM 2956 O O . ASP B 1 173 ? 17.328 1.781 -2.455 1 80.25 173 ASP B O 1
ATOM 2960 N N . PRO B 1 174 ? 17.656 -0.255 -3.48 1 84.19 174 PRO B N 1
ATOM 2961 C CA . PRO B 1 174 ? 17.266 -1.397 -4.309 1 84.19 174 PRO B CA 1
ATOM 2962 C C . PRO B 1 174 ? 16.094 -2.178 -3.725 1 84.19 174 PRO B C 1
ATOM 2964 O O . PRO B 1 174 ? 15.773 -2.018 -2.545 1 84.19 174 PRO B O 1
ATOM 2967 N N . PRO B 1 175 ? 15.508 -3.023 -4.664 1 87.56 175 PRO B N 1
ATOM 2968 C CA . PRO B 1 175 ? 14.391 -3.824 -4.156 1 87.56 175 PRO B CA 1
ATOM 2969 C C . PRO B 1 175 ? 14.797 -4.738 -3.002 1 87.56 175 PRO B C 1
ATOM 2971 O O . PRO B 1 175 ? 15.898 -5.297 -3.012 1 87.56 175 PRO B O 1
ATOM 2974 N N . ARG B 1 176 ? 13.984 -4.754 -2.055 1 89.94 176 ARG B N 1
ATOM 2975 C CA . ARG B 1 176 ? 14.211 -5.641 -0.92 1 89.94 176 ARG B CA 1
ATOM 2976 C C . ARG B 1 176 ? 13.805 -7.07 -1.252 1 89.94 176 ARG B C 1
ATOM 2978 O O . ARG B 1 176 ? 12.633 -7.344 -1.522 1 89.94 176 ARG B O 1
ATOM 2985 N N . LEU B 1 177 ? 14.766 -7.969 -1.326 1 92.44 177 LEU B N 1
ATOM 2986 C CA . LEU B 1 177 ? 14.523 -9.367 -1.658 1 92.44 177 LEU B CA 1
ATOM 2987 C C . LEU B 1 177 ? 15.305 -10.289 -0.729 1 92.44 177 LEU B C 1
ATOM 2989 O O . LEU B 1 177 ? 16.016 -9.82 0.157 1 92.44 177 LEU B O 1
ATOM 2993 N N . GLY B 1 178 ? 15.102 -11.57 -0.799 1 93.06 178 GLY B N 1
ATOM 2994 C CA . GLY B 1 178 ? 15.867 -12.555 -0.055 1 93.06 178 GLY B CA 1
ATOM 2995 C C . GLY B 1 178 ? 15.727 -12.414 1.448 1 93.06 178 GLY B C 1
ATOM 2996 O O . GLY B 1 178 ? 14.625 -12.188 1.955 1 93.06 178 GLY B O 1
ATOM 2997 N N . ASP B 1 179 ? 16.797 -12.516 2.174 1 93.94 179 ASP B N 1
ATOM 2998 C CA . ASP B 1 179 ? 16.812 -12.508 3.635 1 93.94 179 ASP B CA 1
ATOM 2999 C C . ASP B 1 179 ? 16.375 -11.148 4.18 1 93.94 179 ASP B C 1
ATOM 3001 O O . ASP B 1 179 ? 15.703 -11.07 5.207 1 93.94 179 ASP B O 1
ATOM 3005 N N . ALA B 1 180 ? 16.797 -10.156 3.436 1 92.81 180 ALA B N 1
ATOM 3006 C CA . ALA B 1 180 ? 16.422 -8.812 3.885 1 92.81 180 ALA B CA 1
ATOM 3007 C C . ALA B 1 180 ? 14.914 -8.633 3.895 1 92.81 180 ALA B C 1
ATOM 3009 O O . ALA B 1 180 ? 14.359 -8.008 4.805 1 92.81 180 ALA B O 1
ATOM 3010 N N . LEU B 1 181 ? 14.219 -9.148 2.85 1 94.88 181 LEU B N 1
ATOM 3011 C CA . LEU B 1 181 ? 12.766 -9.078 2.787 1 94.88 181 LEU B CA 1
ATOM 3012 C C . LEU B 1 181 ? 12.133 -9.883 3.914 1 94.88 181 LEU B C 1
ATOM 3014 O O . LEU B 1 181 ? 11.242 -9.391 4.617 1 94.88 181 LEU B O 1
ATOM 3018 N N . ARG B 1 182 ? 12.617 -11.07 4.133 1 94.31 182 ARG B N 1
ATOM 3019 C CA . ARG B 1 182 ? 12.055 -11.945 5.156 1 94.31 182 ARG B CA 1
ATOM 3020 C C . ARG B 1 182 ? 12.273 -11.367 6.551 1 94.31 182 ARG B C 1
ATOM 3022 O O . ARG B 1 182 ? 11.391 -11.453 7.41 1 94.31 182 ARG B O 1
ATOM 3029 N N . ASP B 1 183 ? 13.43 -10.758 6.746 1 91.5 183 ASP B N 1
ATOM 3030 C CA . ASP B 1 183 ? 13.695 -10.102 8.023 1 91.5 183 ASP B CA 1
ATOM 3031 C C . ASP B 1 183 ? 12.727 -8.945 8.25 1 91.5 183 ASP B C 1
ATOM 3033 O O . ASP B 1 183 ? 12.195 -8.781 9.352 1 91.5 183 ASP B O 1
ATOM 3037 N N . TYR B 1 184 ? 12.516 -8.18 7.258 1 92.81 184 TYR B N 1
ATOM 3038 C CA . TYR B 1 184 ? 11.578 -7.059 7.348 1 92.81 184 TYR B CA 1
ATOM 3039 C C . TYR B 1 184 ? 10.164 -7.551 7.637 1 92.81 184 TYR B C 1
ATOM 3041 O O . TYR B 1 184 ? 9.484 -7.016 8.516 1 92.81 184 TYR B O 1
ATOM 3049 N N . LEU B 1 185 ? 9.719 -8.555 6.852 1 93.69 185 LEU B N 1
ATOM 3050 C CA . LEU B 1 185 ? 8.375 -9.102 7.031 1 93.69 185 LEU B CA 1
ATOM 3051 C C . LEU B 1 185 ? 8.203 -9.648 8.445 1 93.69 185 LEU B C 1
ATOM 3053 O O . LEU B 1 185 ? 7.168 -9.414 9.086 1 93.69 185 LEU B O 1
ATOM 3057 N N . ARG B 1 186 ? 9.195 -10.32 8.984 1 89.44 186 ARG B N 1
ATOM 3058 C CA . ARG B 1 186 ? 9.148 -10.906 10.32 1 89.44 186 ARG B CA 1
ATOM 3059 C C . ARG B 1 186 ? 9.047 -9.82 11.391 1 89.44 186 ARG B C 1
ATOM 3061 O O . ARG B 1 186 ? 8.289 -9.961 12.359 1 89.44 186 ARG B O 1
ATOM 3068 N N . ARG B 1 187 ? 9.703 -8.82 11.141 1 87 187 ARG B N 1
ATOM 3069 C CA . ARG B 1 187 ? 9.805 -7.773 12.156 1 87 187 ARG B CA 1
ATOM 3070 C C . ARG B 1 187 ? 8.57 -6.879 12.141 1 87 187 ARG B C 1
ATOM 3072 O O . ARG B 1 187 ? 8.07 -6.488 13.195 1 87 187 ARG B O 1
ATOM 3079 N N . TRP B 1 188 ? 8.055 -6.605 10.93 1 87.94 188 TRP B N 1
ATOM 3080 C CA . TRP B 1 188 ? 7.148 -5.465 10.844 1 87.94 188 TRP B CA 1
ATOM 3081 C C . TRP B 1 188 ? 5.77 -5.902 10.352 1 87.94 188 TRP B C 1
ATOM 3083 O O . TRP B 1 188 ? 4.766 -5.254 10.648 1 87.94 188 TRP B O 1
ATOM 3093 N N . VAL B 1 189 ? 5.668 -6.973 9.664 1 86.94 189 VAL B N 1
ATOM 3094 C CA . VAL B 1 189 ? 4.414 -7.32 9 1 86.94 189 VAL B CA 1
ATOM 3095 C C . VAL B 1 189 ? 3.68 -8.383 9.812 1 86.94 189 VAL B C 1
ATOM 3097 O O . VAL B 1 189 ? 2.451 -8.477 9.766 1 86.94 189 VAL B O 1
ATOM 3100 N N . VAL B 1 190 ? 4.457 -9.188 10.57 1 81.56 190 VAL B N 1
ATOM 3101 C CA . VAL B 1 190 ? 3.83 -10.203 11.414 1 81.56 190 VAL B CA 1
ATOM 3102 C C . VAL B 1 190 ? 3.197 -9.547 12.633 1 81.56 190 VAL B C 1
ATOM 3104 O O . VAL B 1 190 ? 3.896 -8.945 13.461 1 81.56 190 VAL B O 1
ATOM 3107 N N . PRO B 1 191 ? 1.927 -9.664 12.672 1 77.44 191 PRO B N 1
ATOM 3108 C CA . PRO B 1 191 ? 1.232 -8.961 13.75 1 77.44 191 PRO B CA 1
ATOM 3109 C C . PRO B 1 191 ? 1.406 -9.641 15.109 1 77.44 191 PRO B C 1
ATOM 3111 O O . PRO B 1 191 ? 1.736 -10.828 15.172 1 77.44 191 PRO B O 1
ATOM 3114 N N . VAL B 1 192 ? 1.187 -8.922 16.172 1 64.75 192 VAL B N 1
ATOM 3115 C CA . VAL B 1 192 ? 1.245 -9.391 17.547 1 64.75 192 VAL B CA 1
ATOM 3116 C C . VAL B 1 192 ? 0.189 -10.477 17.781 1 64.75 192 VAL B C 1
ATOM 3118 O O . VAL B 1 192 ? 0.362 -11.359 18.609 1 64.75 192 VAL B O 1
ATOM 3121 N N . SER B 1 193 ? -0.899 -10.375 16.984 1 60.91 193 SER B N 1
ATOM 3122 C CA . SER B 1 193 ? -2.018 -11.297 17.156 1 60.91 193 SER B CA 1
ATOM 3123 C C . SER B 1 193 ? -1.602 -12.734 16.844 1 60.91 193 SER B C 1
ATOM 3125 O O . SER B 1 193 ? -2.281 -13.68 17.25 1 60.91 193 SER B O 1
ATOM 3127 N N . PHE B 1 194 ? -0.563 -12.812 16.047 1 65 194 PHE B N 1
ATOM 3128 C CA . PHE B 1 194 ? -0.103 -14.164 15.727 1 65 194 PHE B CA 1
ATOM 3129 C C . PHE B 1 194 ? 0.415 -14.867 16.969 1 65 194 PHE B C 1
ATOM 3131 O O . PHE B 1 194 ? 0.418 -16.094 17.047 1 65 194 PHE B O 1
ATOM 3138 N N . THR B 1 195 ? 0.863 -14.133 17.938 1 59.88 195 THR B N 1
ATOM 3139 C CA . THR B 1 195 ? 1.449 -14.734 19.125 1 59.88 195 THR B CA 1
ATOM 3140 C C . THR B 1 195 ? 0.41 -14.859 20.234 1 59.88 195 THR B C 1
ATOM 3142 O O . THR B 1 195 ? 0.62 -15.586 21.219 1 59.88 195 THR B O 1
ATOM 3145 N N . ALA B 1 196 ? -0.709 -14.078 20.25 1 54.84 196 ALA B N 1
ATOM 3146 C CA . ALA B 1 196 ? -1.736 -14.227 21.266 1 54.84 196 ALA B CA 1
ATOM 3147 C C . ALA B 1 196 ? -3.111 -14.438 20.641 1 54.84 196 ALA B C 1
ATOM 3149 O O . ALA B 1 196 ? -3.543 -13.648 19.797 1 54.84 196 ALA B O 1
ATOM 3150 N N . PRO B 1 197 ? -3.609 -15.664 20.562 1 48.56 197 PRO B N 1
ATOM 3151 C CA . PRO B 1 197 ? -4.957 -15.852 20.031 1 48.56 197 PRO B CA 1
ATOM 3152 C C . PRO B 1 197 ? -5.93 -14.758 20.469 1 48.56 197 PRO B C 1
ATOM 3154 O O . PRO B 1 197 ? -5.77 -14.188 21.562 1 48.56 197 PRO B O 1
ATOM 3157 N N . PRO B 1 198 ? -6.574 -13.969 19.547 1 46.91 198 PRO B N 1
ATOM 3158 C CA . PRO B 1 198 ? -7.566 -12.992 20 1 46.91 198 PRO B CA 1
ATOM 3159 C C . PRO B 1 198 ? -8.422 -13.516 21.141 1 46.91 198 PRO B C 1
ATOM 3161 O O . PRO B 1 198 ? -8.656 -14.719 21.25 1 46.91 198 PRO B O 1
ATOM 3164 N N . PRO B 1 199 ? -8.43 -12.797 22.203 1 42.09 199 PRO B N 1
ATOM 3165 C CA . PRO B 1 199 ? -9.359 -13.312 23.219 1 42.09 199 PRO B CA 1
ATOM 3166 C C . PRO B 1 199 ? -10.719 -13.664 22.641 1 42.09 199 PRO B C 1
ATOM 3168 O O . PRO B 1 199 ? -11.141 -13.078 21.641 1 42.09 199 PRO B O 1
ATOM 3171 N N . LEU B 1 200 ? -11.102 -14.859 22.812 1 34.44 200 LEU B N 1
ATOM 3172 C CA . LEU B 1 200 ? -12.477 -15.211 22.469 1 34.44 200 LEU B CA 1
ATOM 3173 C C . LEU B 1 200 ? -13.445 -14.125 22.891 1 34.44 200 LEU B C 1
ATOM 3175 O O . LEU B 1 200 ? -13.273 -13.516 23.953 1 34.44 200 LEU B O 1
ATOM 3179 N N . ALA B 1 201 ? -14.148 -13.391 22.047 1 39.22 201 ALA B N 1
ATOM 3180 C CA . ALA B 1 201 ? -15.281 -12.578 22.469 1 39.22 201 ALA B CA 1
ATOM 3181 C C . ALA B 1 201 ? -16.031 -13.242 23.625 1 39.22 201 ALA B C 1
ATOM 3183 O O . ALA B 1 201 ? -16.734 -14.234 23.422 1 39.22 201 ALA B O 1
ATOM 3184 N N . GLY B 1 202 ? -15.461 -13.484 24.75 1 32.75 202 GLY B N 1
ATOM 3185 C CA . GLY B 1 202 ? -16.156 -14.062 25.875 1 32.75 202 GLY B CA 1
ATOM 3186 C C . GLY B 1 202 ? -17.594 -13.57 26.016 1 32.75 202 GLY B C 1
ATOM 3187 O O . GLY B 1 202 ? -17.984 -12.609 25.344 1 32.75 202 GLY B O 1
ATOM 3188 N N . SER B 1 203 ? -18.438 -14.32 27.062 1 31.83 203 SER B N 1
ATOM 3189 C CA . SER B 1 203 ? -19.594 -14.578 27.906 1 31.83 203 SER B CA 1
ATOM 3190 C C . SER B 1 203 ? -19.984 -13.336 28.703 1 31.83 203 SER B C 1
ATOM 3192 O O . SER B 1 203 ? -19.234 -12.922 29.609 1 31.83 203 SER B O 1
ATOM 3194 N N . ARG B 1 204 ? -20.406 -12.273 28.203 1 30.62 204 ARG B N 1
ATOM 3195 C CA . ARG B 1 204 ? -21.328 -11.562 29.078 1 30.62 204 ARG B CA 1
ATOM 3196 C C . ARG B 1 204 ? -22.141 -12.539 29.938 1 30.62 204 ARG B C 1
ATOM 3198 O O . ARG B 1 204 ? -22.953 -13.289 29.406 1 30.62 204 ARG B O 1
ATOM 3205 N N . 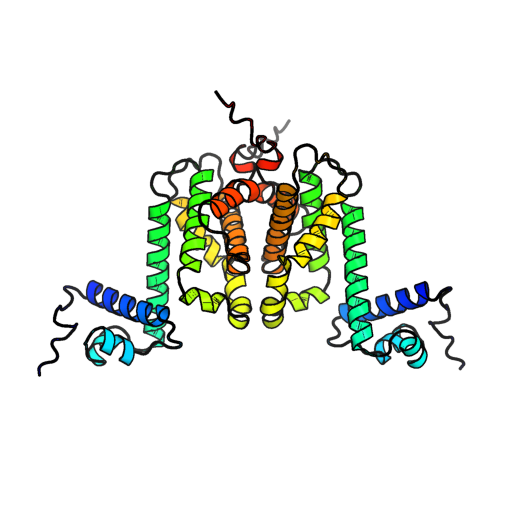ARG B 1 205 ? -21.562 -13.07 31.016 1 26.11 205 ARG B N 1
ATOM 3206 C CA . ARG B 1 205 ? -22.406 -13.547 32.125 1 26.11 205 ARG B CA 1
ATOM 3207 C C . ARG B 1 205 ? -23.531 -12.555 32.406 1 26.11 205 ARG B C 1
ATOM 3209 O O . ARG B 1 205 ? -23.281 -11.367 32.625 1 26.11 205 ARG B O 1
ATOM 3216 N N . HIS B 1 206 ? -24.688 -12.828 31.828 1 25.23 206 HIS B N 1
ATOM 3217 C CA . HIS B 1 206 ? -25.969 -12.539 32.469 1 25.23 206 HIS B CA 1
ATOM 3218 C C . HIS B 1 206 ? -25.859 -12.727 34 1 25.23 206 HIS B C 1
ATOM 3220 O O . HIS B 1 206 ? -25.844 -13.859 34.469 1 25.23 206 HIS B O 1
ATOM 3226 N N . ARG B 1 207 ? -24.969 -12.047 34.781 1 21.22 207 ARG B N 1
ATOM 3227 C CA . ARG B 1 207 ? -25.641 -11.75 36.062 1 21.22 207 ARG B CA 1
ATOM 3228 C C . ARG B 1 207 ? -26.625 -10.594 35.875 1 21.22 207 ARG B C 1
ATOM 3230 O O . ARG B 1 207 ? -26.344 -9.641 35.156 1 21.22 207 ARG B O 1
#

Foldseek 3Di:
DPQCFQNVDDDPDPVRVLVLLLVLQLVCVQVPDPAGFLCSSCVSRSHDSVVSCVPPVGSVRSVVVSVVVVVVVLLVVLLVQLPPPAQLLVNLLSSLQSNLVVCVVRCSLVVCQPPVNVVPPLVCLLPPVVLVVLLVSSVSRNYDCPLPDPVNSSVVSSLSSVVSSVCSNPLDVVGQHDPRSSVCCSVPSDDPCSVPRPPDPDDPPPD/DPQCFQNVDDDPDPVRVLVLLLVLQLVCVQVPDPAGFLCSSCVSRSHDSVVSCVPPVGSVRSVVVSVVVVVVVLLVVLLVQLPPPAQLLVNLLSSLQSNLVVCVVRCSLVVCQPPVNVVPPLVCLLPPVVLVVLLVSSVSRNYDCPLPDPVNSSVVSSLSSVVSSVCSNPLDVVGQHDPRSSVCCSVPSDDPCSVPRPPDPDDPPPD

pLDDT: mean 82.28, std 16.22, range [21.22, 95.88]